Protein AF-0000000067174005 (afdb_homodimer)

InterPro domains:
  IPR013216 Methyltransferase type 11 [PF08241] (49-142)
  IPR029063 S-adenosyl-L-methionine-dependent methyltransferase superfamily [G3DSA:3.40.50.150] (27-230)
  IPR029063 S-adenosyl-L-methionine-dependent methyltransferase superfamily [SSF53335] (24-205)

Sequence (486 aa):
MPDTVGPQPQYETFADEFLDHARDGFYNAHYDRPACLALIGDVAGRTILDAACGPGLYAEELAKRGASLIGFDQSPRMVELARARVPSGDFRVHDLAGPLDWLPSQSVDAVLLALALEYVDDRTAMLREFHRVLRPAGALVLSRMHPTGDWLRHGGNYFETRVVEETWSRGWNVRYWLAPLERTCSELRDAGFLIEELREPRPTEEAARRDPQAYQRLAQAPEGFMTIRAVPDFRLRRPAAGRMPDTVGPQPQYETFADEFLDHARDGFYNAHYDRPACLALIGDVAGRTILDAACGPGLYAEELAKRGASLIGFDQSPRMVELARARVPSGDFRVHDLAGPLDWLPSQSVDAVLLALALEYVDDRTAMLREFHRVLRPAGALVLSRMHPTGDWLRHGGNYFETRVVEETWSRGWNVRYWLAPLERTCSELRDAGFLIEELREPRPTEEAARRDPQAYQRLAQAPEGFMTIRAVPDFRLRRPAAGR

Solvent-accessible surface area (backbone atoms only — not comparable to full-atom values): 25140 Å² total; per-residue (Å²): 125,81,76,63,54,60,88,70,68,69,52,57,92,41,42,69,61,44,43,65,47,42,65,75,22,51,65,37,45,27,28,46,48,58,47,53,53,63,66,63,51,87,39,60,80,29,36,35,34,31,44,60,32,45,51,20,67,66,56,38,58,42,41,75,53,42,27,45,46,34,31,26,14,64,31,61,66,25,25,52,42,18,40,68,62,32,68,89,39,51,62,39,69,42,53,75,86,48,82,63,84,88,53,55,68,47,65,26,44,30,38,38,35,60,70,48,63,44,50,46,74,62,48,39,64,37,42,33,47,51,47,46,25,31,27,79,87,18,37,40,33,35,30,35,73,17,42,60,19,51,30,71,73,72,47,77,51,36,69,51,68,44,61,46,77,44,72,42,88,96,69,43,62,42,51,29,51,44,50,29,63,34,54,58,35,48,35,40,32,76,25,39,29,27,37,50,39,44,43,64,62,51,54,41,77,72,20,35,77,73,38,48,68,61,34,58,49,35,59,26,39,71,50,46,46,28,37,36,34,28,29,62,50,69,81,75,68,63,73,74,73,78,125,123,83,78,65,54,61,87,68,66,70,53,57,92,40,42,69,60,45,42,65,45,42,66,73,21,50,66,38,46,27,30,46,49,57,49,51,52,62,67,64,51,89,40,60,79,30,36,35,35,30,45,60,32,45,50,19,67,67,56,38,57,42,42,74,52,42,27,44,46,35,32,26,13,63,31,62,67,23,25,52,43,18,38,68,63,32,69,88,39,50,62,40,69,42,53,74,86,49,83,62,81,88,52,56,66,47,65,25,42,31,38,38,35,60,69,48,63,45,49,46,75,62,49,40,63,35,43,32,49,53,47,45,26,31,27,80,88,17,36,39,32,36,28,34,73,17,42,60,21,51,29,70,72,70,44,78,51,36,68,51,69,44,61,46,76,45,70,41,88,94,68,42,63,42,51,29,50,44,51,30,64,34,54,59,35,46,34,40,31,76,25,39,29,25,39,49,39,44,42,63,61,53,55,42,76,71,20,35,76,74,38,49,69,60,34,58,49,36,58,27,37,70,49,47,47,29,38,38,34,28,28,62,50,68,81,78,67,63,75,77,73,79,126

Radius of gyration: 23.75 Å; Cα contacts (8 Å, |Δi|>4): 1041; chains: 2; bounding box: 59×66×55 Å

Nearest PDB structures (foldseek):
  3bkw-assembly1_B  TM=7.892E-01  e=5.362E-16  Mesorhizobium japonicum MAFF 303099
  3e8s-assembly1_A-2  TM=8.394E-01  e=3.049E-15  Pseudomonas putida KT2440
  6f5z-assembly1_B  TM=7.469E-01  e=6.701E-14  Haloferax volcanii DS2
  6f5z-assembly1_A  TM=7.476E-01  e=2.002E-13  Haloferax volcanii DS2
  3l8d-assembly1_A-2  TM=7.423E-01  e=2.032E-12  Bacillus thuringiensis str. Al Hakam

pLDDT: mean 91.54, std 14.22, range [18.61, 98.94]

Secondary structure (DSSP, 8-state):
------S--SSGGGHHHHHHHHHH-HHIIIIIHHHHHHHH---TT-EEEEET-TTSHHHHHHHHTT-EEEEEES-HHHHHHHHHH-TTSEEEE--TTS--TTS-TT-EEEEEEES-GGG-S-HHHHHHHHHHHEEEEEEEEEEEE-HHHHHHHH-S-TT--EEEEEEEGGGEEEEEEE--HHHHHHHHHHTTEEEEEEE-----HHHHHH-HHHHHHHTTSTTSEEEEEEEE--TT-------/------S--SSGGGHHHHHHHHHH-HHIIIIIHHHHHHHH---TT-EEEEET-TTSHHHHHHHHTT-EEEEEES-HHHHHHHHHH-TTSEEEE--TTS--TTS-TT-EEEEEEES-GGG-S-HHHHHHHHHHHEEEEEEEEEEEE-HHHHHHHH-S-TT--EEEEEEEGGGEEEEEEE--HHHHHHHHHHTTEEEEEEE-----HHHHHH-HHHHHHHTTSTTSEEEEEEEE--TT-------

Organism: Mycolicibacterium smegmatis (strain ATCC 700084 / mc(2)155) (NCBI:txid246196)

Structure (mmCIF, N/CA/C/O backbone):
data_AF-0000000067174005-model_v1
#
loop_
_entity.id
_entity.type
_entity.pdbx_description
1 polymer Methyltransferase
#
loop_
_atom_site.group_PDB
_atom_site.id
_atom_site.type_symbol
_atom_site.label_atom_id
_atom_site.label_alt_id
_atom_site.label_comp_id
_atom_site.label_asym_id
_atom_site.label_entity_id
_atom_site.label_seq_id
_atom_site.pdbx_PDB_ins_code
_atom_site.Cartn_x
_atom_site.Cartn_y
_atom_site.Cartn_z
_atom_site.occupancy
_atom_site.B_iso_or_equiv
_atom_site.auth_seq_id
_atom_site.auth_comp_id
_atom_site.auth_asym_id
_atom_site.auth_atom_id
_atom_site.pdbx_PDB_model_num
ATOM 1 N N . MET A 1 1 ? -19.391 20.062 -13.539 1 45.12 1 MET A N 1
ATOM 2 C CA . MET A 1 1 ? -18.219 20.781 -13.062 1 45.12 1 MET A CA 1
ATOM 3 C C . MET A 1 1 ? -17.219 19.812 -12.422 1 45.12 1 MET A C 1
ATOM 5 O O . MET A 1 1 ? -17.625 18.859 -11.758 1 45.12 1 MET A O 1
ATOM 9 N N . PRO A 1 2 ? -16.031 19.797 -12.867 1 55.81 2 PRO A N 1
ATOM 10 C CA . PRO A 1 2 ? -15.125 18.797 -12.32 1 55.81 2 PRO A CA 1
ATOM 11 C C . PRO A 1 2 ? -15.039 18.844 -10.797 1 55.81 2 PRO A C 1
ATOM 13 O O . PRO A 1 2 ? -15.148 19.922 -10.203 1 55.81 2 PRO A O 1
ATOM 16 N N . ASP A 1 3 ? -15.398 17.734 -10.133 1 75.44 3 ASP A N 1
ATOM 17 C CA . ASP A 1 3 ? -15.391 17.703 -8.672 1 75.44 3 ASP A CA 1
ATOM 18 C C . ASP A 1 3 ? -14.039 18.141 -8.117 1 75.44 3 ASP A C 1
ATOM 20 O O . ASP A 1 3 ? -13.016 17.516 -8.414 1 75.44 3 ASP A O 1
ATOM 24 N N . THR A 1 4 ? -13.984 19.562 -7.766 1 80.69 4 THR A N 1
ATOM 25 C CA . THR A 1 4 ? -12.773 20 -7.086 1 80.69 4 THR A CA 1
ATOM 26 C C . THR A 1 4 ? -13.062 20.344 -5.625 1 80.69 4 THR A C 1
ATOM 28 O O . THR A 1 4 ? -14.18 20.719 -5.281 1 80.69 4 THR A O 1
ATOM 31 N N . VAL A 1 5 ? -12.125 20.125 -4.758 1 80.12 5 VAL A N 1
ATOM 32 C CA . VAL A 1 5 ? -12.188 20.562 -3.371 1 80.12 5 VAL A CA 1
ATOM 33 C C . VAL A 1 5 ? -11.984 22.078 -3.305 1 80.12 5 VAL A C 1
ATOM 35 O O . VAL A 1 5 ? -12.695 22.781 -2.576 1 80.12 5 VAL A O 1
ATOM 38 N N . GLY A 1 6 ? -11.141 22.703 -4.188 1 75.94 6 GLY A N 1
ATOM 39 C CA . GLY A 1 6 ? -10.914 24.125 -4.262 1 75.94 6 GLY A CA 1
ATOM 40 C C . GLY A 1 6 ? -9.914 24.625 -3.238 1 75.94 6 GLY A C 1
ATOM 41 O O . GLY A 1 6 ? -9.453 23.875 -2.383 1 75.94 6 GLY A O 1
ATOM 42 N N . PRO A 1 7 ? -9.453 25.859 -3.316 1 72.81 7 PRO A N 1
ATOM 43 C CA . PRO A 1 7 ? -8.352 26.406 -2.52 1 72.81 7 PRO A CA 1
ATOM 44 C C . PRO A 1 7 ? -8.828 27 -1.196 1 72.81 7 PRO A C 1
ATOM 46 O O . PRO A 1 7 ? -8.008 27.484 -0.405 1 72.81 7 PRO A O 1
ATOM 49 N N . GLN A 1 8 ? -10.109 26.891 -0.894 1 71.44 8 GLN A N 1
ATOM 50 C CA . GLN A 1 8 ? -10.609 27.578 0.301 1 71.44 8 GLN A CA 1
ATOM 51 C C . GLN A 1 8 ? -10.156 26.844 1.568 1 71.44 8 GLN A C 1
ATOM 53 O O . GLN A 1 8 ? -10.242 25.625 1.657 1 71.44 8 GLN A O 1
ATOM 58 N N . PRO A 1 9 ? -9.562 27.703 2.469 1 69.62 9 PRO A N 1
ATOM 59 C CA . PRO A 1 9 ? -9.219 27.078 3.752 1 69.62 9 PRO A CA 1
ATOM 60 C C . PRO A 1 9 ? -10.445 26.547 4.484 1 69.62 9 PRO A C 1
ATOM 62 O O . PRO A 1 9 ? -11.352 27.297 4.824 1 69.62 9 PRO A O 1
ATOM 65 N N . GLN A 1 10 ? -10.484 25.344 4.684 1 67.75 10 GLN A N 1
ATOM 66 C CA . GLN A 1 10 ? -11.68 24.734 5.25 1 67.75 10 GLN A CA 1
ATOM 67 C C . GLN A 1 10 ? -11.719 24.891 6.766 1 67.75 10 GLN A C 1
ATOM 69 O O . GLN A 1 10 ? -12.789 24.859 7.375 1 67.75 10 GLN A O 1
ATOM 74 N N . TYR A 1 11 ? -10.57 25.234 7.414 1 66.5 11 TYR A N 1
ATOM 75 C CA . TYR A 1 11 ? -10.508 25.203 8.867 1 66.5 11 TYR A CA 1
ATOM 76 C C . TYR A 1 11 ? -10.344 26.594 9.445 1 66.5 11 TYR A C 1
ATOM 78 O O . TYR A 1 11 ? -10.195 26.766 10.656 1 66.5 11 TYR A O 1
ATOM 86 N N . GLU A 1 12 ? -10.391 27.562 8.703 1 67.81 12 GLU A N 1
ATOM 87 C CA . GLU A 1 12 ? -10.094 28.922 9.172 1 67.81 12 GLU A CA 1
ATOM 88 C C . GLU A 1 12 ? -11.102 29.359 10.234 1 67.81 12 GLU A C 1
ATOM 90 O O . GLU A 1 12 ? -10.719 29.859 11.289 1 67.81 12 GLU A O 1
ATOM 95 N N . THR A 1 13 ? -12.32 29.062 9.969 1 62 13 THR A N 1
ATOM 96 C CA . THR A 1 13 ? -13.383 29.609 10.805 1 62 13 THR A CA 1
ATOM 97 C C . THR A 1 13 ? -13.422 28.891 12.156 1 62 13 THR A C 1
ATOM 99 O O . THR A 1 13 ? -13.945 29.438 13.133 1 62 13 THR A O 1
ATOM 102 N N . PHE A 1 14 ? -12.617 27.812 12.266 1 69.31 14 PHE A N 1
ATOM 103 C CA . PHE A 1 14 ? -12.75 27.078 13.516 1 69.31 14 PHE A CA 1
ATOM 104 C C . PHE A 1 14 ? -11.383 26.641 14.031 1 69.31 14 PHE A C 1
ATOM 106 O O . PHE A 1 14 ? -11.258 25.609 14.695 1 69.31 14 PHE A O 1
ATOM 113 N N . ALA A 1 15 ? -10.438 27.438 13.797 1 74 15 ALA A N 1
ATOM 114 C CA . ALA A 1 15 ? -9.055 27.094 14.125 1 74 15 ALA A CA 1
ATOM 115 C C . ALA A 1 15 ? -8.891 26.844 15.625 1 74 15 ALA A C 1
ATOM 117 O O . ALA A 1 15 ? -8.281 25.859 16.031 1 74 15 ALA A O 1
ATOM 118 N N . ASP A 1 16 ? -9.469 27.688 16.469 1 74.94 16 ASP A N 1
ATOM 119 C CA . ASP A 1 16 ? -9.328 27.531 17.922 1 74.94 16 ASP A CA 1
ATOM 120 C C . ASP A 1 16 ? -10.078 26.297 18.406 1 74.94 16 ASP A C 1
ATOM 122 O O . ASP A 1 16 ? -9.57 25.547 19.25 1 74.94 16 ASP A O 1
ATOM 126 N N . GLU A 1 17 ? -11.195 26.141 17.875 1 76.06 17 GLU A N 1
ATOM 127 C CA . GLU A 1 17 ? -11.969 24.953 18.234 1 76.06 17 GLU A CA 1
ATOM 128 C C . GLU A 1 17 ? -11.266 23.688 17.75 1 76.06 17 GLU A C 1
ATOM 130 O O . GLU A 1 17 ? -11.281 22.672 18.438 1 76.06 17 GLU A O 1
ATOM 135 N N . PHE A 1 18 ? -10.742 23.891 16.656 1 76.44 18 PHE A N 1
ATOM 136 C CA . PHE A 1 18 ? -10.008 22.766 16.109 1 76.44 18 PHE A CA 1
ATOM 137 C C . PHE A 1 18 ? -8.836 22.391 17.016 1 76.44 18 PHE A C 1
ATOM 139 O O . PHE A 1 18 ? -8.586 21.203 17.266 1 76.44 18 PHE A O 1
ATOM 146 N N . LEU A 1 19 ? -8.109 23.344 17.484 1 78.5 19 LEU A N 1
ATOM 147 C CA . LEU A 1 19 ? -6.977 23.109 18.359 1 78.5 19 LEU A CA 1
ATOM 148 C C . LEU A 1 19 ? -7.406 22.328 19.594 1 78.5 19 LEU A C 1
ATOM 150 O O . LEU A 1 19 ? -6.785 21.312 19.953 1 78.5 19 LEU A O 1
ATOM 154 N N . ASP A 1 20 ? -8.406 22.781 20.234 1 76.06 20 ASP A N 1
ATOM 155 C CA . ASP A 1 20 ? -8.891 22.125 21.453 1 76.06 20 ASP A CA 1
ATOM 156 C C . ASP A 1 20 ? -9.289 20.688 21.172 1 76.06 20 ASP A C 1
ATOM 158 O O . ASP A 1 20 ? -8.984 19.797 21.969 1 76.06 20 ASP A O 1
ATOM 162 N N . HIS A 1 21 ? -9.844 20.469 20.062 1 75.81 21 HIS A N 1
ATOM 163 C CA . HIS A 1 21 ? -10.312 19.156 19.672 1 75.81 21 HIS A CA 1
ATOM 164 C C . HIS A 1 21 ? -9.141 18.234 19.312 1 75.81 21 HIS A C 1
ATOM 166 O O . HIS A 1 21 ? -9.094 17.078 19.734 1 75.81 21 HIS A O 1
ATOM 172 N N . ALA A 1 22 ? -8.219 18.812 18.672 1 80.31 22 ALA A N 1
ATOM 173 C CA . ALA A 1 22 ? -7.125 18.016 18.125 1 80.31 22 ALA A CA 1
ATOM 174 C C . ALA A 1 22 ? -6.066 17.734 19.188 1 80.31 22 ALA A C 1
ATOM 176 O O . ALA A 1 22 ? -5.383 16.703 19.141 1 80.31 22 ALA A O 1
ATOM 177 N N . ARG A 1 23 ? -5.934 18.562 20.125 1 81.31 23 ARG A N 1
ATOM 178 C CA . ARG A 1 23 ? -4.879 18.453 21.125 1 81.31 23 ARG A CA 1
ATOM 179 C C . ARG A 1 23 ? -5.027 17.188 21.953 1 81.31 23 ARG A C 1
ATOM 181 O O . ARG A 1 23 ? -4.059 16.438 22.125 1 81.31 23 ARG A O 1
ATOM 188 N N . ASP A 1 24 ? -6.234 16.844 22.344 1 85.94 24 ASP A N 1
ATOM 189 C CA . ASP A 1 24 ? -6.441 15.688 23.219 1 85.94 24 ASP A CA 1
ATOM 190 C C . ASP A 1 24 ? -7.512 14.758 22.656 1 85.94 24 ASP A C 1
ATOM 192 O O . ASP A 1 24 ? -7.941 13.82 23.328 1 85.94 24 ASP A O 1
ATOM 196 N N . GLY A 1 25 ? -7.805 15.016 21.438 1 89.12 25 GLY A N 1
ATOM 197 C CA . GLY A 1 25 ? -8.914 14.289 20.844 1 89.12 25 GLY A CA 1
ATOM 198 C C . GLY A 1 25 ? -8.547 12.883 20.406 1 89.12 25 GLY A C 1
ATOM 199 O O . GLY A 1 25 ? -7.402 12.625 20.047 1 89.12 25 GLY A O 1
ATOM 200 N N . PHE A 1 26 ? -9.578 12.031 20.438 1 92.38 26 PHE A N 1
ATOM 201 C CA . PHE A 1 26 ? -9.469 10.617 20.094 1 92.38 26 PHE A CA 1
ATOM 202 C C . PHE A 1 26 ? -8.727 10.438 18.781 1 92.38 26 PHE A C 1
ATOM 204 O O . PHE A 1 26 ? -7.672 9.789 18.734 1 92.38 26 PHE A O 1
ATOM 211 N N . TYR A 1 27 ? -9.133 11.07 17.734 1 93 27 TYR A N 1
ATOM 212 C CA . TYR A 1 27 ? -8.695 10.789 16.375 1 93 27 TYR A CA 1
ATOM 213 C C . TYR A 1 27 ? -7.32 11.391 16.109 1 93 27 TYR A C 1
ATOM 215 O O . TYR A 1 27 ? -6.508 10.805 15.383 1 93 27 TYR A O 1
ATOM 223 N N . ASN A 1 28 ? -7.059 12.539 16.719 1 93.81 28 ASN A N 1
ATOM 224 C CA . ASN A 1 28 ? -5.777 13.188 16.469 1 93.81 28 ASN A CA 1
ATOM 225 C C . ASN A 1 28 ? -4.727 12.766 17.5 1 93.81 28 ASN A C 1
ATOM 227 O O . ASN A 1 28 ? -3.711 12.164 17.141 1 93.81 28 ASN A O 1
ATOM 231 N N . ALA A 1 29 ? -4.949 12.953 18.734 1 95 29 ALA A N 1
ATOM 232 C CA . ALA A 1 29 ? -3.969 12.789 19.812 1 95 29 ALA A CA 1
ATOM 233 C C . ALA A 1 29 ? -3.703 11.312 20.078 1 95 29 ALA A C 1
ATOM 235 O O . ALA A 1 29 ? -2.598 10.938 20.484 1 95 29 ALA A O 1
ATOM 236 N N . HIS A 1 30 ? -4.684 10.453 19.859 1 96.31 30 HIS A N 1
ATOM 237 C CA . HIS A 1 30 ? -4.559 9.07 20.312 1 96.31 30 HIS A CA 1
ATOM 238 C C . HIS A 1 30 ? -4.738 8.086 19.172 1 96.31 30 HIS A C 1
ATOM 240 O O . HIS A 1 30 ? -5.02 6.906 19.406 1 96.31 30 HIS A O 1
ATOM 246 N N . TYR A 1 31 ? -4.629 8.57 18.047 1 97.06 31 TYR A N 1
ATOM 247 C CA . TYR A 1 31 ? -4.789 7.711 16.891 1 97.06 31 TYR A CA 1
ATOM 248 C C . TYR A 1 31 ? -3.834 8.117 15.766 1 97.06 31 TYR A C 1
ATOM 250 O O . TYR A 1 31 ? -2.762 7.531 15.617 1 97.06 31 TYR A O 1
ATOM 258 N N . ASP A 1 32 ? -4.023 9.242 15.219 1 97.88 32 ASP A N 1
ATOM 259 C CA . ASP A 1 32 ? -3.221 9.633 14.062 1 97.88 32 ASP A CA 1
ATOM 260 C C . ASP A 1 32 ? -1.817 10.055 14.492 1 97.88 32 ASP A C 1
ATOM 262 O O . ASP A 1 32 ? -0.824 9.609 13.914 1 97.88 32 ASP A O 1
ATOM 266 N N . ARG A 1 33 ? -1.684 10.922 15.453 1 98.12 33 ARG A N 1
ATOM 267 C CA . ARG A 1 33 ? -0.408 11.531 15.82 1 98.12 33 ARG A CA 1
ATOM 268 C C . ARG A 1 33 ? 0.591 10.477 16.281 1 98.12 33 ARG A C 1
ATOM 270 O O . ARG A 1 33 ? 1.713 10.414 15.773 1 98.12 33 ARG A O 1
ATOM 277 N N . PRO A 1 34 ? 0.186 9.531 17.203 1 97.56 34 PRO A N 1
ATOM 278 C CA . PRO A 1 34 ? 1.155 8.492 17.578 1 97.56 34 PRO A CA 1
ATOM 279 C C . PRO A 1 34 ? 1.589 7.637 16.391 1 97.56 34 PRO A C 1
ATOM 281 O O . PRO A 1 34 ? 2.748 7.219 16.312 1 97.56 34 PRO A O 1
ATOM 284 N N . ALA A 1 35 ? 0.708 7.363 15.477 1 98.12 35 ALA A N 1
ATOM 285 C CA . ALA A 1 35 ? 1.022 6.527 14.32 1 98.12 35 ALA A CA 1
ATOM 286 C C . ALA A 1 35 ? 2.033 7.211 13.406 1 98.12 35 ALA A C 1
ATOM 288 O O . ALA A 1 35 ? 3.016 6.598 12.984 1 98.12 35 ALA A O 1
ATOM 289 N N . CYS A 1 36 ? 1.797 8.469 13.102 1 98.62 36 CYS A N 1
ATOM 290 C CA . CYS A 1 36 ? 2.695 9.227 12.242 1 98.62 36 CYS A CA 1
ATOM 291 C C . CYS A 1 36 ? 4.062 9.391 12.883 1 98.62 36 CYS A C 1
ATOM 293 O O . CYS A 1 36 ? 5.09 9.25 12.219 1 98.62 36 CYS A O 1
ATOM 295 N N . LEU A 1 37 ? 4.062 9.672 14.148 1 98.38 37 LEU A N 1
ATOM 296 C CA . LEU A 1 37 ? 5.32 9.898 14.844 1 98.38 37 LEU A CA 1
ATOM 297 C C . LEU A 1 37 ? 6.141 8.617 14.93 1 98.38 37 LEU A C 1
ATOM 299 O O . LEU A 1 37 ? 7.367 8.656 14.836 1 98.38 37 LEU A O 1
ATOM 303 N N . ALA A 1 38 ? 5.465 7.531 15.148 1 97.69 38 ALA A N 1
ATOM 304 C CA . ALA A 1 38 ? 6.164 6.246 15.148 1 97.69 38 ALA A CA 1
ATOM 305 C C . ALA A 1 38 ? 6.785 5.961 13.781 1 97.69 38 ALA A C 1
ATOM 307 O O . ALA A 1 38 ? 7.898 5.438 13.695 1 97.69 38 ALA A O 1
ATOM 308 N N . LEU A 1 39 ? 6.086 6.355 12.766 1 97.88 39 LEU A N 1
ATOM 309 C CA . LEU A 1 39 ? 6.504 6.027 11.406 1 97.88 39 LEU A CA 1
ATOM 310 C C . LEU A 1 39 ? 7.617 6.957 10.945 1 97.88 39 LEU A C 1
ATOM 312 O O . LEU A 1 39 ? 8.469 6.566 10.141 1 97.88 39 LEU A O 1
ATOM 316 N N . ILE A 1 40 ? 7.652 8.172 11.391 1 98.12 40 ILE A N 1
ATOM 317 C CA . ILE A 1 40 ? 8.688 9.117 11.008 1 98.12 40 ILE A CA 1
ATOM 318 C C . ILE A 1 40 ? 10.023 8.711 11.625 1 98.12 40 ILE A C 1
ATOM 320 O O . ILE A 1 40 ? 11.078 8.914 11.023 1 98.12 40 ILE A O 1
ATOM 324 N N . GLY A 1 41 ? 10.023 8.125 12.812 1 96.62 41 GLY A N 1
ATOM 325 C CA . GLY A 1 41 ? 11.219 7.582 13.438 1 96.62 41 GLY A CA 1
ATOM 326 C C . GLY A 1 41 ? 12.047 8.633 14.148 1 96.62 41 GLY A C 1
ATOM 327 O O . GLY A 1 41 ? 11.5 9.57 14.734 1 96.62 41 GLY A O 1
ATOM 328 N N . ASP A 1 42 ? 13.352 8.406 14.164 1 97.19 42 ASP A N 1
ATOM 329 C CA . ASP A 1 42 ? 14.266 9.312 14.844 1 97.19 42 ASP A CA 1
ATOM 330 C C . ASP A 1 42 ? 14.422 10.617 14.078 1 97.19 42 ASP A C 1
ATOM 332 O O . ASP A 1 42 ? 14.789 10.609 12.898 1 97.19 42 ASP A O 1
ATOM 336 N N . VAL A 1 43 ? 14.242 11.742 14.828 1 98.25 43 VAL A N 1
ATOM 337 C CA . VAL A 1 43 ? 14.234 13.031 14.141 1 98.25 43 VAL A CA 1
ATOM 338 C C . VAL A 1 43 ? 15.258 13.969 14.781 1 98.25 43 VAL A C 1
ATOM 340 O O . VAL A 1 43 ? 15.336 15.141 14.422 1 98.25 43 VAL A O 1
ATOM 343 N N . ALA A 1 44 ? 15.961 13.422 15.773 1 98.5 44 ALA A N 1
ATOM 344 C CA . ALA A 1 44 ? 16.938 14.258 16.453 1 98.5 44 ALA A CA 1
ATOM 345 C C . ALA A 1 44 ? 17.953 14.836 15.469 1 98.5 44 ALA A C 1
ATOM 347 O O . ALA A 1 44 ? 18.609 14.094 14.734 1 98.5 44 ALA A O 1
ATOM 348 N N . GLY A 1 45 ? 18.031 16.109 15.469 1 98.56 45 GLY A N 1
ATOM 349 C CA . GLY A 1 45 ? 18.984 16.797 14.609 1 98.56 45 GLY A CA 1
ATOM 350 C C . GLY A 1 45 ? 18.531 16.859 13.164 1 98.56 45 GLY A C 1
ATOM 351 O O . GLY A 1 45 ? 19.297 17.312 12.297 1 98.56 45 GLY A O 1
ATOM 352 N N . ARG A 1 46 ? 17.359 16.484 12.898 1 98.75 46 ARG A N 1
ATOM 353 C CA . ARG A 1 46 ? 16.859 16.453 11.523 1 98.75 46 ARG A CA 1
ATOM 354 C C . ARG A 1 46 ? 15.93 17.625 11.25 1 98.75 46 ARG A C 1
ATOM 356 O O . ARG A 1 46 ? 15.305 18.156 12.172 1 98.75 46 ARG A O 1
ATOM 363 N N . THR A 1 47 ? 15.938 18.031 10.031 1 98.88 47 THR A N 1
ATOM 364 C CA . THR A 1 47 ? 15.008 19.062 9.578 1 98.88 47 THR A CA 1
ATOM 365 C C . THR A 1 47 ? 13.727 18.438 9.023 1 98.88 47 THR A C 1
ATOM 367 O O . THR A 1 47 ? 13.773 17.672 8.062 1 98.88 47 THR A O 1
ATOM 370 N N . ILE A 1 48 ? 12.617 18.781 9.625 1 98.94 48 ILE A N 1
ATOM 371 C CA . ILE A 1 48 ? 11.328 18.203 9.25 1 98.94 48 ILE A CA 1
ATOM 372 C C . ILE A 1 48 ? 10.414 19.297 8.703 1 98.94 48 ILE A C 1
ATOM 374 O O . ILE A 1 48 ? 10.273 20.359 9.305 1 98.94 48 ILE A O 1
ATOM 378 N N . LEU A 1 49 ? 9.867 19.078 7.527 1 98.94 49 LEU A N 1
ATOM 379 C CA . LEU A 1 49 ? 8.797 19.906 6.988 1 98.94 49 LEU A CA 1
ATOM 380 C C . LEU A 1 49 ? 7.434 19.391 7.414 1 98.94 49 LEU A C 1
ATOM 382 O O . LEU A 1 49 ? 7.043 18.281 7.043 1 98.94 49 LEU A O 1
ATOM 386 N N . ASP A 1 50 ? 6.766 20.125 8.234 1 98.88 50 ASP A N 1
ATOM 387 C CA . ASP A 1 50 ? 5.391 19.844 8.641 1 98.88 50 ASP A CA 1
ATOM 388 C C . ASP A 1 50 ? 4.395 20.531 7.707 1 98.88 50 ASP A C 1
ATOM 390 O O . ASP A 1 50 ? 3.979 21.672 7.957 1 98.88 50 ASP A O 1
ATOM 394 N N . ALA A 1 51 ? 3.992 19.828 6.629 1 98.81 51 ALA A N 1
ATOM 395 C CA . ALA A 1 51 ? 3.066 20.344 5.629 1 98.81 51 ALA A CA 1
ATOM 396 C C . ALA A 1 51 ? 1.625 20.281 6.125 1 98.81 51 ALA A C 1
ATOM 398 O O . ALA A 1 51 ? 1.172 19.234 6.594 1 98.81 51 ALA A O 1
ATOM 399 N N . ALA A 1 52 ? 0.903 21.406 5.961 1 97.69 52 ALA A N 1
ATOM 400 C CA . ALA A 1 52 ? -0.401 21.531 6.609 1 97.69 52 ALA A CA 1
ATOM 401 C C . ALA A 1 52 ? -0.291 21.312 8.117 1 97.69 52 ALA A C 1
ATOM 403 O O . ALA A 1 52 ? -0.993 20.469 8.68 1 97.69 52 ALA A O 1
ATOM 404 N N . CYS A 1 53 ? 0.463 22.188 8.766 1 97.81 53 CYS A N 1
ATOM 405 C CA . CYS A 1 53 ? 0.94 21.938 10.125 1 97.81 53 CYS A CA 1
ATOM 406 C C . CYS A 1 53 ? -0.171 22.172 11.141 1 97.81 53 CYS A C 1
ATOM 408 O O . CYS A 1 53 ? -0.044 21.781 12.305 1 97.81 53 CYS A O 1
ATOM 410 N N . GLY A 1 54 ? -1.311 22.812 10.727 1 95.94 54 GLY A N 1
ATOM 411 C CA . GLY A 1 54 ? -2.342 23.141 11.695 1 95.94 54 GLY A CA 1
ATOM 412 C C . GLY A 1 54 ? -1.822 23.984 12.852 1 95.94 54 GLY A C 1
ATOM 413 O O . GLY A 1 54 ? -0.999 24.875 12.648 1 95.94 54 GLY A O 1
ATOM 414 N N . PRO A 1 55 ? -2.35 23.734 13.984 1 95.88 55 PRO A N 1
ATOM 415 C CA . PRO A 1 55 ? -1.922 24.547 15.133 1 95.88 55 PRO A CA 1
ATOM 416 C C . PRO A 1 55 ? -0.584 24.094 15.711 1 95.88 55 PRO A C 1
ATOM 418 O O . PRO A 1 55 ? -0.209 24.516 16.812 1 95.88 55 PRO A O 1
ATOM 421 N N . GLY A 1 56 ? 0.089 23.172 15.039 1 97.69 56 GLY A N 1
ATOM 422 C CA . GLY A 1 56 ? 1.467 22.844 15.375 1 97.69 56 GLY A CA 1
ATOM 423 C C . GLY A 1 56 ? 1.59 21.719 16.375 1 97.69 56 GLY A C 1
ATOM 424 O O . GLY A 1 56 ? 2.596 21.609 17.078 1 97.69 56 GLY A O 1
ATOM 425 N N . LEU A 1 57 ? 0.592 20.859 16.484 1 97.75 57 LEU A N 1
ATOM 426 C CA . LEU A 1 57 ? 0.607 19.781 17.469 1 97.75 57 LEU A CA 1
ATOM 427 C C . LEU A 1 57 ? 1.664 18.734 17.125 1 97.75 57 LEU A C 1
ATOM 429 O O . LEU A 1 57 ? 2.402 18.281 18 1 97.75 57 LEU A O 1
ATOM 433 N N . TYR A 1 58 ? 1.77 18.328 15.844 1 98.38 58 TYR A N 1
ATOM 434 C CA . TYR A 1 58 ? 2.83 17.422 15.422 1 98.38 58 TYR A CA 1
ATOM 435 C C . TYR A 1 58 ? 4.199 18.062 15.594 1 98.38 58 TYR A C 1
ATOM 437 O O . TYR A 1 58 ? 5.129 17.438 16.109 1 98.38 58 TYR A O 1
ATOM 445 N N . ALA A 1 59 ? 4.285 19.312 15.211 1 98.5 59 ALA A N 1
ATOM 446 C CA . ALA A 1 59 ? 5.543 20.047 15.281 1 98.5 59 ALA A CA 1
ATOM 447 C C . ALA A 1 59 ? 6.062 20.109 16.719 1 98.5 59 ALA A C 1
ATOM 449 O O . ALA A 1 59 ? 7.266 19.984 16.953 1 98.5 59 ALA A O 1
ATOM 450 N N . GLU A 1 60 ? 5.176 20.312 17.625 1 98.44 60 GLU A N 1
ATOM 451 C CA . GLU A 1 60 ? 5.562 20.391 19.031 1 98.44 60 GLU A CA 1
ATOM 452 C C . GLU A 1 60 ? 6.227 19.094 19.484 1 98.44 60 GLU A C 1
ATOM 454 O O . GLU A 1 60 ? 7.285 19.109 20.109 1 98.44 60 GLU A O 1
ATOM 459 N N . GLU A 1 61 ? 5.59 17.953 19.172 1 98.25 61 GLU A N 1
ATOM 460 C CA . GLU A 1 61 ? 6.129 16.656 19.547 1 98.25 61 GLU A CA 1
ATOM 461 C C . GLU A 1 61 ? 7.477 16.406 18.875 1 98.25 61 GLU A C 1
ATOM 463 O O . GLU A 1 61 ? 8.398 15.867 19.5 1 98.25 61 GLU A O 1
ATOM 468 N N . LEU A 1 62 ? 7.598 16.766 17.641 1 98.75 62 LEU A N 1
ATOM 469 C CA . LEU A 1 62 ? 8.828 16.547 16.891 1 98.75 62 LEU A CA 1
ATOM 470 C C . LEU A 1 62 ? 9.945 17.438 17.422 1 98.75 62 LEU A C 1
ATOM 472 O O . LEU A 1 62 ? 11.102 17.016 17.5 1 98.75 62 LEU A O 1
ATOM 476 N N . ALA A 1 63 ? 9.602 18.672 17.797 1 98.69 63 ALA A N 1
ATOM 477 C CA . ALA A 1 63 ? 10.578 19.578 18.375 1 98.69 63 ALA A CA 1
ATOM 478 C C . ALA A 1 63 ? 11.125 19.031 19.688 1 98.69 63 ALA A C 1
ATOM 480 O O . ALA A 1 63 ? 12.328 19.109 19.953 1 98.69 63 ALA A O 1
ATOM 481 N N . LYS A 1 64 ? 10.234 18.453 20.453 1 98.31 64 LYS A N 1
ATOM 482 C CA . LYS A 1 64 ? 10.641 17.859 21.719 1 98.31 64 LYS A CA 1
ATOM 483 C C . LYS A 1 64 ? 11.641 16.719 21.5 1 98.31 64 LYS A C 1
ATOM 485 O O . LYS A 1 64 ? 12.477 16.453 22.359 1 98.31 64 LYS A O 1
ATOM 490 N N . ARG A 1 65 ? 11.586 16.156 20.375 1 98.12 65 ARG A N 1
ATOM 491 C CA . ARG A 1 65 ? 12.453 15.031 20.047 1 98.12 65 ARG A CA 1
ATOM 492 C C . ARG A 1 65 ? 13.734 15.508 19.375 1 98.12 65 ARG A C 1
ATOM 494 O O . ARG A 1 65 ? 14.539 14.688 18.922 1 98.12 65 ARG A O 1
ATOM 501 N N . GLY A 1 66 ? 13.891 16.781 19.188 1 98.56 66 GLY A N 1
ATOM 502 C CA . GLY A 1 66 ? 15.164 17.328 18.75 1 98.56 66 GLY A CA 1
ATOM 503 C C . GLY A 1 66 ? 15.172 17.719 17.281 1 98.56 66 GLY A C 1
ATOM 504 O O . GLY A 1 66 ? 16.234 17.984 16.703 1 98.56 66 GLY A O 1
ATOM 505 N N . ALA A 1 67 ? 14.023 17.812 16.672 1 98.81 67 ALA A N 1
ATOM 506 C CA . ALA A 1 67 ? 13.945 18.172 15.258 1 98.81 67 ALA A CA 1
ATOM 507 C C . ALA A 1 67 ? 13.953 19.688 15.086 1 98.81 67 ALA A C 1
ATOM 509 O O . ALA A 1 67 ? 13.516 20.422 15.969 1 98.81 67 ALA A O 1
ATOM 510 N N . SER A 1 68 ? 14.523 20.125 13.969 1 98.88 68 SER A N 1
ATOM 511 C CA . SER A 1 68 ? 14.289 21.484 13.469 1 98.88 68 SER A CA 1
ATOM 512 C C . SER A 1 68 ? 13.047 21.531 12.578 1 98.88 68 SER A C 1
ATOM 514 O O . SER A 1 68 ? 12.93 20.766 11.617 1 98.88 68 SER A O 1
ATOM 516 N N . LEU A 1 69 ? 12.164 22.453 12.906 1 98.81 69 LEU A N 1
ATOM 517 C CA . LEU A 1 69 ? 10.859 22.406 12.258 1 98.81 69 LEU A CA 1
ATOM 518 C C . LEU A 1 69 ? 10.688 23.562 11.281 1 98.81 69 LEU A C 1
ATOM 520 O O . LEU A 1 69 ? 10.977 24.719 11.625 1 98.81 69 LEU A O 1
ATOM 524 N N . ILE A 1 70 ? 10.258 23.172 10.102 1 98.88 70 ILE A N 1
ATOM 525 C CA . ILE A 1 70 ? 9.641 24.078 9.133 1 98.88 70 ILE A CA 1
ATOM 526 C C . ILE A 1 70 ? 8.188 23.656 8.891 1 98.88 70 ILE A C 1
ATOM 528 O O . ILE A 1 70 ? 7.895 22.453 8.781 1 98.88 70 ILE A O 1
ATOM 532 N N . GLY A 1 71 ? 7.305 24.641 8.93 1 98.75 71 GLY A N 1
ATOM 533 C CA . GLY A 1 71 ? 5.918 24.266 8.719 1 98.75 71 GLY A CA 1
ATOM 534 C C . GLY A 1 71 ? 5.129 25.312 7.957 1 98.75 71 GLY A C 1
ATOM 535 O O . GLY A 1 71 ? 5.566 26.453 7.832 1 98.75 71 GLY A O 1
ATOM 536 N N . PHE A 1 72 ? 4.023 24.844 7.387 1 98.5 72 PHE A N 1
ATOM 537 C CA . PHE A 1 72 ? 3.141 25.828 6.754 1 98.5 72 PHE A CA 1
ATOM 538 C C . PHE A 1 72 ? 1.694 25.344 6.789 1 98.5 72 PHE A C 1
ATOM 540 O O . PHE A 1 72 ? 1.434 24.141 6.898 1 98.5 72 PHE A O 1
ATOM 547 N N . ASP A 1 73 ? 0.833 26.25 6.793 1 97.31 73 ASP A N 1
ATOM 548 C CA . ASP A 1 73 ? -0.609 26.062 6.68 1 97.31 73 ASP A CA 1
ATOM 549 C C . ASP A 1 73 ? -1.258 27.203 5.902 1 97.31 73 ASP A C 1
ATOM 551 O O . ASP A 1 73 ? -0.729 28.312 5.867 1 97.31 73 ASP A O 1
ATOM 555 N N . GLN A 1 74 ? -2.365 26.828 5.289 1 95.06 74 GLN A N 1
ATOM 556 C CA . GLN A 1 74 ? -3.059 27.844 4.512 1 95.06 74 GLN A CA 1
ATOM 557 C C . GLN A 1 74 ? -3.736 28.859 5.422 1 95.06 74 GLN A C 1
ATOM 559 O O . GLN A 1 74 ? -3.975 30 5.02 1 95.06 74 GLN A O 1
ATOM 564 N N . SER A 1 75 ? -4.051 28.5 6.637 1 93.75 75 SER A N 1
ATOM 565 C CA . SER A 1 75 ? -4.742 29.359 7.598 1 93.75 75 SER A CA 1
ATOM 566 C C . SER A 1 75 ? -3.756 30.203 8.391 1 93.75 75 SER A C 1
ATOM 568 O O . SER A 1 75 ? -2.951 29.688 9.164 1 93.75 75 SER A O 1
ATOM 570 N N . PRO A 1 76 ? -3.854 31.562 8.281 1 95.44 76 PRO A N 1
ATOM 571 C CA . PRO A 1 76 ? -2.986 32.438 9.086 1 95.44 76 PRO A CA 1
ATOM 572 C C . PRO A 1 76 ? -3.133 32.188 10.586 1 95.44 76 PRO A C 1
ATOM 574 O O . PRO A 1 76 ? -2.146 32.25 11.328 1 95.44 76 PRO A O 1
ATOM 577 N N . ARG A 1 77 ? -4.352 31.906 10.945 1 94 77 ARG A N 1
ATOM 578 C CA . ARG A 1 77 ? -4.586 31.672 12.367 1 94 77 ARG A CA 1
ATOM 579 C C . ARG A 1 77 ? -3.875 30.406 12.828 1 94 77 ARG A C 1
ATOM 581 O O . ARG A 1 77 ? -3.299 30.375 13.922 1 94 77 ARG A O 1
ATOM 588 N N . MET A 1 78 ? -3.893 29.359 12.078 1 94.94 78 MET A N 1
ATOM 589 C CA . MET A 1 78 ? -3.184 28.125 12.406 1 94.94 78 MET A CA 1
ATOM 590 C C . MET A 1 78 ? -1.683 28.375 12.516 1 94.94 78 MET A C 1
ATOM 592 O O . MET A 1 78 ? -1.029 27.875 13.43 1 94.94 78 MET A O 1
ATOM 596 N N . VAL A 1 79 ? -1.198 29.125 11.625 1 97.31 79 VAL A N 1
ATOM 597 C CA . VAL A 1 79 ? 0.227 29.438 11.617 1 97.31 79 VAL A CA 1
ATOM 598 C C . VAL A 1 79 ? 0.596 30.219 12.883 1 97.31 79 VAL A C 1
ATOM 600 O O . VAL A 1 79 ? 1.635 29.953 13.492 1 97.31 79 VAL A O 1
ATOM 603 N N . GLU A 1 80 ? -0.251 31.156 13.258 1 97.31 80 GLU A N 1
ATOM 604 C CA . GLU A 1 80 ? -0.042 31.891 14.5 1 97.31 80 GLU A CA 1
ATOM 605 C C . GLU A 1 80 ? 0.036 30.953 15.695 1 97.31 80 GLU A C 1
ATOM 607 O O . GLU A 1 80 ? 0.919 31.094 16.547 1 97.31 80 GLU A O 1
ATOM 612 N N . LEU A 1 81 ? -0.851 30.062 15.758 1 96.62 81 LEU A N 1
ATOM 613 C CA . LEU A 1 81 ? -0.894 29.094 16.844 1 96.62 81 LEU A CA 1
ATOM 614 C C . LEU A 1 81 ? 0.341 28.203 16.828 1 96.62 81 LEU A C 1
ATOM 616 O O . LEU A 1 81 ? 0.911 27.906 17.875 1 96.62 81 LEU A O 1
ATOM 620 N N . ALA A 1 82 ? 0.767 27.766 15.672 1 97.88 82 ALA A N 1
ATOM 621 C CA . ALA A 1 82 ? 1.949 26.922 15.539 1 97.88 82 ALA A CA 1
ATOM 622 C C . ALA A 1 82 ? 3.201 27.656 16.016 1 97.88 82 ALA A C 1
ATOM 624 O O . ALA A 1 82 ? 4.023 27.078 16.734 1 97.88 82 ALA A O 1
ATOM 625 N N . ARG A 1 83 ? 3.357 28.953 15.672 1 98.44 83 ARG A N 1
ATOM 626 C CA . ARG A 1 83 ? 4.496 29.766 16.094 1 98.44 83 ARG A CA 1
ATOM 627 C C . ARG A 1 83 ? 4.543 29.891 17.609 1 98.44 83 ARG A C 1
ATOM 629 O O . ARG A 1 83 ? 5.617 29.875 18.203 1 98.44 83 ARG A O 1
ATOM 636 N N . ALA A 1 84 ? 3.377 30.078 18.109 1 97.81 84 ALA A N 1
ATOM 637 C CA . ALA A 1 84 ? 3.291 30.188 19.562 1 97.81 84 ALA A CA 1
ATOM 638 C C . ALA A 1 84 ? 3.682 28.875 20.25 1 97.81 84 ALA A C 1
ATOM 640 O O . ALA A 1 84 ? 4.301 28.891 21.312 1 97.81 84 ALA A O 1
ATOM 641 N N . ARG A 1 85 ? 3.348 27.812 19.656 1 97.12 85 ARG A N 1
ATOM 642 C CA . ARG A 1 85 ? 3.562 26.484 20.234 1 97.12 85 ARG A CA 1
ATOM 643 C C . ARG A 1 85 ? 5.02 26.062 20.094 1 97.12 85 ARG A C 1
ATOM 645 O O . ARG A 1 85 ? 5.57 25.406 20.984 1 97.12 85 ARG A O 1
ATOM 652 N N . VAL A 1 86 ? 5.551 26.328 18.984 1 98.38 86 VAL A N 1
ATOM 653 C CA . VAL A 1 86 ? 6.941 25.984 18.688 1 98.38 86 VAL A CA 1
ATOM 654 C C . VAL A 1 86 ? 7.695 27.234 18.234 1 98.38 86 VAL A C 1
ATOM 656 O O . VAL A 1 86 ? 8.016 27.375 17.047 1 98.38 86 VAL A O 1
ATOM 659 N N . PRO A 1 87 ? 8.141 28.016 19.156 1 98.12 87 PRO A N 1
ATOM 660 C CA . PRO A 1 87 ? 8.758 29.297 18.812 1 98.12 87 PRO A CA 1
ATOM 661 C C . PRO A 1 87 ? 10.062 29.125 18.031 1 98.12 87 PRO A C 1
ATOM 663 O O . PRO A 1 87 ? 10.469 30.031 17.312 1 98.12 87 PRO A O 1
ATOM 666 N N . SER A 1 88 ? 10.703 28.016 18.219 1 97.94 88 SER A N 1
ATOM 667 C CA . SER A 1 88 ? 11.977 27.781 17.531 1 97.94 88 SER A CA 1
ATOM 668 C C . SER A 1 88 ? 11.758 27.406 16.078 1 97.94 88 SER A C 1
ATOM 670 O O . SER A 1 88 ? 12.711 27.375 15.281 1 97.94 88 SER A O 1
ATOM 672 N N . GLY A 1 89 ? 10.57 27.094 15.711 1 98.56 89 GLY A N 1
ATOM 673 C CA . GLY A 1 89 ? 10.273 26.656 14.352 1 98.56 89 GLY A CA 1
ATOM 674 C C . GLY A 1 89 ? 10.086 27.828 13.391 1 98.56 89 GLY A C 1
ATOM 675 O O . GLY A 1 89 ? 9.969 28.969 13.82 1 98.56 89 GLY A O 1
ATOM 676 N N . ASP A 1 90 ? 10.133 27.516 12.117 1 98.69 90 ASP A N 1
ATOM 677 C CA . ASP A 1 90 ? 9.844 28.469 11.047 1 98.69 90 ASP A CA 1
ATOM 678 C C . ASP A 1 90 ? 8.523 28.141 10.352 1 98.69 90 ASP A C 1
ATOM 680 O O . ASP A 1 90 ? 8.461 27.234 9.508 1 98.69 90 ASP A O 1
ATOM 684 N N . PHE A 1 91 ? 7.512 28.891 10.711 1 98.69 91 PHE A N 1
ATOM 685 C CA . PHE A 1 91 ? 6.172 28.625 10.203 1 98.69 91 PHE A CA 1
ATOM 686 C C . PHE A 1 91 ? 5.703 29.734 9.273 1 98.69 91 PHE A C 1
ATOM 688 O O . PHE A 1 91 ? 5.945 30.906 9.547 1 98.69 91 PHE A O 1
ATOM 695 N N . ARG A 1 92 ? 4.996 29.438 8.203 1 98 92 ARG A N 1
ATOM 696 C CA . ARG A 1 92 ? 4.512 30.453 7.277 1 98 92 ARG A CA 1
ATOM 697 C C . ARG A 1 92 ? 3.152 30.078 6.703 1 98 92 ARG A C 1
ATOM 699 O O . ARG A 1 92 ? 2.779 28.891 6.715 1 98 92 ARG A O 1
ATOM 706 N N . VAL A 1 93 ? 2.459 31.078 6.238 1 97.62 93 VAL A N 1
ATOM 707 C CA . VAL A 1 93 ? 1.187 30.859 5.555 1 97.62 93 VAL A CA 1
ATOM 708 C C . VAL A 1 93 ? 1.44 30.469 4.102 1 97.62 93 VAL A C 1
ATOM 710 O O . VAL A 1 93 ? 2.082 31.203 3.354 1 97.62 93 VAL A O 1
ATOM 713 N N . HIS A 1 94 ? 1.029 29.297 3.742 1 97.5 94 HIS A N 1
ATOM 714 C CA . HIS A 1 94 ? 1.224 28.797 2.389 1 97.5 94 HIS A CA 1
ATOM 715 C C . HIS A 1 94 ? 0.211 27.703 2.059 1 97.5 94 HIS A C 1
ATOM 717 O O . HIS A 1 94 ? -0.214 26.953 2.945 1 97.5 94 HIS A O 1
ATOM 723 N N . ASP A 1 95 ? -0.17 27.594 0.792 1 96.25 95 ASP A N 1
ATOM 724 C CA . ASP A 1 95 ? -1.133 26.609 0.314 1 96.25 95 ASP A CA 1
ATOM 725 C C . ASP A 1 95 ? -0.428 25.344 -0.165 1 96.25 95 ASP A C 1
ATOM 727 O O . ASP A 1 95 ? 0.608 25.406 -0.828 1 96.25 95 ASP A O 1
ATOM 731 N N . LEU A 1 96 ? -0.978 24.219 0.147 1 96.62 96 LEU A N 1
ATOM 732 C CA . LEU A 1 96 ? -0.427 22.922 -0.262 1 96.62 96 LEU A CA 1
ATOM 733 C C . LEU A 1 96 ? -0.323 22.844 -1.78 1 96.62 96 LEU A C 1
ATOM 735 O O . LEU A 1 96 ? 0.541 22.141 -2.307 1 96.62 96 LEU A O 1
ATOM 739 N N . ALA A 1 97 ? -1.153 23.516 -2.494 1 95 97 ALA A N 1
ATOM 740 C CA . ALA A 1 97 ? -1.198 23.453 -3.951 1 95 97 ALA A CA 1
ATOM 741 C C . ALA A 1 97 ? -0.104 24.312 -4.57 1 95 97 ALA A C 1
ATOM 743 O O . ALA A 1 97 ? 0.182 24.203 -5.766 1 95 97 ALA A O 1
ATOM 744 N N . GLY A 1 98 ? 0.486 25.125 -3.77 1 95.56 98 GLY A N 1
ATOM 745 C CA . GLY A 1 98 ? 1.489 26.031 -4.285 1 95.56 98 GLY A CA 1
ATOM 746 C C . GLY A 1 98 ? 2.893 25.469 -4.258 1 95.56 98 GLY A C 1
ATOM 747 O O . GLY A 1 98 ? 3.201 24.609 -3.428 1 95.56 98 GLY A O 1
ATOM 748 N N . PRO A 1 99 ? 3.697 25.969 -5.141 1 97 99 PRO A N 1
ATOM 749 C CA . PRO A 1 99 ? 5.102 25.562 -5.09 1 97 99 PRO A CA 1
ATOM 750 C C . PRO A 1 99 ? 5.809 26.047 -3.822 1 97 99 PRO A C 1
ATOM 752 O O . PRO A 1 99 ? 5.531 27.141 -3.33 1 97 99 PRO A O 1
ATOM 755 N N . LEU A 1 100 ? 6.672 25.172 -3.328 1 98 100 LEU A N 1
ATOM 756 C CA . LEU A 1 100 ? 7.461 25.547 -2.154 1 98 100 LEU A CA 1
ATOM 757 C C . LEU A 1 100 ? 8.711 26.312 -2.557 1 98 100 LEU A C 1
ATOM 759 O O . LEU A 1 100 ? 9.828 25.922 -2.213 1 98 100 LEU A O 1
ATOM 763 N N . ASP A 1 101 ? 8.562 27.453 -3.074 1 96.94 101 ASP A N 1
ATOM 764 C CA . ASP A 1 101 ? 9.641 28.234 -3.672 1 96.94 101 ASP A CA 1
ATOM 765 C C . ASP A 1 101 ? 10.602 28.75 -2.604 1 96.94 101 ASP A C 1
ATOM 767 O O . ASP A 1 101 ? 11.734 29.141 -2.914 1 96.94 101 ASP A O 1
ATOM 771 N N . TRP A 1 102 ? 10.273 28.672 -1.444 1 97.56 102 TRP A N 1
ATOM 772 C CA . TRP A 1 102 ? 11.078 29.188 -0.34 1 97.56 102 TRP A CA 1
ATOM 773 C C . TRP A 1 102 ? 11.914 28.078 0.29 1 97.56 102 TRP A C 1
ATOM 775 O O . TRP A 1 102 ? 12.625 28.297 1.268 1 97.56 102 TRP A O 1
ATOM 785 N N . LEU A 1 103 ? 11.766 26.891 -0.153 1 97.94 103 LEU A N 1
ATOM 786 C CA . LEU A 1 103 ? 12.602 25.766 0.256 1 97.94 103 LEU A CA 1
ATOM 787 C C . LEU A 1 103 ? 13.477 25.281 -0.901 1 97.94 103 LEU A C 1
ATOM 789 O O . LEU A 1 103 ? 12.961 24.984 -1.984 1 97.94 103 LEU A O 1
ATOM 793 N N . PRO A 1 104 ? 14.797 25.219 -0.701 1 98.25 104 PRO A N 1
ATOM 794 C CA . PRO A 1 104 ? 15.656 24.641 -1.742 1 98.25 104 PRO A CA 1
ATOM 795 C C . PRO A 1 104 ? 15.422 23.156 -1.946 1 98.25 104 PRO A C 1
ATOM 797 O O . PRO A 1 104 ? 14.891 22.484 -1.06 1 98.25 104 PRO A O 1
ATOM 800 N N . SER A 1 105 ? 15.844 22.703 -3.143 1 98.19 105 SER A N 1
ATOM 801 C CA . SER A 1 105 ? 15.836 21.266 -3.365 1 98.19 105 SER A CA 1
ATOM 802 C C . SER A 1 105 ? 16.703 20.547 -2.336 1 98.19 105 SER A C 1
ATOM 804 O O . SER A 1 105 ? 17.719 21.078 -1.898 1 98.19 105 SER A O 1
ATOM 806 N N . GLN A 1 106 ? 16.234 19.391 -1.93 1 97.94 106 GLN A N 1
ATOM 807 C CA . GLN A 1 106 ? 17 18.5 -1.057 1 97.94 106 GLN A CA 1
ATOM 808 C C . GLN A 1 106 ? 17.422 19.234 0.216 1 97.94 106 GLN A C 1
ATOM 810 O O . GLN A 1 106 ? 18.594 19.172 0.599 1 97.94 106 GLN A O 1
ATOM 815 N N . SER A 1 107 ? 16.469 19.859 0.854 1 98.44 107 SER A N 1
ATOM 816 C CA . SER A 1 107 ? 16.812 20.719 1.986 1 98.44 107 SER A CA 1
ATOM 817 C C . SER A 1 107 ? 16.203 20.188 3.283 1 98.44 107 SER A C 1
ATOM 819 O O . SER A 1 107 ? 16.562 20.641 4.371 1 98.44 107 SER A O 1
ATOM 821 N N . VAL A 1 108 ? 15.336 19.203 3.211 1 98.69 108 VAL A N 1
ATOM 822 C CA . VAL A 1 108 ? 14.734 18.688 4.434 1 98.69 108 VAL A CA 1
ATOM 823 C C . VAL A 1 108 ? 14.938 17.172 4.508 1 98.69 108 VAL A C 1
ATOM 825 O O . VAL A 1 108 ? 15.133 16.516 3.48 1 98.69 108 VAL A O 1
ATOM 828 N N . ASP A 1 109 ? 14.867 16.641 5.785 1 98.75 109 ASP A N 1
ATOM 829 C CA . ASP A 1 109 ? 15.117 15.219 6.031 1 98.75 109 ASP A CA 1
ATOM 830 C C . ASP A 1 109 ? 13.82 14.414 5.973 1 98.75 109 ASP A C 1
ATOM 832 O O . ASP A 1 109 ? 13.844 13.219 5.68 1 98.75 109 ASP A O 1
ATOM 836 N N . ALA A 1 110 ? 12.773 15.055 6.289 1 98.88 110 ALA A N 1
ATOM 837 C CA . ALA A 1 110 ? 11.477 14.391 6.227 1 98.88 110 ALA A CA 1
ATOM 838 C C . ALA A 1 110 ? 10.352 15.406 5.988 1 98.88 110 ALA A C 1
ATOM 840 O O . ALA A 1 110 ? 10.477 16.578 6.352 1 98.88 110 ALA A O 1
ATOM 841 N N . VAL A 1 111 ? 9.344 14.953 5.32 1 98.94 111 VAL A N 1
ATOM 842 C CA . VAL A 1 111 ? 8.094 15.688 5.168 1 98.94 111 VAL A CA 1
ATOM 843 C C . VAL A 1 111 ? 6.965 14.938 5.875 1 98.94 111 VAL A C 1
ATOM 845 O O . VAL A 1 111 ? 6.832 13.719 5.723 1 98.94 111 VAL A O 1
ATOM 848 N N . LEU A 1 112 ? 6.273 15.625 6.684 1 98.94 112 LEU A N 1
ATOM 849 C CA . LEU A 1 112 ? 5.066 15.102 7.312 1 98.94 112 LEU A CA 1
ATOM 850 C C . LEU A 1 112 ? 3.82 15.758 6.727 1 98.94 112 LEU A C 1
ATOM 852 O O . LEU A 1 112 ? 3.73 16.984 6.66 1 98.94 112 LEU A O 1
ATOM 856 N N . LEU A 1 113 ? 2.939 15 6.188 1 98.88 113 LEU A N 1
ATOM 857 C CA . LEU A 1 113 ? 1.627 15.422 5.707 1 98.88 113 LEU A CA 1
ATOM 858 C C . LEU A 1 113 ? 0.518 14.633 6.398 1 98.88 113 LEU A C 1
ATOM 860 O O . LEU A 1 113 ? 0.096 13.586 5.902 1 98.88 113 LEU A O 1
ATOM 864 N N . ALA A 1 114 ? 0.002 15.188 7.484 1 98.31 114 ALA A N 1
ATOM 865 C CA . ALA A 1 114 ? -0.945 14.445 8.312 1 98.31 114 ALA A CA 1
ATOM 866 C C . ALA A 1 114 ? -2.381 14.867 8.023 1 98.31 114 ALA A C 1
ATOM 868 O O . ALA A 1 114 ? -2.754 16.016 8.266 1 98.31 114 ALA A O 1
ATOM 869 N N . LEU A 1 115 ? -3.203 13.906 7.504 1 96.56 115 LEU A N 1
ATOM 870 C CA . LEU A 1 115 ? -4.637 14.07 7.293 1 96.56 115 LEU A CA 1
ATOM 871 C C . LEU A 1 115 ? -4.922 15.328 6.469 1 96.56 115 LEU A C 1
ATOM 873 O O . LEU A 1 115 ? -5.797 16.125 6.824 1 96.56 115 LEU A O 1
ATOM 877 N N . ALA A 1 116 ? -4.219 15.469 5.352 1 97 116 ALA A N 1
ATOM 878 C CA . ALA A 1 116 ? -4.375 16.656 4.52 1 97 116 ALA A CA 1
ATOM 879 C C . ALA A 1 116 ? -4.441 16.297 3.041 1 97 116 ALA A C 1
ATOM 881 O O . ALA A 1 116 ? -4.859 17.109 2.211 1 97 116 ALA A O 1
ATOM 882 N N . LEU A 1 117 ? -4.059 15.07 2.736 1 97.12 117 LEU A N 1
ATOM 883 C CA . LEU A 1 117 ? -3.982 14.609 1.355 1 97.12 117 LEU A CA 1
ATOM 884 C C . LEU A 1 117 ? -5.32 14.789 0.646 1 97.12 117 LEU A C 1
ATOM 886 O O . LEU A 1 117 ? -5.359 15.164 -0.528 1 97.12 117 LEU A O 1
ATOM 890 N N . GLU A 1 118 ? -6.414 14.57 1.323 1 95.25 118 GLU A N 1
ATOM 891 C CA . GLU A 1 118 ? -7.758 14.531 0.761 1 95.25 118 GLU A CA 1
ATOM 892 C C . GLU A 1 118 ? -8.234 15.93 0.367 1 95.25 118 GLU A C 1
ATOM 894 O O . GLU A 1 118 ? -9.227 16.078 -0.343 1 95.25 118 GLU A O 1
ATOM 899 N N . TYR A 1 119 ? -7.488 16.938 0.709 1 93.81 119 TYR A N 1
ATOM 900 C CA . TYR A 1 119 ? -7.945 18.297 0.489 1 93.81 119 TYR A CA 1
ATOM 901 C C . TYR A 1 119 ? -7.215 18.938 -0.687 1 93.81 119 TYR A C 1
ATOM 903 O O . TYR A 1 119 ? -7.406 20.125 -0.977 1 93.81 119 TYR A O 1
ATOM 911 N N . VAL A 1 120 ? -6.453 18.188 -1.311 1 96 120 VAL A N 1
ATOM 912 C CA . VAL A 1 120 ? -5.641 18.719 -2.402 1 96 120 VAL A CA 1
ATOM 913 C C . VAL A 1 120 ? -6.164 18.188 -3.736 1 96 120 VAL A C 1
ATOM 915 O O . VAL A 1 120 ? -6.387 16.984 -3.893 1 96 120 VAL A O 1
ATOM 918 N N . ASP A 1 121 ? -6.355 19.047 -4.691 1 96.06 121 ASP A N 1
ATOM 919 C CA . ASP A 1 121 ? -6.859 18.641 -6.004 1 96.06 121 ASP A CA 1
ATOM 920 C C . ASP A 1 121 ? -5.773 17.953 -6.82 1 96.06 121 ASP A C 1
ATOM 922 O O . ASP A 1 121 ? -5.949 16.812 -7.266 1 96.06 121 ASP A O 1
ATOM 926 N N . ASP A 1 122 ? -4.684 18.672 -6.984 1 97.06 122 ASP A N 1
ATOM 927 C CA . ASP A 1 122 ? -3.561 18.078 -7.711 1 97.06 122 ASP A CA 1
ATOM 928 C C . ASP A 1 122 ? -2.535 17.484 -6.746 1 97.06 122 ASP A C 1
ATOM 930 O O . ASP A 1 122 ? -1.479 18.078 -6.516 1 97.06 122 ASP A O 1
ATOM 934 N N . ARG A 1 123 ? -2.793 16.312 -6.281 1 97.75 123 ARG A N 1
ATOM 935 C CA . ARG A 1 123 ? -1.965 15.656 -5.273 1 97.75 123 ARG A CA 1
ATOM 936 C C . ARG A 1 123 ? -0.595 15.289 -5.836 1 97.75 123 ARG A C 1
ATOM 938 O O . ARG A 1 123 ? 0.417 15.406 -5.141 1 97.75 123 ARG A O 1
ATOM 945 N N . THR A 1 124 ? -0.562 14.867 -7.082 1 98.44 124 THR A N 1
ATOM 946 C CA . THR A 1 124 ? 0.714 14.492 -7.684 1 98.44 124 THR A CA 1
ATOM 947 C C . THR A 1 124 ? 1.658 15.688 -7.734 1 98.44 124 THR A C 1
ATOM 949 O O . THR A 1 124 ? 2.844 15.57 -7.414 1 98.44 124 THR A O 1
ATOM 952 N N . ALA A 1 125 ? 1.172 16.859 -8.102 1 98.19 125 ALA A N 1
ATOM 953 C CA . ALA A 1 125 ? 1.996 18.062 -8.125 1 98.19 125 ALA A CA 1
ATOM 954 C C . ALA A 1 125 ? 2.516 18.391 -6.73 1 98.19 125 ALA A C 1
ATOM 956 O O . ALA A 1 125 ? 3.688 18.75 -6.566 1 98.19 125 ALA A O 1
ATOM 957 N N . MET A 1 126 ? 1.641 18.328 -5.758 1 98.44 126 MET A N 1
ATOM 958 C CA . MET A 1 126 ? 2.047 18.547 -4.371 1 98.44 126 MET A CA 1
ATOM 959 C C . MET A 1 126 ? 3.145 17.578 -3.959 1 98.44 126 MET A C 1
ATOM 961 O O . MET A 1 126 ? 4.168 17.984 -3.41 1 98.44 126 MET A O 1
ATOM 965 N N . LEU A 1 127 ? 2.951 16.328 -4.273 1 98.75 127 LEU A N 1
ATOM 966 C CA . LEU A 1 127 ? 3.902 15.289 -3.887 1 98.75 127 LEU A CA 1
ATOM 967 C C . LEU A 1 127 ? 5.23 15.477 -4.609 1 98.75 127 LEU A C 1
ATOM 969 O O . LEU A 1 127 ? 6.293 15.18 -4.051 1 98.75 127 LEU A O 1
ATOM 973 N N . ARG A 1 128 ? 5.191 15.961 -5.812 1 98.38 128 ARG A N 1
ATOM 974 C CA . ARG A 1 128 ? 6.422 16.25 -6.547 1 98.38 128 ARG A CA 1
ATOM 975 C C . ARG A 1 128 ? 7.227 17.344 -5.852 1 98.38 128 ARG A C 1
ATOM 977 O O . ARG A 1 128 ? 8.453 17.281 -5.812 1 98.38 128 ARG A O 1
ATOM 984 N N . GLU A 1 129 ? 6.527 18.344 -5.359 1 98.44 129 GLU A N 1
ATOM 985 C CA . GLU A 1 129 ? 7.215 19.391 -4.609 1 98.44 129 GLU A CA 1
ATOM 986 C C . GLU A 1 129 ? 7.867 18.828 -3.35 1 98.44 129 GLU A C 1
ATOM 988 O O . GLU A 1 129 ? 8.977 19.219 -2.99 1 98.44 129 GLU A O 1
ATOM 993 N N . PHE A 1 130 ? 7.145 17.938 -2.682 1 98.75 130 PHE A N 1
ATOM 994 C CA . PHE A 1 130 ? 7.727 17.281 -1.515 1 98.75 130 PHE A CA 1
ATOM 995 C C . PHE A 1 130 ? 8.961 16.484 -1.902 1 98.75 130 PHE A C 1
ATOM 997 O O . PHE A 1 130 ? 9.961 16.5 -1.186 1 98.75 130 PHE A O 1
ATOM 1004 N N . HIS A 1 131 ? 8.859 15.781 -2.99 1 98.38 131 HIS A N 1
ATOM 1005 C CA . HIS A 1 131 ? 10.016 15.055 -3.502 1 98.38 131 HIS A CA 1
ATOM 1006 C C . HIS A 1 131 ? 11.195 15.984 -3.748 1 98.38 131 HIS A C 1
ATOM 1008 O O . HIS A 1 131 ? 12.328 15.68 -3.375 1 98.38 131 HIS A O 1
ATOM 1014 N N . ARG A 1 132 ? 10.961 17.109 -4.371 1 98 132 ARG A N 1
ATOM 1015 C CA . ARG A 1 132 ? 12 18.062 -4.711 1 98 132 ARG A CA 1
ATOM 1016 C C . ARG A 1 132 ? 12.734 18.547 -3.461 1 98 132 ARG A C 1
ATOM 1018 O O . ARG A 1 132 ? 13.961 18.672 -3.459 1 98 132 ARG A O 1
ATOM 1025 N N . VAL A 1 133 ? 12.039 18.781 -2.402 1 98.5 133 VAL A N 1
ATOM 1026 C CA . VAL A 1 133 ? 12.648 19.422 -1.24 1 98.5 133 VAL A CA 1
ATOM 1027 C C . VAL A 1 133 ? 13.258 18.359 -0.329 1 98.5 133 VAL A C 1
ATOM 1029 O O . VAL A 1 133 ? 14.039 18.672 0.569 1 98.5 133 VAL A O 1
ATOM 1032 N N . LEU A 1 134 ? 12.945 17.109 -0.503 1 98.19 134 LEU A N 1
ATOM 1033 C CA . LEU A 1 134 ? 13.469 16.031 0.316 1 98.19 134 LEU A CA 1
ATOM 1034 C C . LEU A 1 134 ? 14.898 15.688 -0.079 1 98.19 134 LEU A C 1
ATOM 1036 O O . LEU A 1 134 ? 15.227 15.633 -1.267 1 98.19 134 LEU A O 1
ATOM 1040 N N . ARG A 1 135 ? 15.695 15.516 0.933 1 97.31 135 ARG A N 1
ATOM 1041 C CA . ARG A 1 135 ? 17.016 14.914 0.695 1 97.31 135 ARG A CA 1
ATOM 1042 C C . ARG A 1 135 ? 16.875 13.5 0.145 1 97.31 135 ARG A C 1
ATOM 1044 O O . ARG A 1 135 ? 15.883 12.82 0.399 1 97.31 135 ARG A O 1
ATOM 1051 N N . PRO A 1 136 ? 17.922 13 -0.561 1 93.94 136 PRO A N 1
ATOM 1052 C CA . PRO A 1 136 ? 17.859 11.664 -1.159 1 93.94 136 PRO A CA 1
ATOM 1053 C C . PRO A 1 136 ? 17.594 10.562 -0.128 1 93.94 136 PRO A C 1
ATOM 1055 O O . PRO A 1 136 ? 16.891 9.594 -0.422 1 93.94 136 PRO A O 1
ATOM 1058 N N . ALA A 1 137 ? 18.047 10.766 1.034 1 94 137 ALA A N 1
ATOM 1059 C CA . ALA A 1 137 ? 17.891 9.75 2.072 1 94 137 ALA A CA 1
ATOM 1060 C C . ALA A 1 137 ? 16.672 10.047 2.947 1 94 137 ALA A C 1
ATOM 1062 O O . ALA A 1 137 ? 16.469 9.391 3.969 1 94 137 ALA A O 1
ATOM 1063 N N . GLY A 1 138 ? 15.953 11.078 2.564 1 97.12 138 GLY A N 1
ATOM 1064 C CA . GLY A 1 138 ? 14.812 11.484 3.375 1 97.12 138 GLY A CA 1
ATOM 1065 C C . GLY A 1 138 ? 13.578 10.641 3.131 1 97.12 138 GLY A C 1
ATOM 1066 O O . GLY A 1 138 ? 13.633 9.641 2.418 1 97.12 138 GLY A O 1
ATOM 1067 N N . ALA A 1 139 ? 12.5 11.055 3.822 1 98.5 139 ALA A N 1
ATOM 1068 C CA . ALA A 1 139 ? 11.258 10.305 3.688 1 98.5 139 ALA A CA 1
ATOM 1069 C C . ALA A 1 139 ? 10.047 11.227 3.807 1 98.5 139 ALA A C 1
ATOM 1071 O O . ALA A 1 139 ? 10.117 12.273 4.457 1 98.5 139 ALA A O 1
ATOM 1072 N N . LEU A 1 140 ? 9.016 10.82 3.092 1 98.88 140 LEU A N 1
ATOM 1073 C CA . LEU A 1 140 ? 7.684 11.383 3.268 1 98.88 140 LEU A CA 1
ATOM 1074 C C . LEU A 1 140 ? 6.828 10.477 4.152 1 98.88 140 LEU A C 1
ATOM 1076 O O . LEU A 1 140 ? 6.719 9.273 3.896 1 98.88 140 LEU A O 1
ATOM 1080 N N . VAL A 1 141 ? 6.312 10.992 5.238 1 98.94 141 VAL A N 1
ATOM 1081 C CA . VAL A 1 141 ? 5.305 10.305 6.039 1 98.94 141 VAL A CA 1
ATOM 1082 C C . VAL A 1 141 ? 3.961 11.016 5.902 1 98.94 141 VAL A C 1
ATOM 1084 O O . VAL A 1 141 ? 3.869 12.227 6.117 1 98.94 141 VAL A O 1
ATOM 1087 N N . LEU A 1 142 ? 2.977 10.289 5.488 1 98.88 142 LEU A N 1
ATOM 1088 C CA . LEU A 1 142 ? 1.647 10.883 5.391 1 98.88 142 LEU A CA 1
ATOM 1089 C C . LEU A 1 142 ? 0.597 9.969 6.016 1 98.88 142 LEU A C 1
ATOM 1091 O O . LEU A 1 142 ? 0.817 8.766 6.148 1 98.88 142 LEU A O 1
ATOM 1095 N N . SER A 1 143 ? -0.426 10.578 6.492 1 98.75 143 SER A N 1
ATOM 1096 C CA . SER A 1 143 ? -1.62 9.844 6.902 1 98.75 143 SER A CA 1
ATOM 1097 C C . SER A 1 143 ? -2.85 10.312 6.129 1 98.75 143 SER A C 1
ATOM 1099 O O . SER A 1 143 ? -2.881 11.438 5.629 1 98.75 143 SER A O 1
ATOM 1101 N N . ARG A 1 144 ? -3.781 9.477 6.004 1 98.19 144 ARG A N 1
ATOM 1102 C CA . ARG A 1 144 ? -5.055 9.727 5.332 1 98.19 144 ARG A CA 1
ATOM 1103 C C . ARG A 1 144 ? -6.156 8.844 5.906 1 98.19 144 ARG A C 1
ATOM 1105 O O . ARG A 1 144 ? -5.887 7.922 6.676 1 98.19 144 ARG A O 1
ATOM 1112 N N . MET A 1 145 ? -7.371 9.227 5.559 1 97.38 145 MET A N 1
ATOM 1113 C CA . MET A 1 145 ? -8.477 8.32 5.855 1 97.38 145 MET A CA 1
ATOM 1114 C C . MET A 1 145 ? -8.289 6.984 5.148 1 97.38 145 MET A C 1
ATOM 1116 O O . MET A 1 145 ? -7.824 6.941 4.004 1 97.38 145 MET A O 1
ATOM 1120 N N . HIS A 1 146 ? -8.602 5.922 5.867 1 98.56 146 HIS A N 1
ATOM 1121 C CA . HIS A 1 146 ? -8.57 4.621 5.211 1 98.56 146 HIS A CA 1
ATOM 1122 C C . HIS A 1 146 ? -9.602 4.543 4.086 1 98.56 146 HIS A C 1
ATOM 1124 O O . HIS A 1 146 ? -10.781 4.809 4.301 1 98.56 146 HIS A O 1
ATOM 1130 N N . PRO A 1 147 ? -9.203 4.141 2.871 1 98.44 147 PRO A N 1
ATOM 1131 C CA . PRO A 1 147 ? -10.156 4.102 1.757 1 98.44 147 PRO A CA 1
ATOM 1132 C C . PRO A 1 147 ? -11.336 3.172 2.023 1 98.44 147 PRO A C 1
ATOM 1134 O O . PRO A 1 147 ? -12.461 3.471 1.619 1 98.44 147 PRO A O 1
ATOM 1137 N N . THR A 1 148 ? -11.102 2.07 2.699 1 98.56 148 THR A N 1
ATOM 1138 C CA . THR A 1 148 ? -12.188 1.162 3.051 1 98.56 148 THR A CA 1
ATOM 1139 C C . THR A 1 148 ? -13.203 1.856 3.953 1 98.56 148 THR A C 1
ATOM 1141 O O . THR A 1 148 ? -14.406 1.743 3.74 1 98.56 148 THR A O 1
ATOM 1144 N N . GLY A 1 149 ? -12.648 2.512 4.973 1 97.88 149 GLY A N 1
ATOM 1145 C CA . GLY A 1 149 ? -13.539 3.262 5.844 1 97.88 149 GLY A CA 1
ATOM 1146 C C . GLY A 1 149 ? -14.344 4.316 5.109 1 97.88 149 GLY A C 1
ATOM 1147 O O . GLY A 1 149 ? -15.539 4.477 5.359 1 97.88 149 GLY A O 1
ATOM 1148 N N . ASP A 1 150 ? -13.711 5.043 4.227 1 96.94 150 ASP A N 1
ATOM 1149 C CA . ASP A 1 150 ? -14.391 6.039 3.4 1 96.94 150 ASP A CA 1
ATOM 1150 C C . ASP A 1 150 ? -15.516 5.406 2.588 1 96.94 150 ASP A C 1
ATOM 1152 O O . ASP A 1 150 ? -16.625 5.941 2.525 1 96.94 150 ASP A O 1
ATOM 1156 N N . TRP A 1 151 ? -15.219 4.297 1.968 1 97.81 151 TRP A N 1
ATOM 1157 C CA . TRP A 1 151 ? -16.188 3.596 1.125 1 97.81 151 TRP A CA 1
ATOM 1158 C C . TRP A 1 151 ? -17.375 3.121 1.944 1 97.81 151 TRP A C 1
ATOM 1160 O O . TRP A 1 151 ? -18.531 3.287 1.528 1 97.81 151 TRP A O 1
ATOM 1170 N N . LEU A 1 152 ? -17.141 2.547 3.121 1 97.06 152 LEU A N 1
ATOM 1171 C CA . LEU A 1 152 ? -18.219 2.041 3.967 1 97.06 152 LEU A CA 1
ATOM 1172 C C . LEU A 1 152 ? -19.078 3.184 4.484 1 97.06 152 LEU A C 1
ATOM 1174 O O . LEU A 1 152 ? -20.297 3.039 4.602 1 97.06 152 LEU A O 1
ATOM 1178 N N . ARG A 1 153 ? -18.453 4.285 4.781 1 95.12 153 ARG A N 1
ATOM 1179 C CA . ARG A 1 153 ? -19.156 5.434 5.336 1 95.12 153 ARG A CA 1
ATOM 1180 C C . ARG A 1 153 ? -20 6.121 4.27 1 95.12 153 ARG A C 1
ATOM 1182 O O . ARG A 1 153 ? -21.141 6.52 4.531 1 95.12 153 ARG A O 1
ATOM 1189 N N . HIS A 1 154 ? -19.5 6.266 3.113 1 95.56 154 HIS A N 1
ATOM 1190 C CA . HIS A 1 154 ? -20.141 7.121 2.119 1 95.56 154 HIS A CA 1
ATOM 1191 C C . HIS A 1 154 ? -20.875 6.297 1.073 1 95.56 154 HIS A C 1
ATOM 1193 O O . HIS A 1 154 ? -21.719 6.824 0.338 1 95.56 154 HIS A O 1
ATOM 1199 N N . GLY A 1 155 ? -20.562 5.008 0.987 1 95.88 155 GLY A N 1
ATOM 1200 C CA . GLY A 1 155 ? -21.172 4.145 -0.014 1 95.88 155 GLY A CA 1
ATOM 1201 C C . GLY A 1 155 ? -20.703 4.449 -1.426 1 95.88 155 GLY A C 1
ATOM 1202 O O . GLY A 1 155 ? -19.625 5.027 -1.621 1 95.88 155 GLY A O 1
ATOM 1203 N N . GLY A 1 156 ? -21.328 3.832 -2.424 1 96.44 156 GLY A N 1
ATOM 1204 C CA . GLY A 1 156 ? -21.016 4.055 -3.824 1 96.44 156 GLY A CA 1
ATOM 1205 C C . GLY A 1 156 ? -19.891 3.168 -4.328 1 96.44 156 GLY A C 1
ATOM 1206 O O . GLY A 1 156 ? -19.625 2.113 -3.752 1 96.44 156 GLY A O 1
ATOM 1207 N N . ASN A 1 157 ? -19.344 3.621 -5.516 1 97.81 157 ASN A N 1
ATOM 1208 C CA . ASN A 1 157 ? -18.25 2.896 -6.168 1 97.81 157 ASN A CA 1
ATOM 1209 C C . ASN A 1 157 ? -16.906 3.191 -5.508 1 97.81 157 ASN A C 1
ATOM 1211 O O . ASN A 1 157 ? -16.422 4.324 -5.559 1 97.81 157 ASN A O 1
ATOM 1215 N N . TYR A 1 158 ? -16.344 2.168 -4.848 1 98.38 158 TYR A N 1
ATOM 1216 C CA . TYR A 1 158 ? -15.078 2.293 -4.148 1 98.38 158 TYR A CA 1
ATOM 1217 C C . TYR A 1 158 ? -14 2.863 -5.066 1 98.38 158 TYR A C 1
ATOM 1219 O O . TYR A 1 158 ? -13.148 3.633 -4.625 1 98.38 158 TYR A O 1
ATOM 1227 N N . PHE A 1 159 ? -14.039 2.502 -6.305 1 98.19 159 PHE A N 1
ATOM 1228 C CA . PHE A 1 159 ? -12.938 2.787 -7.219 1 98.19 159 PHE A CA 1
ATOM 1229 C C . PHE A 1 159 ? -13.117 4.156 -7.867 1 98.19 159 PHE A C 1
ATOM 1231 O O . PHE A 1 159 ? -12.234 4.621 -8.594 1 98.19 159 PHE A O 1
ATOM 1238 N N . GLU A 1 160 ? -14.18 4.801 -7.598 1 96.88 160 GLU A N 1
ATOM 1239 C CA . GLU A 1 160 ? -14.453 6.113 -8.172 1 96.88 160 GLU A CA 1
ATOM 1240 C C . GLU A 1 160 ? -13.852 7.227 -7.316 1 96.88 160 GLU A C 1
ATOM 1242 O O . GLU A 1 160 ? -14.203 7.367 -6.141 1 96.88 160 GLU A O 1
ATOM 1247 N N . THR A 1 161 ? -12.961 7.945 -7.895 1 96.75 161 THR A N 1
ATOM 1248 C CA . THR A 1 161 ? -12.469 9.156 -7.254 1 96.75 161 THR A CA 1
ATOM 1249 C C . THR A 1 161 ? -13.5 10.281 -7.359 1 96.75 161 THR A C 1
ATOM 1251 O O . THR A 1 161 ? -13.867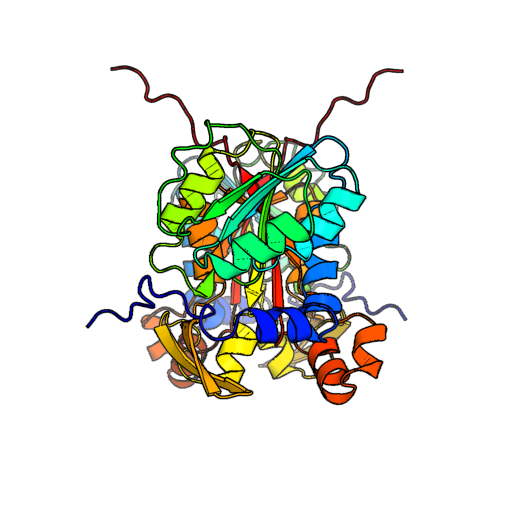 10.688 -8.461 1 96.75 161 THR A O 1
ATOM 1254 N N . ARG A 1 162 ? -13.906 10.781 -6.191 1 96.31 162 ARG A N 1
ATOM 1255 C CA . ARG A 1 162 ? -14.953 11.797 -6.219 1 96.31 162 ARG A CA 1
ATOM 1256 C C . ARG A 1 162 ? -14.859 12.711 -5 1 96.31 162 ARG A C 1
ATOM 1258 O O . ARG A 1 162 ? -14.266 12.344 -3.984 1 96.31 162 ARG A O 1
ATOM 1265 N N . VAL A 1 163 ? -15.438 13.875 -5.117 1 95.25 163 VAL A N 1
ATOM 1266 C CA . VAL A 1 163 ? -15.492 14.836 -4.02 1 95.25 163 VAL A CA 1
ATOM 1267 C C . VAL A 1 163 ? -16.781 14.633 -3.221 1 95.25 163 VAL A C 1
ATOM 1269 O O . VAL A 1 163 ? -17.859 14.453 -3.799 1 95.25 163 VAL A O 1
ATOM 1272 N N . VAL A 1 164 ? -16.578 14.602 -1.93 1 93.25 164 VAL A N 1
ATOM 1273 C CA . VAL A 1 164 ? -17.766 14.578 -1.062 1 93.25 164 VAL A CA 1
ATOM 1274 C C . VAL A 1 164 ? -17.75 15.805 -0.147 1 93.25 164 VAL A C 1
ATOM 1276 O O . VAL A 1 164 ? -16.703 16.406 0.074 1 93.25 164 VAL A O 1
ATOM 1279 N N . GLU A 1 165 ? -18.938 16.109 0.275 1 88.75 165 GLU A N 1
ATOM 1280 C CA . GLU A 1 165 ? -19.109 17.219 1.218 1 88.75 165 GLU A CA 1
ATOM 1281 C C . GLU A 1 165 ? -19.766 16.734 2.508 1 88.75 165 GLU A C 1
ATOM 1283 O O . GLU A 1 165 ? -20.703 15.938 2.473 1 88.75 165 GLU A O 1
ATOM 1288 N N . GLU A 1 166 ? -19.078 17.062 3.584 1 81.19 166 GLU A N 1
ATOM 1289 C CA . GLU A 1 166 ? -19.609 16.688 4.887 1 81.19 166 GLU A CA 1
ATOM 1290 C C . GLU A 1 166 ? -19.688 17.891 5.82 1 81.19 166 GLU A C 1
ATOM 1292 O O . GLU A 1 166 ? -18.875 18.812 5.719 1 81.19 166 GLU A O 1
ATOM 1297 N N . THR A 1 167 ? -20.766 17.875 6.531 1 77.94 167 THR A N 1
ATOM 1298 C CA . THR A 1 167 ? -20.859 18.828 7.633 1 77.94 167 THR A CA 1
ATOM 1299 C C . THR A 1 167 ? -20.422 18.172 8.945 1 77.94 167 THR A C 1
ATOM 1301 O O . THR A 1 167 ? -21.047 17.219 9.398 1 77.94 167 THR A O 1
ATOM 1304 N N . TRP A 1 168 ? -19.219 18.484 9.359 1 66.75 168 TRP A N 1
ATOM 1305 C CA . TRP A 1 168 ? -18.719 17.938 10.617 1 66.75 168 TRP A CA 1
ATOM 1306 C C . TRP A 1 168 ? -19.391 18.625 11.805 1 66.75 168 TRP A C 1
ATOM 1308 O O . TRP A 1 168 ? -20.141 19.578 11.641 1 66.75 168 TRP A O 1
ATOM 1318 N N . SER A 1 169 ? -19.031 17.875 13.016 1 58.84 169 SER A N 1
ATOM 1319 C CA . SER A 1 169 ? -19.625 18.422 14.234 1 58.84 169 SER A CA 1
ATOM 1320 C C . SER A 1 169 ? -19.297 19.906 14.375 1 58.84 169 SER A C 1
ATOM 1322 O O . SER A 1 169 ? -18.297 20.391 13.828 1 58.84 169 SER A O 1
ATOM 1324 N N . ARG A 1 170 ? -20.156 20.703 14.789 1 58.78 170 ARG A N 1
ATOM 1325 C CA . ARG A 1 170 ? -20.141 22.125 15.117 1 58.78 170 ARG A CA 1
ATOM 1326 C C . ARG A 1 170 ? -20.438 22.984 13.891 1 58.78 170 ARG A C 1
ATOM 1328 O O . ARG A 1 170 ? -20.188 24.188 13.883 1 58.78 170 ARG A O 1
ATOM 1335 N N . GLY A 1 171 ? -20.734 22.141 12.875 1 63.81 171 GLY A N 1
ATOM 1336 C CA . GLY A 1 171 ? -21.203 22.875 11.703 1 63.81 171 GLY A CA 1
ATOM 1337 C C . GLY A 1 171 ? -20.125 23.125 10.68 1 63.81 171 GLY A C 1
ATOM 1338 O O . GLY A 1 171 ? -20.281 23.984 9.797 1 63.81 171 GLY A O 1
ATOM 1339 N N . TRP A 1 172 ? -19 22.422 10.773 1 68.06 172 TRP A N 1
ATOM 1340 C CA . TRP A 1 172 ? -17.906 22.609 9.836 1 68.06 172 TRP A CA 1
ATOM 1341 C C . TRP A 1 172 ? -18.188 21.891 8.516 1 68.06 172 TRP A C 1
ATOM 1343 O O . TRP A 1 172 ? -18.406 20.688 8.492 1 68.06 172 TRP A O 1
ATOM 1353 N N . ASN A 1 173 ? -18.312 22.75 7.477 1 76.62 173 ASN A N 1
ATOM 1354 C CA . ASN A 1 173 ? -18.453 22.141 6.156 1 76.62 173 ASN A CA 1
ATOM 1355 C C . ASN A 1 173 ? -17.094 21.828 5.527 1 76.62 173 ASN A C 1
ATOM 1357 O O . ASN A 1 173 ? -16.25 22.719 5.395 1 76.62 173 ASN A O 1
ATOM 1361 N N . VAL A 1 174 ? -16.906 20.594 5.277 1 81.69 174 VAL A N 1
ATOM 1362 C CA . VAL A 1 174 ? -15.633 20.219 4.676 1 81.69 174 VAL A CA 1
ATOM 1363 C C . VAL A 1 174 ? -15.883 19.484 3.361 1 81.69 174 VAL A C 1
ATOM 1365 O O . VAL A 1 174 ? -16.859 18.734 3.236 1 81.69 174 VAL A O 1
ATOM 1368 N N . ARG A 1 175 ? -15.102 19.781 2.389 1 88.88 175 ARG A N 1
ATOM 1369 C CA . ARG A 1 175 ? -15.062 19.109 1.094 1 88.88 175 ARG A CA 1
ATOM 1370 C C . ARG A 1 175 ? -13.734 18.375 0.901 1 88.88 175 ARG A C 1
ATOM 1372 O O . ARG A 1 175 ? -12.672 18.953 1.105 1 88.88 175 ARG A O 1
ATOM 1379 N N . TYR A 1 176 ? -13.836 17.141 0.567 1 92.38 176 TYR A N 1
ATOM 1380 C CA . TYR A 1 176 ? -12.586 16.422 0.409 1 92.38 176 TYR A CA 1
ATOM 1381 C 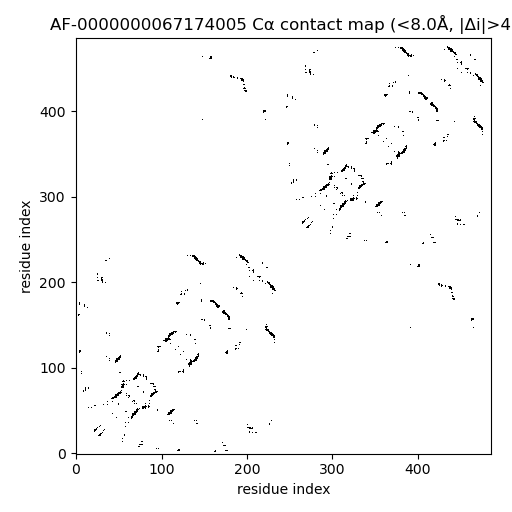C . TYR A 1 176 ? -12.734 15.289 -0.605 1 92.38 176 TYR A C 1
ATOM 1383 O O . TYR A 1 176 ? -13.852 14.891 -0.938 1 92.38 176 TYR A O 1
ATOM 1391 N N . TRP A 1 177 ? -11.648 14.844 -1.09 1 95.62 177 TRP A N 1
ATOM 1392 C CA . TRP A 1 177 ? -11.609 13.781 -2.094 1 95.62 177 TRP A CA 1
ATOM 1393 C C . TRP A 1 177 ? -11.727 12.406 -1.442 1 95.62 177 TRP A C 1
ATOM 1395 O O . TRP A 1 177 ? -11.07 12.133 -0.437 1 95.62 177 TRP A O 1
ATOM 1405 N N . LEU A 1 178 ? -12.602 11.594 -1.988 1 96.75 178 LEU A N 1
ATOM 1406 C CA . LEU A 1 178 ? -12.523 10.148 -1.814 1 96.75 178 LEU A CA 1
ATOM 1407 C C . LEU A 1 178 ? -11.742 9.5 -2.953 1 96.75 178 LEU A C 1
ATOM 1409 O O . LEU A 1 178 ? -11.906 9.875 -4.117 1 96.75 178 LEU A O 1
ATOM 1413 N N . ALA A 1 179 ? -10.898 8.664 -2.615 1 97.75 179 ALA A N 1
ATOM 1414 C CA . ALA A 1 179 ? -10.125 7.949 -3.623 1 97.75 179 ALA A CA 1
ATOM 1415 C C . ALA A 1 179 ? -9.766 6.543 -3.148 1 97.75 179 ALA A C 1
ATOM 1417 O O . ALA A 1 179 ? -9.531 6.324 -1.958 1 97.75 179 ALA A O 1
ATOM 1418 N N . PRO A 1 180 ? -9.727 5.555 -4.113 1 98.5 180 PRO A N 1
ATOM 1419 C CA . PRO A 1 180 ? -9.25 4.223 -3.738 1 98.5 180 PRO A CA 1
ATOM 1420 C C . PRO A 1 180 ? -7.762 4.203 -3.391 1 98.5 180 PRO A C 1
ATOM 1422 O O . PRO A 1 180 ? -7.047 5.168 -3.68 1 98.5 180 PRO A O 1
ATOM 1425 N N . LEU A 1 181 ? -7.359 3.189 -2.676 1 98.75 181 LEU A N 1
ATOM 1426 C CA . LEU A 1 181 ? -5.969 3.053 -2.256 1 98.75 181 LEU A CA 1
ATOM 1427 C C . LEU A 1 181 ? -5.031 3.1 -3.457 1 98.75 181 LEU A C 1
ATOM 1429 O O . LEU A 1 181 ? -3.963 3.711 -3.393 1 98.75 181 LEU A O 1
ATOM 1433 N N . GLU A 1 182 ? -5.391 2.469 -4.594 1 98.75 182 GLU A N 1
ATOM 1434 C CA . GLU A 1 182 ? -4.523 2.412 -5.77 1 98.75 182 GLU A CA 1
ATOM 1435 C C . GLU A 1 182 ? -4.199 3.811 -6.281 1 98.75 182 GLU A C 1
ATOM 1437 O O . GLU A 1 182 ? -3.109 4.047 -6.805 1 98.75 182 GLU A O 1
ATOM 1442 N N . ARG A 1 183 ? -5.129 4.738 -6.137 1 98.56 183 ARG A N 1
ATOM 1443 C CA . ARG A 1 183 ? -4.891 6.105 -6.598 1 98.56 183 ARG A CA 1
ATOM 1444 C C . ARG A 1 183 ? -3.793 6.773 -5.777 1 98.56 183 ARG A C 1
ATOM 1446 O O . ARG A 1 183 ? -2.902 7.422 -6.332 1 98.56 183 ARG A O 1
ATOM 1453 N N . THR A 1 184 ? -3.885 6.637 -4.465 1 98.69 184 THR A N 1
ATOM 1454 C CA . THR A 1 184 ? -2.836 7.184 -3.607 1 98.69 184 THR A CA 1
ATOM 1455 C C . THR A 1 184 ? -1.477 6.594 -3.977 1 98.69 184 THR A C 1
ATOM 1457 O O . THR A 1 184 ? -0.489 7.324 -4.09 1 98.69 184 THR A O 1
ATOM 1460 N N . CYS A 1 185 ? -1.442 5.332 -4.207 1 98.75 185 CYS A N 1
ATOM 1461 C CA . CYS A 1 185 ? -0.192 4.652 -4.531 1 98.75 185 CYS A CA 1
ATOM 1462 C C . CYS A 1 185 ? 0.339 5.105 -5.887 1 98.75 185 CYS A C 1
ATOM 1464 O O . CYS A 1 185 ? 1.542 5.324 -6.047 1 98.75 185 CYS A O 1
ATOM 1466 N N . SER A 1 186 ? -0.511 5.293 -6.863 1 98.44 186 SER A N 1
ATOM 1467 C CA . SER A 1 186 ? -0.08 5.742 -8.18 1 98.44 186 SER A CA 1
ATOM 1468 C C . SER A 1 186 ? 0.416 7.184 -8.141 1 98.44 186 SER A C 1
ATOM 1470 O O . SER A 1 186 ? 1.352 7.547 -8.852 1 98.44 186 SER A O 1
ATOM 1472 N N . GLU A 1 187 ? -0.229 7.969 -7.34 1 98.62 187 GLU A N 1
ATOM 1473 C CA . GLU A 1 187 ? 0.201 9.359 -7.188 1 98.62 187 GLU A CA 1
ATOM 1474 C C . GLU A 1 187 ? 1.59 9.438 -6.562 1 98.62 187 GLU A C 1
ATOM 1476 O O . GLU A 1 187 ? 2.418 10.25 -6.977 1 98.62 187 GLU A O 1
ATOM 1481 N N . LEU A 1 188 ? 1.83 8.617 -5.543 1 98.75 188 LEU A N 1
ATOM 1482 C CA . LEU A 1 188 ? 3.158 8.547 -4.949 1 98.75 188 LEU A CA 1
ATOM 1483 C C . LEU A 1 188 ? 4.195 8.117 -5.98 1 98.75 188 LEU A C 1
ATOM 1485 O O . LEU A 1 188 ? 5.246 8.75 -6.109 1 98.75 188 LEU A O 1
ATOM 1489 N N . ARG A 1 189 ? 3.896 7.09 -6.746 1 98.19 189 ARG A N 1
ATOM 1490 C CA . ARG A 1 189 ? 4.805 6.613 -7.781 1 98.19 189 ARG A CA 1
ATOM 1491 C C . ARG A 1 189 ? 5.086 7.703 -8.812 1 98.19 189 ARG A C 1
ATOM 1493 O O . ARG A 1 189 ? 6.242 7.965 -9.148 1 98.19 189 ARG A O 1
ATOM 1500 N N . ASP A 1 190 ? 4.023 8.312 -9.273 1 98.12 190 ASP A N 1
ATOM 1501 C CA . ASP A 1 190 ? 4.137 9.336 -10.312 1 98.12 190 ASP A CA 1
ATOM 1502 C C . ASP A 1 190 ? 4.93 10.539 -9.812 1 98.12 190 ASP A C 1
ATOM 1504 O O . ASP A 1 190 ? 5.531 11.266 -10.609 1 98.12 190 ASP A O 1
ATOM 1508 N N . ALA A 1 191 ? 4.898 10.727 -8.531 1 98.38 191 ALA A N 1
ATOM 1509 C CA . ALA A 1 191 ? 5.629 11.844 -7.934 1 98.38 191 ALA A CA 1
ATOM 1510 C C . ALA A 1 191 ? 7.07 11.445 -7.621 1 98.38 191 ALA A C 1
ATOM 1512 O O . ALA A 1 191 ? 7.848 12.266 -7.117 1 98.38 191 ALA A O 1
ATOM 1513 N N . GLY A 1 192 ? 7.449 10.242 -7.859 1 97.62 192 GLY A N 1
ATOM 1514 C CA . GLY A 1 192 ? 8.828 9.812 -7.684 1 97.62 192 GLY A CA 1
ATOM 1515 C C . GLY A 1 192 ? 9.086 9.172 -6.332 1 97.62 192 GLY A C 1
ATOM 1516 O O . GLY A 1 192 ? 10.203 9.234 -5.816 1 97.62 192 GLY A O 1
ATOM 1517 N N . PHE A 1 193 ? 8.086 8.578 -5.762 1 98.38 193 PHE A N 1
ATOM 1518 C CA . PHE A 1 193 ? 8.25 7.938 -4.465 1 98.38 193 PHE A CA 1
ATOM 1519 C C . PHE A 1 193 ? 8.062 6.43 -4.574 1 98.38 193 PHE A C 1
ATOM 1521 O O . PHE A 1 193 ? 7.355 5.949 -5.461 1 98.38 193 PHE A O 1
ATOM 1528 N N . LEU A 1 194 ? 8.742 5.707 -3.721 1 98.19 194 LEU A N 1
ATOM 1529 C CA . LEU A 1 194 ? 8.469 4.309 -3.402 1 98.19 194 LEU A CA 1
ATOM 1530 C C . LEU A 1 194 ? 7.93 4.172 -1.982 1 98.19 194 LEU A C 1
ATOM 1532 O O . LEU A 1 194 ? 8.359 4.887 -1.076 1 98.19 194 LEU A O 1
ATOM 1536 N N . ILE A 1 195 ? 7.027 3.238 -1.83 1 98.81 195 ILE A N 1
ATOM 1537 C CA . ILE A 1 195 ? 6.434 3.025 -0.515 1 98.81 195 ILE A CA 1
ATOM 1538 C C . ILE A 1 195 ? 7.293 2.047 0.287 1 98.81 195 ILE A C 1
ATOM 1540 O O . ILE A 1 195 ? 7.5 0.907 -0.134 1 98.81 195 ILE A O 1
ATOM 1544 N N . GLU A 1 196 ? 7.773 2.533 1.424 1 98.25 196 GLU A N 1
ATOM 1545 C CA . GLU A 1 196 ? 8.594 1.713 2.309 1 98.25 196 GLU A CA 1
ATOM 1546 C C . GLU A 1 196 ? 7.738 0.982 3.338 1 98.25 196 GLU A C 1
ATOM 1548 O O . GLU A 1 196 ? 8.031 -0.159 3.699 1 98.25 196 GLU A O 1
ATOM 1553 N N . GLU A 1 197 ? 6.777 1.702 3.803 1 98.38 197 GLU A N 1
ATOM 1554 C CA . GLU A 1 197 ? 5.891 1.158 4.828 1 98.38 197 GLU A CA 1
ATOM 1555 C C . GLU A 1 197 ? 4.477 1.707 4.68 1 98.38 197 GLU A C 1
ATOM 1557 O O . GLU A 1 197 ? 4.289 2.881 4.352 1 98.38 197 GLU A O 1
ATOM 1562 N N . LEU A 1 198 ? 3.512 0.85 4.801 1 98.81 198 LEU A N 1
ATOM 1563 C CA . LEU A 1 198 ? 2.096 1.184 4.914 1 98.81 198 LEU A CA 1
ATOM 1564 C C . LEU A 1 198 ? 1.482 0.536 6.152 1 98.81 198 LEU A C 1
ATOM 1566 O O . LEU A 1 198 ? 1.556 -0.683 6.32 1 98.81 198 LEU A O 1
ATOM 1570 N N . ARG A 1 199 ? 0.942 1.368 7.027 1 98.62 199 ARG A N 1
ATOM 1571 C CA . ARG A 1 199 ? 0.352 0.875 8.266 1 98.62 199 ARG A CA 1
ATOM 1572 C C . ARG A 1 199 ? -1.13 1.226 8.344 1 98.62 199 ARG A C 1
ATOM 1574 O O . ARG A 1 199 ? -1.57 2.217 7.762 1 98.62 199 ARG A O 1
ATOM 1581 N N . GLU A 1 200 ? -1.769 0.359 8.961 1 98.69 200 GLU A N 1
ATOM 1582 C CA . GLU A 1 200 ? -3.158 0.556 9.359 1 98.69 200 GLU A CA 1
ATOM 1583 C C . GLU A 1 200 ? -3.289 0.651 10.875 1 98.69 200 GLU A C 1
ATOM 1585 O O . GLU A 1 200 ? -3.703 -0.307 11.531 1 98.69 200 GLU A O 1
ATOM 1590 N N . PRO A 1 201 ? -2.988 1.844 11.367 1 97.94 201 PRO A N 1
ATOM 1591 C CA . PRO A 1 201 ? -2.861 1.977 12.82 1 97.94 201 PRO A CA 1
ATOM 1592 C C . PRO A 1 201 ? -4.176 1.717 13.555 1 97.94 201 PRO A C 1
ATOM 1594 O O . PRO A 1 201 ? -5.254 1.868 12.969 1 97.94 201 PRO A O 1
ATOM 1597 N N . ARG A 1 202 ? -4.062 1.261 14.789 1 97.5 202 ARG A N 1
ATOM 1598 C CA . ARG A 1 202 ? -5.152 1.196 15.758 1 97.5 202 ARG A CA 1
ATOM 1599 C C . ARG A 1 202 ? -5.008 2.281 16.812 1 97.5 202 ARG A C 1
ATOM 1601 O O . ARG A 1 202 ? -3.896 2.74 17.094 1 97.5 202 ARG A O 1
ATOM 1608 N N . PRO A 1 203 ? -6.148 2.713 17.344 1 97.19 203 PRO A N 1
ATOM 1609 C CA . PRO A 1 203 ? -6.047 3.709 18.406 1 97.19 203 PRO A CA 1
ATOM 1610 C C . PRO A 1 203 ? -5.305 3.182 19.641 1 97.19 203 PRO A C 1
ATOM 1612 O O . PRO A 1 203 ? -5.289 1.973 19.891 1 97.19 203 PRO A O 1
ATOM 1615 N N . THR A 1 204 ? -4.66 4.133 20.328 1 95.62 204 THR A N 1
ATOM 1616 C CA . THR A 1 204 ? -3.965 3.771 21.562 1 95.62 204 THR A CA 1
ATOM 1617 C C . THR A 1 204 ? -4.957 3.318 22.625 1 95.62 204 THR A C 1
ATOM 1619 O O . THR A 1 204 ? -6.16 3.557 22.5 1 95.62 204 THR A O 1
ATOM 1622 N N . GLU A 1 205 ? -4.426 2.689 23.641 1 93.88 205 GLU A N 1
ATOM 1623 C CA . GLU A 1 205 ? -5.281 2.283 24.75 1 93.88 205 GLU A CA 1
ATOM 1624 C C . GLU A 1 205 ? -5.953 3.488 25.406 1 93.88 205 GLU A C 1
ATOM 1626 O O . GLU A 1 205 ? -7.09 3.396 25.875 1 93.88 205 GLU A O 1
ATOM 1631 N N . GLU A 1 206 ? -5.273 4.633 25.484 1 94 206 GLU A N 1
ATOM 1632 C CA . GLU A 1 206 ? -5.812 5.855 26.078 1 94 206 GLU A CA 1
ATOM 1633 C C . GLU A 1 206 ? -7.055 6.332 25.312 1 94 206 GLU A C 1
ATOM 1635 O O . GLU A 1 206 ? -7.949 6.938 25.906 1 94 206 GLU A O 1
ATOM 1640 N N . ALA A 1 207 ? -7.09 6.023 24.047 1 93.62 207 ALA A N 1
ATOM 1641 C CA . ALA A 1 207 ? -8.242 6.41 23.234 1 93.62 207 ALA A CA 1
ATOM 1642 C C . ALA A 1 207 ? -9.516 5.734 23.734 1 93.62 207 ALA A C 1
ATOM 1644 O O . ALA A 1 207 ? -10.609 6.293 23.625 1 93.62 207 ALA A O 1
ATOM 1645 N N . ALA A 1 208 ? -9.32 4.5 24.281 1 93.75 208 ALA A N 1
ATOM 1646 C CA . ALA A 1 208 ? -10.469 3.73 24.75 1 93.75 208 ALA A CA 1
ATOM 1647 C C . ALA A 1 208 ? -11.227 4.492 25.844 1 93.75 208 ALA A C 1
ATOM 1649 O O . ALA A 1 208 ? -12.453 4.395 25.938 1 93.75 208 ALA A O 1
ATOM 1650 N N . ARG A 1 209 ? -10.5 5.293 26.625 1 92.44 209 ARG A N 1
ATOM 1651 C CA . ARG A 1 209 ? -11.109 6.066 27.688 1 92.44 209 ARG A CA 1
ATOM 1652 C C . ARG A 1 209 ? -11.922 7.23 27.141 1 92.44 209 ARG A C 1
ATOM 1654 O O . ARG A 1 209 ? -12.93 7.629 27.734 1 92.44 209 ARG A O 1
ATOM 1661 N N . ARG A 1 210 ? -11.508 7.715 26.031 1 90.94 210 ARG A N 1
ATOM 1662 C CA . ARG A 1 210 ? -12.164 8.875 25.422 1 90.94 210 ARG A CA 1
ATOM 1663 C C . ARG A 1 210 ? -13.445 8.469 24.703 1 90.94 210 ARG A C 1
ATOM 1665 O O . ARG A 1 210 ? -14.445 9.18 24.766 1 90.94 210 ARG A O 1
ATOM 1672 N N . ASP A 1 211 ? -13.445 7.391 24 1 94.19 211 ASP A N 1
ATOM 1673 C CA . ASP A 1 211 ? -14.562 6.863 23.219 1 94.19 211 ASP A CA 1
ATOM 1674 C C . ASP A 1 211 ? -14.445 5.352 23.047 1 94.19 211 ASP A C 1
ATOM 1676 O O . ASP A 1 211 ? -13.922 4.875 22.047 1 94.19 211 ASP A O 1
ATOM 1680 N N . PRO A 1 212 ? -14.953 4.641 24.016 1 95.12 212 PRO A N 1
ATOM 1681 C CA . PRO A 1 212 ? -14.812 3.182 24 1 95.12 212 PRO A CA 1
ATOM 1682 C C . PRO A 1 212 ? -15.414 2.539 22.766 1 95.12 212 PRO A C 1
ATOM 1684 O O . PRO A 1 212 ? -14.898 1.538 22.266 1 95.12 212 PRO A O 1
ATOM 1687 N N . GLN A 1 213 ? -16.562 3.088 22.312 1 95.56 213 GLN A N 1
ATOM 1688 C CA . GLN A 1 213 ? -17.203 2.51 21.141 1 95.56 213 GLN A CA 1
ATOM 1689 C C . GLN A 1 213 ? -16.359 2.689 19.891 1 95.56 213 GLN A C 1
ATOM 1691 O O . GLN A 1 213 ? -16.156 1.74 19.125 1 95.56 213 GLN A O 1
ATOM 1696 N N . ALA A 1 214 ? -15.883 3.908 19.688 1 95.5 214 ALA A N 1
ATOM 1697 C CA . ALA A 1 214 ? -15 4.156 18.547 1 95.5 214 ALA A CA 1
ATOM 1698 C C . ALA A 1 214 ? -13.727 3.318 18.656 1 95.5 214 ALA A C 1
ATOM 1700 O O . ALA A 1 214 ? -13.227 2.805 17.656 1 95.5 214 ALA A O 1
ATOM 1701 N N . TYR A 1 215 ? -13.25 3.225 19.875 1 97.06 215 TYR A N 1
ATOM 1702 C CA . TYR A 1 215 ? -12.047 2.422 20.094 1 97.06 215 TYR A CA 1
ATOM 1703 C C . TYR A 1 215 ? -12.273 0.977 19.672 1 97.06 215 TYR A C 1
ATOM 1705 O O . TYR A 1 215 ? -11.453 0.403 18.953 1 97.06 215 TYR A O 1
ATOM 1713 N N . GLN A 1 216 ? -13.32 0.35 20.109 1 96.38 216 GLN A N 1
ATOM 1714 C CA . GLN A 1 216 ? -13.609 -1.041 19.781 1 96.38 216 GLN A CA 1
ATOM 1715 C C . GLN A 1 216 ? -13.758 -1.233 18.281 1 96.38 216 GLN A C 1
ATOM 1717 O O . GLN A 1 216 ? -13.25 -2.207 17.719 1 96.38 216 GLN A O 1
ATOM 1722 N N . ARG A 1 217 ? -14.422 -0.371 17.625 1 96.62 217 ARG A N 1
ATOM 1723 C CA . ARG A 1 217 ? -14.617 -0.449 16.188 1 96.62 217 ARG A CA 1
ATOM 1724 C C . ARG A 1 217 ? -13.297 -0.334 15.445 1 96.62 217 ARG A C 1
ATOM 1726 O O . ARG A 1 217 ? -12.961 -1.19 14.625 1 96.62 217 ARG A O 1
ATOM 1733 N N . LEU A 1 218 ? -12.516 0.705 15.781 1 97.44 218 LEU A N 1
ATOM 1734 C CA . LEU A 1 218 ? -11.305 1.021 15.031 1 97.44 218 LEU A CA 1
ATOM 1735 C C . LEU A 1 218 ? -10.18 0.062 15.391 1 97.44 218 LEU A C 1
ATOM 1737 O O . LEU A 1 218 ? -9.172 -0.021 14.68 1 97.44 218 LEU A O 1
ATOM 1741 N N . ALA A 1 219 ? -10.359 -0.681 16.438 1 96.81 219 ALA A N 1
ATOM 1742 C CA . ALA A 1 219 ? -9.398 -1.712 16.812 1 96.81 219 ALA A CA 1
ATOM 1743 C C . ALA A 1 219 ? -9.594 -2.973 15.977 1 96.81 219 ALA A C 1
ATOM 1745 O O . ALA A 1 219 ? -8.719 -3.842 15.945 1 96.81 219 ALA A O 1
ATOM 1746 N N . GLN A 1 220 ? -10.734 -3.055 15.25 1 97.31 220 GLN A N 1
ATOM 1747 C CA . GLN A 1 220 ? -11.047 -4.332 14.617 1 97.31 220 GLN A CA 1
ATOM 1748 C C . GLN A 1 220 ? -11.383 -4.145 13.141 1 97.31 220 GLN A C 1
ATOM 1750 O O . GLN A 1 220 ? -11.539 -5.121 12.406 1 97.31 220 GLN A O 1
ATOM 1755 N N . ALA A 1 221 ? -11.5 -2.967 12.703 1 97.88 221 ALA A N 1
ATOM 1756 C CA . ALA A 1 221 ? -11.922 -2.715 11.328 1 97.88 221 ALA A CA 1
ATOM 1757 C C . ALA A 1 221 ? -11.047 -1.657 10.672 1 97.88 221 ALA A C 1
ATOM 1759 O O . ALA A 1 221 ? -10.617 -0.701 11.32 1 97.88 221 ALA A O 1
ATOM 1760 N N . PRO A 1 222 ? -10.781 -1.845 9.391 1 97.81 222 PRO A N 1
ATOM 1761 C CA . PRO A 1 222 ? -9.984 -0.859 8.656 1 97.81 222 PRO A CA 1
ATOM 1762 C C . PRO A 1 222 ? -10.797 0.366 8.242 1 97.81 222 PRO A C 1
ATOM 1764 O O . PRO A 1 222 ? -10.883 0.682 7.055 1 97.81 222 PRO A O 1
ATOM 1767 N N . GLU A 1 223 ? -11.359 1.063 9.211 1 97.5 223 GLU A N 1
ATOM 1768 C CA . GLU A 1 223 ? -12.297 2.156 8.945 1 97.5 223 GLU A CA 1
ATOM 1769 C C . GLU A 1 223 ? -11.703 3.498 9.367 1 97.5 223 GLU A C 1
ATOM 1771 O O . GLU A 1 223 ? -12.328 4.547 9.164 1 97.5 223 GLU A O 1
ATOM 1776 N N . GLY A 1 224 ? -10.594 3.467 9.969 1 97.31 224 GLY A N 1
ATOM 1777 C CA . GLY A 1 224 ? -9.992 4.68 10.5 1 97.31 224 GLY A CA 1
ATOM 1778 C C . GLY A 1 224 ? -9 5.324 9.555 1 97.31 224 GLY A C 1
ATOM 1779 O O . GLY A 1 224 ? -9.383 5.875 8.523 1 97.31 224 GLY A O 1
ATOM 1780 N N . PHE A 1 225 ? -7.707 5.262 9.961 1 98.12 225 PHE A N 1
ATOM 1781 C CA . PHE A 1 225 ? -6.676 5.965 9.211 1 98.12 225 PHE A CA 1
ATOM 1782 C C . PHE A 1 225 ? -5.676 4.98 8.609 1 98.12 225 PHE A C 1
ATOM 1784 O O . PHE A 1 225 ? -5.68 3.797 8.953 1 98.12 225 PHE A O 1
ATOM 1791 N N . MET A 1 226 ? -5 5.422 7.68 1 98.56 226 MET A N 1
ATOM 1792 C CA . MET A 1 226 ? -3.84 4.762 7.09 1 98.56 226 MET A CA 1
ATOM 1793 C C . MET A 1 226 ? -2.627 5.688 7.102 1 98.56 226 MET A C 1
ATOM 1795 O O . MET A 1 226 ? -2.756 6.891 6.867 1 98.56 226 MET A O 1
ATOM 1799 N N . THR A 1 227 ? -1.46 5.145 7.441 1 98.81 227 THR A N 1
ATOM 1800 C CA . THR A 1 227 ? -0.211 5.898 7.387 1 98.81 227 THR A CA 1
ATOM 1801 C C . THR A 1 227 ? 0.759 5.266 6.391 1 98.81 227 THR A C 1
ATOM 1803 O O . THR A 1 227 ? 0.849 4.039 6.297 1 98.81 227 THR A O 1
ATOM 1806 N N . ILE A 1 228 ? 1.479 6.078 5.652 1 98.94 228 ILE A N 1
ATOM 1807 C CA . ILE A 1 228 ? 2.42 5.609 4.641 1 98.94 228 ILE A CA 1
ATOM 1808 C C . ILE A 1 228 ? 3.76 6.324 4.812 1 98.94 228 ILE A C 1
ATOM 1810 O O . ILE A 1 228 ? 3.801 7.539 5.02 1 98.94 228 ILE A O 1
ATOM 1814 N N . ARG A 1 229 ? 4.82 5.605 4.879 1 98.88 229 ARG A N 1
ATOM 1815 C CA . ARG A 1 229 ? 6.18 6.117 4.734 1 98.88 229 ARG A CA 1
ATOM 1816 C C . ARG A 1 229 ? 6.723 5.836 3.338 1 98.88 229 ARG A C 1
ATOM 1818 O O . ARG A 1 229 ? 6.785 4.68 2.912 1 98.88 229 ARG A O 1
ATOM 1825 N N . ALA A 1 230 ? 7.004 6.855 2.607 1 98.69 230 ALA A N 1
ATOM 1826 C CA . ALA A 1 230 ? 7.516 6.758 1.242 1 98.69 230 ALA A CA 1
ATOM 1827 C C . ALA A 1 230 ? 8.898 7.398 1.125 1 98.69 230 ALA A C 1
ATOM 1829 O O . ALA A 1 230 ? 9.195 8.375 1.817 1 98.69 230 ALA A O 1
ATOM 1830 N N . VAL A 1 231 ? 9.719 6.859 0.26 1 97.75 231 VAL A N 1
ATOM 1831 C CA . VAL A 1 231 ? 11.078 7.359 0.081 1 97.75 231 VAL A CA 1
ATOM 1832 C C . VAL A 1 231 ? 11.297 7.734 -1.382 1 97.75 231 VAL A C 1
ATOM 1834 O O . VAL A 1 231 ? 10.664 7.176 -2.277 1 97.75 231 VAL A O 1
ATOM 1837 N N . PRO A 1 232 ? 12.156 8.727 -1.592 1 96 232 PRO A N 1
ATOM 1838 C CA . PRO A 1 232 ? 12.445 9.109 -2.977 1 96 232 PRO A CA 1
ATOM 1839 C C . PRO A 1 232 ? 13.016 7.957 -3.803 1 96 232 PRO A C 1
ATOM 1841 O O . PRO A 1 232 ? 13.828 7.176 -3.301 1 96 232 PRO A O 1
ATOM 1844 N N . ASP A 1 233 ? 12.5 7.848 -5.004 1 91.38 233 ASP A N 1
ATOM 1845 C CA . ASP A 1 233 ? 12.977 6.852 -5.953 1 91.38 233 ASP A CA 1
ATOM 1846 C C . ASP A 1 233 ? 14.023 7.449 -6.895 1 91.38 233 ASP A C 1
ATOM 1848 O O . ASP A 1 233 ? 13.688 8.219 -7.797 1 91.38 233 ASP A O 1
ATOM 1852 N N . PHE A 1 234 ? 15.18 7.168 -6.77 1 77.06 234 PHE A N 1
ATOM 1853 C CA . PHE A 1 234 ? 16.188 7.762 -7.641 1 77.06 234 PHE A CA 1
ATOM 1854 C C . PHE A 1 234 ? 16.609 6.773 -8.719 1 77.06 234 PHE A C 1
ATOM 1856 O O . PHE A 1 234 ? 17.547 7.043 -9.477 1 77.06 234 PHE A O 1
ATOM 1863 N N . ARG A 1 235 ? 16.016 5.625 -8.758 1 68.31 235 ARG A N 1
ATOM 1864 C CA . ARG A 1 235 ? 16.297 4.691 -9.844 1 68.31 235 ARG A CA 1
ATOM 1865 C C . ARG A 1 235 ? 15.93 5.297 -11.195 1 68.31 235 ARG A C 1
ATOM 1867 O O . ARG A 1 235 ? 16.531 4.953 -12.219 1 68.31 235 ARG A O 1
ATOM 1874 N N . LEU A 1 236 ? 14.867 6 -11.359 1 53.84 236 LEU A N 1
ATOM 1875 C CA . LEU A 1 236 ? 14.344 6.523 -12.617 1 53.84 236 LEU A CA 1
ATOM 1876 C C . LEU A 1 236 ? 15.211 7.66 -13.141 1 53.84 236 LEU A C 1
ATOM 1878 O O . LEU A 1 236 ? 14.953 8.195 -14.219 1 53.84 236 LEU A O 1
ATOM 1882 N N . ARG A 1 237 ? 16.078 8.305 -12.484 1 47.62 237 ARG A N 1
ATOM 1883 C CA . ARG A 1 237 ? 16.812 9.414 -13.086 1 47.62 237 ARG A CA 1
ATOM 1884 C C . ARG A 1 237 ? 17.859 8.906 -14.07 1 47.62 237 ARG A C 1
ATOM 1886 O O . ARG A 1 237 ? 19 8.656 -13.695 1 47.62 237 ARG A O 1
ATOM 1893 N N . ARG A 1 238 ? 17.562 7.973 -14.953 1 39.38 238 ARG A N 1
ATOM 1894 C CA . ARG A 1 238 ? 18.484 7.906 -16.094 1 39.38 238 ARG A CA 1
ATOM 1895 C C . ARG A 1 238 ? 18.75 9.297 -16.656 1 39.38 238 ARG A C 1
ATOM 1897 O O . ARG A 1 238 ? 17.828 10.094 -16.828 1 39.38 238 ARG A O 1
ATOM 1904 N N . PRO A 1 239 ? 20.031 9.758 -16.75 1 36.91 239 PRO A N 1
ATOM 1905 C CA . PRO A 1 239 ? 20.359 11.008 -17.438 1 36.91 239 PRO A CA 1
ATOM 1906 C C . PRO A 1 239 ? 19.609 11.172 -18.75 1 36.91 239 PRO A C 1
ATOM 1908 O O . PRO A 1 239 ? 19.25 10.172 -19.391 1 36.91 239 PRO A O 1
ATOM 1911 N N . ALA A 1 240 ? 18.922 12.344 -18.906 1 33.59 240 ALA A N 1
ATOM 1912 C CA . ALA A 1 240 ? 18.594 12.672 -20.281 1 33.59 240 ALA A CA 1
ATOM 1913 C C . ALA A 1 240 ? 19.75 12.344 -21.234 1 33.59 240 ALA A C 1
ATOM 1915 O O . ALA A 1 240 ? 20.875 12.766 -20.984 1 33.59 240 ALA A O 1
ATOM 1916 N N . ALA A 1 241 ? 19.656 11.328 -21.891 1 28.34 241 ALA A N 1
ATOM 1917 C CA . ALA A 1 241 ? 20.656 11.227 -22.953 1 28.34 241 ALA A CA 1
ATOM 1918 C C . ALA A 1 241 ? 20.875 12.578 -23.625 1 28.34 241 ALA A C 1
ATOM 1920 O O . ALA A 1 241 ? 19.906 13.25 -24.031 1 28.34 241 ALA A O 1
ATOM 1921 N N . GLY A 1 242 ? 21.891 13.367 -23.281 1 20.22 242 GLY A N 1
ATOM 1922 C CA . GLY A 1 242 ? 22.344 14.422 -24.172 1 20.22 242 GLY A CA 1
ATOM 1923 C C . GLY A 1 242 ? 22.125 14.102 -25.641 1 20.22 242 GLY A C 1
ATOM 1924 O O . GLY A 1 242 ? 22.531 13.047 -26.125 1 20.22 242 GLY A O 1
ATOM 1925 N N . ARG A 1 243 ? 21.062 14.75 -26.234 1 18.61 243 ARG A N 1
ATOM 1926 C CA . ARG A 1 243 ? 21.391 15.188 -27.594 1 18.61 243 ARG A CA 1
ATOM 1927 C C . ARG A 1 243 ? 22.578 16.156 -27.578 1 18.61 243 ARG A C 1
ATOM 1929 O O . ARG A 1 243 ? 22.656 17.047 -26.734 1 18.61 243 ARG A O 1
ATOM 1936 N N . MET B 1 1 ? -2.479 -24.562 19.078 1 45.19 1 MET B N 1
ATOM 1937 C CA . MET B 1 1 ? -1.492 -24.859 18.031 1 45.19 1 MET B CA 1
ATOM 1938 C C . MET B 1 1 ? -1.347 -23.672 17.078 1 45.19 1 MET B C 1
ATOM 1940 O O . MET B 1 1 ? -2.33 -23 16.766 1 45.19 1 MET B O 1
ATOM 1944 N N . PRO B 1 2 ? -0.18 -23.203 16.922 1 56.19 2 PRO B N 1
ATOM 1945 C CA . PRO B 1 2 ? -0.064 -22 16.094 1 56.19 2 PRO B CA 1
ATOM 1946 C C . PRO B 1 2 ? -0.692 -22.188 14.711 1 56.19 2 PRO B C 1
ATOM 1948 O O . PRO B 1 2 ? -0.658 -23.281 14.148 1 56.19 2 PRO B O 1
ATOM 1951 N N . ASP B 1 3 ? -1.698 -21.359 14.383 1 75.69 3 ASP B N 1
ATOM 1952 C CA . ASP B 1 3 ? -2.389 -21.5 13.102 1 75.69 3 ASP B CA 1
ATOM 1953 C C . ASP B 1 3 ? -1.4 -21.484 11.938 1 75.69 3 ASP B C 1
ATOM 1955 O O . ASP B 1 3 ? -0.624 -20.547 11.789 1 75.69 3 ASP B O 1
ATOM 1959 N N . THR B 1 4 ? -1.046 -22.812 11.477 1 80.69 4 THR B N 1
ATOM 1960 C CA . THR B 1 4 ? -0.233 -22.891 10.273 1 80.69 4 THR B CA 1
ATOM 1961 C C . THR B 1 4 ? -1.055 -23.422 9.102 1 80.69 4 THR B C 1
ATOM 1963 O O . THR B 1 4 ? -2.01 -24.172 9.289 1 80.69 4 THR B O 1
ATOM 1966 N N . VAL B 1 5 ? -0.784 -22.969 7.91 1 80.44 5 VAL B N 1
ATOM 1967 C CA . VAL B 1 5 ? -1.354 -23.531 6.691 1 80.44 5 VAL B CA 1
ATOM 1968 C C . VAL B 1 5 ? -0.717 -24.891 6.395 1 80.44 5 VAL B C 1
ATOM 1970 O O . VAL B 1 5 ? -1.411 -25.844 6.043 1 80.44 5 VAL B O 1
ATOM 1973 N N . GLY B 1 6 ? 0.607 -25.109 6.699 1 75.75 6 GLY B N 1
ATOM 1974 C CA . GLY B 1 6 ? 1.306 -26.375 6.52 1 75.75 6 GLY B CA 1
ATOM 1975 C C . GLY B 1 6 ? 1.797 -26.578 5.102 1 75.75 6 GLY B C 1
ATOM 1976 O O . GLY B 1 6 ? 1.498 -25.797 4.207 1 75.75 6 GLY B O 1
ATOM 1977 N N . PRO B 1 7 ? 2.615 -27.562 4.832 1 72.56 7 PRO B N 1
ATOM 1978 C CA . PRO B 1 7 ? 3.312 -27.766 3.561 1 72.56 7 PRO B CA 1
ATOM 1979 C C . PRO B 1 7 ? 2.5 -28.609 2.574 1 72.56 7 PRO B C 1
ATOM 1981 O O . PRO B 1 7 ? 2.947 -28.844 1.449 1 72.56 7 PRO B O 1
ATOM 1984 N N . GLN B 1 8 ? 1.267 -28.953 2.93 1 71.19 8 GLN B N 1
ATOM 1985 C CA . GLN B 1 8 ? 0.526 -29.859 2.055 1 71.19 8 GLN B CA 1
ATOM 1986 C C . GLN B 1 8 ? 0.059 -29.141 0.792 1 71.19 8 GLN B C 1
ATOM 1988 O O . GLN B 1 8 ? -0.455 -28.031 0.862 1 71.19 8 GLN B O 1
ATOM 1993 N N . PRO B 1 9 ? 0.395 -29.828 -0.355 1 69.5 9 PRO B N 1
ATOM 1994 C CA . PRO B 1 9 ? -0.146 -29.25 -1.586 1 69.5 9 PRO B CA 1
ATOM 1995 C C . PRO B 1 9 ? -1.673 -29.219 -1.598 1 69.5 9 PRO B C 1
ATOM 1997 O O . PRO B 1 9 ? -2.322 -30.266 -1.537 1 69.5 9 PRO B O 1
ATOM 2000 N N . GLN B 1 10 ? -2.189 -28.125 -1.623 1 67.69 10 GLN B N 1
ATOM 2001 C CA . GLN B 1 10 ? -3.637 -28 -1.487 1 67.69 10 GLN B CA 1
ATOM 2002 C C . GLN B 1 10 ? -4.34 -28.281 -2.812 1 67.69 10 GLN B C 1
ATOM 2004 O O . GLN B 1 10 ? -5.516 -28.656 -2.828 1 67.69 10 GLN B O 1
ATOM 2009 N N . TYR B 1 11 ? -3.617 -28.297 -3.969 1 66.56 11 TYR B N 1
ATOM 2010 C CA . TYR B 1 11 ? -4.277 -28.375 -5.27 1 66.56 11 TYR B CA 1
ATOM 2011 C C . TYR B 1 11 ? -3.936 -29.672 -5.98 1 66.56 11 TYR B C 1
ATOM 2013 O O . TYR B 1 11 ? -4.336 -29.891 -7.129 1 66.56 11 TYR B O 1
ATOM 2021 N N . GLU B 1 12 ? -3.293 -30.547 -5.375 1 68.44 12 GLU B N 1
ATOM 2022 C CA . GLU B 1 12 ? -2.818 -31.75 -6.051 1 68.44 12 GLU B CA 1
ATOM 2023 C C . GLU B 1 12 ? -3.984 -32.594 -6.547 1 68.44 12 GLU B C 1
ATOM 2025 O O . GLU B 1 12 ? -4 -33.031 -7.703 1 68.44 12 GLU B O 1
ATOM 2030 N N . THR B 1 13 ? -4.941 -32.719 -5.707 1 62.38 13 THR B N 1
ATOM 203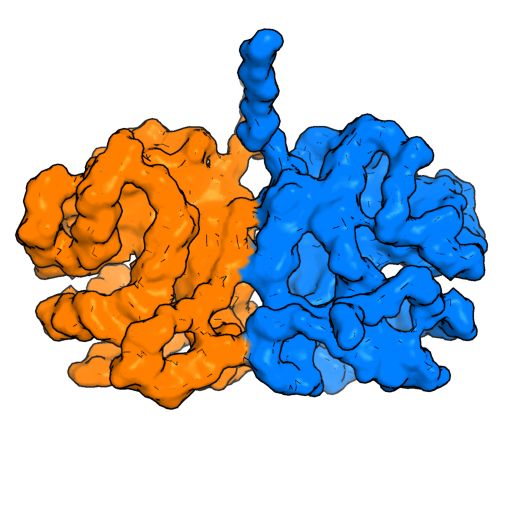1 C CA . THR B 1 13 ? -6.016 -33.656 -5.988 1 62.38 13 THR B CA 1
ATOM 2032 C C . THR B 1 13 ? -6.926 -33.125 -7.098 1 62.38 13 THR B C 1
ATOM 2034 O O . THR B 1 13 ? -7.613 -33.906 -7.758 1 62.38 13 THR B O 1
ATOM 2037 N N . PHE B 1 14 ? -6.691 -31.875 -7.465 1 69.56 14 PHE B N 1
ATOM 2038 C CA . PHE B 1 14 ? -7.637 -31.328 -8.438 1 69.56 14 PHE B CA 1
ATOM 2039 C C . PHE B 1 14 ? -6.914 -30.5 -9.484 1 69.56 14 PHE B C 1
ATOM 2041 O O . PHE B 1 14 ? -7.48 -29.547 -10.031 1 69.56 14 PHE B O 1
ATOM 2048 N N . ALA B 1 15 ? -5.758 -30.891 -9.773 1 74.12 15 ALA B N 1
ATOM 2049 C CA . ALA B 1 15 ? -4.902 -30.125 -10.68 1 74.12 15 ALA B CA 1
ATOM 2050 C C . ALA B 1 15 ? -5.559 -29.969 -12.047 1 74.12 15 ALA B C 1
ATOM 2052 O O . ALA B 1 15 ? -5.59 -28.859 -12.602 1 74.12 15 ALA B O 1
ATOM 2053 N N . ASP B 1 16 ? -6.145 -31.016 -12.609 1 74.88 16 ASP B N 1
ATOM 2054 C CA . ASP B 1 16 ? -6.77 -30.953 -13.922 1 74.88 16 ASP B CA 1
ATOM 2055 C C . ASP B 1 16 ? -8.023 -30.078 -13.883 1 74.88 16 ASP B C 1
ATOM 2057 O O . ASP B 1 16 ? -8.266 -29.281 -14.797 1 74.88 16 ASP B O 1
ATOM 2061 N N . GLU B 1 17 ? -8.75 -30.281 -12.875 1 76 17 GLU B N 1
ATOM 2062 C CA . GLU B 1 17 ? -9.938 -29.469 -12.703 1 76 17 GLU B CA 1
ATOM 2063 C C . GLU B 1 17 ? -9.57 -28 -12.508 1 76 17 GLU B C 1
ATOM 2065 O O . GLU B 1 17 ? -10.258 -27.109 -13.016 1 76 17 GLU B O 1
ATOM 2070 N N . PHE B 1 18 ? -8.555 -27.922 -11.805 1 76.31 18 PHE B N 1
ATOM 2071 C CA . PHE B 1 18 ? -8.086 -26.562 -11.578 1 76.31 18 PHE B CA 1
ATOM 2072 C C . PHE B 1 18 ? -7.688 -25.906 -12.891 1 76.31 18 PHE B C 1
ATOM 2074 O O . PHE B 1 18 ? -7.996 -24.734 -13.117 1 76.31 18 PHE B O 1
ATOM 2081 N N . LEU B 1 19 ? -6.988 -26.578 -13.727 1 78.56 19 LEU B N 1
ATOM 2082 C CA . LEU B 1 19 ? -6.562 -26.047 -15.016 1 78.56 19 LEU B CA 1
ATOM 2083 C C . LEU B 1 19 ? -7.766 -25.578 -15.828 1 78.56 19 LEU B C 1
ATOM 2085 O O . LEU B 1 19 ? -7.77 -24.453 -16.344 1 78.56 19 LEU B O 1
ATOM 2089 N N . ASP B 1 20 ? -8.727 -26.406 -15.961 1 75.94 20 ASP B N 1
ATOM 2090 C CA . ASP B 1 20 ? -9.914 -26.062 -16.75 1 75.94 20 ASP B CA 1
ATOM 2091 C C . ASP B 1 20 ? -10.602 -24.812 -16.188 1 75.94 20 ASP B C 1
ATOM 2093 O O . ASP B 1 20 ? -11.039 -23.953 -16.938 1 75.94 20 ASP B O 1
ATOM 2097 N N . HIS B 1 21 ? -10.594 -24.703 -14.922 1 75.69 21 HIS B N 1
ATOM 2098 C CA . HIS B 1 21 ? -11.242 -23.594 -14.242 1 75.69 21 HIS B CA 1
ATOM 2099 C C . HIS B 1 21 ? -10.43 -22.312 -14.383 1 75.69 21 HIS B C 1
ATOM 2101 O O . HIS B 1 21 ? -10.977 -21.25 -14.68 1 75.69 21 HIS B O 1
ATOM 2107 N N . ALA B 1 22 ? -9.18 -22.469 -14.32 1 80.25 22 ALA B N 1
ATOM 2108 C CA . ALA B 1 22 ? -8.305 -21.297 -14.289 1 80.25 22 ALA B CA 1
ATOM 2109 C C . ALA B 1 22 ? -8.039 -20.781 -15.703 1 80.25 22 ALA B C 1
ATOM 2111 O O . ALA B 1 22 ? -7.816 -19.578 -15.891 1 80.25 22 ALA B O 1
ATOM 2112 N N . ARG B 1 23 ? -8.086 -21.594 -16.672 1 81.5 23 ARG B N 1
ATOM 2113 C CA . ARG B 1 23 ? -7.738 -21.234 -18.031 1 81.5 23 ARG B CA 1
ATOM 2114 C C . ARG B 1 23 ? -8.672 -20.141 -18.578 1 81.5 23 ARG B C 1
ATOM 2116 O O . ARG B 1 23 ? -8.219 -19.141 -19.109 1 81.5 23 ARG B O 1
ATOM 2123 N N . ASP B 1 24 ? -9.953 -20.281 -18.328 1 85.75 24 ASP B N 1
ATOM 2124 C CA . ASP B 1 24 ? -10.922 -19.328 -18.875 1 85.75 24 ASP B CA 1
ATOM 2125 C C . ASP B 1 24 ? -11.844 -18.781 -17.797 1 85.75 24 ASP B C 1
ATOM 2127 O O . ASP B 1 24 ? -12.844 -18.125 -18.078 1 85.75 24 ASP B O 1
ATOM 2131 N N . GLY B 1 25 ? -11.406 -19 -16.609 1 89 25 GLY B N 1
ATOM 2132 C CA . GLY B 1 25 ? -12.273 -18.656 -15.492 1 89 25 GLY B CA 1
ATOM 2133 C C . GLY B 1 25 ? -12.25 -17.172 -15.164 1 89 25 GLY B C 1
ATOM 2134 O O . GLY B 1 25 ? -11.234 -16.5 -15.367 1 89 25 GLY B O 1
ATOM 2135 N N . PHE B 1 26 ? -13.391 -16.719 -14.609 1 92.19 26 PHE B N 1
ATOM 2136 C CA . PHE B 1 26 ? -13.625 -15.336 -14.242 1 92.19 26 PHE B CA 1
ATOM 2137 C C . PHE B 1 26 ? -12.453 -14.797 -13.422 1 92.19 26 PHE B C 1
ATOM 2139 O O . PHE B 1 26 ? -11.805 -13.828 -13.828 1 92.19 26 PHE B O 1
ATOM 2146 N N . TYR B 1 27 ? -12.078 -15.43 -12.383 1 92.88 27 TYR B N 1
ATOM 2147 C CA . TYR B 1 27 ? -11.172 -14.898 -11.375 1 92.88 27 TYR B CA 1
ATOM 2148 C C . TYR B 1 27 ? -9.719 -14.977 -11.836 1 92.88 27 TYR B C 1
ATOM 2150 O O . TYR B 1 27 ? -8.914 -14.086 -11.547 1 92.88 27 TYR B O 1
ATOM 2158 N N . ASN B 1 28 ? -9.422 -16.016 -12.617 1 93.81 28 ASN B N 1
ATOM 2159 C CA . ASN B 1 28 ? -8.039 -16.172 -13.062 1 93.81 28 ASN B CA 1
ATOM 2160 C C . ASN B 1 28 ? -7.816 -15.508 -14.422 1 93.81 28 ASN B C 1
ATOM 2162 O O . ASN B 1 28 ? -7.027 -14.562 -14.531 1 93.81 28 ASN B O 1
ATOM 2166 N N . ALA B 1 29 ? -8.516 -15.883 -15.43 1 95 29 ALA B N 1
ATOM 2167 C CA . ALA B 1 29 ? -8.289 -15.484 -16.812 1 95 29 ALA B CA 1
ATOM 2168 C C . ALA B 1 29 ? -8.695 -14.031 -17.047 1 95 29 ALA B C 1
ATOM 2170 O O . ALA B 1 29 ? -8.117 -13.344 -17.891 1 95 29 ALA B O 1
ATOM 2171 N N . HIS B 1 30 ? -9.672 -13.531 -16.297 1 96.31 30 HIS B N 1
ATOM 2172 C CA . HIS B 1 30 ? -10.258 -12.242 -16.641 1 96.31 30 HIS B CA 1
ATOM 2173 C C . HIS B 1 30 ? -10.188 -11.273 -15.461 1 96.31 30 HIS B C 1
ATOM 2175 O O . HIS B 1 30 ? -10.914 -10.273 -15.422 1 96.31 30 HIS B O 1
ATOM 2181 N N . TYR B 1 31 ? -9.406 -11.594 -14.57 1 97 31 TYR B N 1
ATOM 2182 C CA . TYR B 1 31 ? -9.273 -10.742 -13.391 1 97 31 TYR B CA 1
ATOM 2183 C C . TYR B 1 31 ? -7.828 -10.703 -12.906 1 97 31 TYR B C 1
ATOM 2185 O O . TYR B 1 31 ? -7.09 -9.766 -13.211 1 97 31 TYR B O 1
ATOM 2193 N N . ASP B 1 32 ? -7.344 -11.781 -12.438 1 97.81 32 ASP B N 1
ATOM 2194 C CA . ASP B 1 32 ? -6.008 -11.773 -11.852 1 97.81 32 ASP B CA 1
ATOM 2195 C C . ASP B 1 32 ? -4.93 -11.734 -12.93 1 97.81 32 ASP B C 1
ATOM 2197 O O . ASP B 1 32 ? -4 -10.93 -12.852 1 97.81 32 ASP B O 1
ATOM 2201 N N . ARG B 1 33 ? -4.992 -12.586 -13.914 1 98.12 33 ARG B N 1
ATOM 2202 C CA . ARG B 1 33 ? -3.922 -12.758 -14.891 1 98.12 33 ARG B CA 1
ATOM 2203 C C . ARG B 1 33 ? -3.684 -11.469 -15.672 1 98.12 33 ARG B C 1
ATOM 2205 O O . ARG B 1 33 ? -2.553 -10.984 -15.758 1 98.12 33 ARG B O 1
ATOM 2212 N N . PRO B 1 34 ? -4.77 -10.797 -16.203 1 97.56 34 PRO B N 1
ATOM 2213 C CA . PRO B 1 34 ? -4.508 -9.531 -16.891 1 97.56 34 PRO B CA 1
ATOM 2214 C C . PRO B 1 34 ? -3.881 -8.477 -15.984 1 97.56 34 PRO B C 1
ATOM 2216 O O . PRO B 1 34 ? -3.049 -7.688 -16.438 1 97.56 34 PRO B O 1
ATOM 2219 N N . ALA B 1 35 ? -4.25 -8.445 -14.742 1 98.12 35 ALA B N 1
ATOM 2220 C CA . ALA B 1 35 ? -3.73 -7.457 -13.805 1 98.12 35 ALA B CA 1
ATOM 2221 C C . ALA B 1 35 ? -2.242 -7.672 -13.547 1 98.12 35 ALA B C 1
ATOM 2223 O O . ALA B 1 35 ? -1.452 -6.727 -13.594 1 98.12 35 ALA B O 1
ATOM 2224 N N . CYS B 1 36 ? -1.866 -8.898 -13.281 1 98.62 36 CYS B N 1
ATOM 2225 C CA . CYS B 1 36 ? -0.469 -9.227 -13.023 1 98.62 36 CYS B CA 1
ATOM 2226 C C . CYS B 1 36 ? 0.391 -8.977 -14.25 1 98.62 36 CYS B C 1
ATOM 2228 O O . CYS B 1 36 ? 1.491 -8.43 -14.148 1 98.62 36 CYS B O 1
ATOM 2230 N N . LEU B 1 37 ? -0.117 -9.359 -15.375 1 98.31 37 LEU B N 1
ATOM 2231 C CA . LEU B 1 37 ? 0.648 -9.211 -16.609 1 98.31 37 LEU B CA 1
ATOM 2232 C C . LEU B 1 37 ? 0.839 -7.738 -16.953 1 98.31 37 LEU B C 1
ATOM 2234 O O . LEU B 1 37 ? 1.891 -7.348 -17.469 1 98.31 37 LEU B O 1
ATOM 2238 N N . ALA B 1 38 ? -0.179 -6.961 -16.734 1 97.62 38 ALA B N 1
ATOM 2239 C CA . ALA B 1 38 ? -0.047 -5.523 -16.953 1 97.62 38 ALA B CA 1
ATOM 2240 C C . ALA B 1 38 ? 1.013 -4.922 -16.031 1 97.62 38 ALA B C 1
ATOM 2242 O O . ALA B 1 38 ? 1.778 -4.047 -16.453 1 97.62 38 ALA B O 1
ATOM 2243 N N . LEU B 1 39 ? 1.067 -5.438 -14.844 1 97.81 39 LEU B N 1
ATOM 2244 C CA . LEU B 1 39 ? 1.943 -4.863 -13.828 1 97.81 39 LEU B CA 1
ATOM 2245 C C . LEU B 1 39 ? 3.385 -5.324 -14.031 1 97.81 39 LEU B C 1
ATOM 2247 O O . LEU B 1 39 ? 4.324 -4.594 -13.703 1 97.81 39 LEU B O 1
ATOM 2251 N N . ILE B 1 40 ? 3.604 -6.48 -14.547 1 98.12 40 ILE B N 1
ATOM 2252 C CA . ILE B 1 40 ? 4.949 -6.992 -14.781 1 98.12 40 ILE B CA 1
ATOM 2253 C C . ILE B 1 40 ? 5.609 -6.207 -15.914 1 98.12 40 ILE B C 1
ATOM 2255 O O . ILE B 1 40 ? 6.824 -5.992 -15.906 1 98.12 40 ILE B O 1
ATOM 2259 N N . GLY B 1 41 ? 4.848 -5.766 -16.891 1 96.5 41 GLY B N 1
ATOM 2260 C CA . GLY B 1 41 ? 5.348 -4.906 -17.953 1 96.5 41 GLY B CA 1
ATOM 2261 C C . GLY B 1 41 ? 6.031 -5.676 -19.062 1 96.5 41 GLY B C 1
ATOM 2262 O O . GLY B 1 41 ? 5.617 -6.785 -19.406 1 96.5 41 GLY B O 1
ATOM 2263 N N . ASP B 1 42 ? 7.016 -5.02 -19.688 1 97.12 42 ASP B N 1
ATOM 2264 C CA . ASP B 1 42 ? 7.738 -5.621 -20.797 1 97.12 42 ASP B CA 1
ATOM 2265 C C . ASP B 1 42 ? 8.672 -6.727 -20.312 1 97.12 42 ASP B C 1
ATOM 2267 O O . ASP B 1 42 ? 9.523 -6.496 -19.453 1 97.12 42 ASP B O 1
ATOM 2271 N N . VAL B 1 43 ? 8.547 -7.91 -20.984 1 98.19 43 VAL B N 1
ATOM 2272 C CA . VAL B 1 43 ? 9.297 -9.062 -20.484 1 98.19 43 VAL B CA 1
ATOM 2273 C C . VAL B 1 43 ? 10.133 -9.648 -21.625 1 98.19 43 VAL B C 1
ATOM 2275 O O . VAL B 1 43 ? 10.766 -10.695 -21.453 1 98.19 43 VAL B O 1
ATOM 2278 N N . ALA B 1 44 ? 10.055 -8.992 -22.781 1 98.5 44 ALA B N 1
ATOM 2279 C CA . ALA B 1 44 ? 10.812 -9.508 -23.922 1 98.5 44 ALA B CA 1
ATOM 2280 C C . ALA B 1 44 ? 12.297 -9.625 -23.578 1 98.5 44 ALA B C 1
ATOM 2282 O O . ALA B 1 44 ? 12.93 -8.641 -23.188 1 98.5 44 ALA B O 1
ATOM 2283 N N . GLY B 1 45 ? 12.789 -10.789 -23.75 1 98.56 45 GLY B N 1
ATOM 2284 C CA . GLY B 1 45 ? 14.203 -11.031 -23.5 1 98.56 45 GLY B CA 1
ATOM 2285 C C . GLY B 1 45 ? 14.555 -11.125 -22.031 1 98.56 45 GLY B C 1
ATOM 2286 O O . GLY B 1 45 ? 15.727 -11.211 -21.672 1 98.56 45 GLY B O 1
ATOM 2287 N N . ARG B 1 46 ? 13.578 -11.133 -21.203 1 98.75 46 ARG B N 1
ATOM 2288 C CA . ARG B 1 46 ? 13.82 -11.148 -19.766 1 98.75 46 ARG B CA 1
ATOM 2289 C C . ARG B 1 46 ? 13.594 -12.547 -19.188 1 98.75 46 ARG B C 1
ATOM 2291 O O . ARG B 1 46 ? 12.82 -13.328 -19.734 1 98.75 46 ARG B O 1
ATOM 2298 N N . THR B 1 47 ? 14.32 -12.82 -18.141 1 98.88 47 THR B N 1
ATOM 2299 C CA . THR B 1 47 ? 14.133 -14.062 -17.406 1 98.88 47 THR B CA 1
ATOM 2300 C C . THR B 1 47 ? 13.141 -13.867 -16.266 1 98.88 47 THR B C 1
ATOM 2302 O O . THR B 1 47 ? 13.375 -13.047 -15.367 1 98.88 47 THR B O 1
ATOM 2305 N N . ILE B 1 48 ? 12.062 -14.617 -16.297 1 98.94 48 ILE B N 1
ATOM 2306 C CA . ILE B 1 48 ? 11 -14.469 -15.305 1 98.94 48 ILE B CA 1
ATOM 2307 C C . ILE B 1 48 ? 10.875 -15.75 -14.484 1 98.94 48 ILE B C 1
ATOM 2309 O O . ILE B 1 48 ? 10.844 -16.844 -15.039 1 98.94 48 ILE B O 1
ATOM 2313 N N . LEU B 1 49 ? 10.914 -15.625 -13.18 1 98.94 49 LEU B N 1
ATOM 2314 C CA . LEU B 1 49 ? 10.578 -16.719 -12.281 1 98.94 49 LEU B CA 1
ATOM 2315 C C . LEU B 1 49 ? 9.086 -16.719 -11.961 1 98.94 49 LEU B C 1
ATOM 2317 O O . LEU B 1 49 ? 8.578 -15.781 -11.352 1 98.94 49 LEU B O 1
ATOM 2321 N N . ASP B 1 50 ? 8.406 -17.719 -12.422 1 98.88 50 ASP B N 1
ATOM 2322 C CA . ASP B 1 50 ? 7.004 -17.953 -12.094 1 98.88 50 ASP B CA 1
ATOM 2323 C C . ASP B 1 50 ? 6.867 -18.859 -10.867 1 98.88 50 ASP B C 1
ATOM 2325 O O . ASP B 1 50 ? 6.789 -20.078 -10.992 1 98.88 50 ASP B O 1
ATOM 2329 N N . ALA B 1 51 ? 6.824 -18.234 -9.664 1 98.81 51 ALA B N 1
ATOM 2330 C CA . ALA B 1 51 ? 6.719 -18.938 -8.398 1 98.81 51 ALA B CA 1
ATOM 2331 C C . ALA B 1 51 ? 5.285 -19.406 -8.148 1 98.81 51 ALA B C 1
ATOM 2333 O O . ALA B 1 51 ? 4.344 -18.625 -8.25 1 98.81 51 ALA B O 1
ATOM 2334 N N . ALA B 1 52 ? 5.156 -20.703 -7.77 1 97.69 52 ALA B N 1
ATOM 2335 C CA . ALA B 1 52 ? 3.836 -21.328 -7.734 1 97.69 52 ALA B CA 1
ATOM 2336 C C . ALA B 1 52 ? 3.139 -21.219 -9.086 1 97.69 52 ALA B C 1
ATOM 2338 O O . ALA B 1 52 ? 2.016 -20.703 -9.172 1 97.69 52 ALA B O 1
ATOM 2339 N N . CYS B 1 53 ? 3.732 -21.812 -10.086 1 97.88 53 CYS B N 1
ATOM 2340 C CA . CYS B 1 53 ? 3.395 -21.547 -11.477 1 97.88 53 CYS B CA 1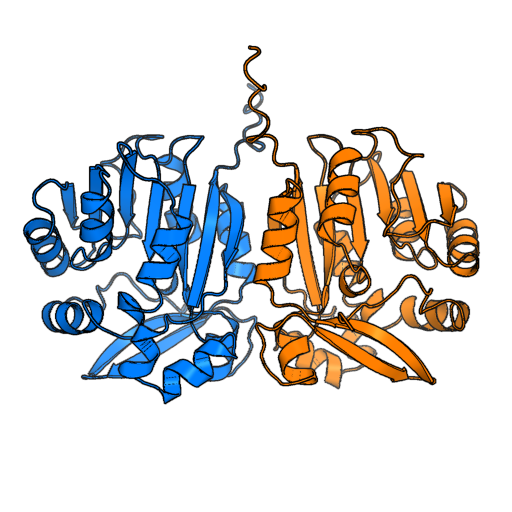
ATOM 2341 C C . CYS B 1 53 ? 2.084 -22.219 -11.859 1 97.88 53 CYS B C 1
ATOM 2343 O O . CYS B 1 53 ? 1.505 -21.922 -12.906 1 97.88 53 CYS B O 1
ATOM 2345 N N . GLY B 1 54 ? 1.566 -23.172 -11.008 1 96 54 GLY B N 1
ATOM 2346 C CA . GLY B 1 54 ? 0.383 -23.922 -11.398 1 96 54 GLY B CA 1
ATOM 2347 C C . GLY B 1 54 ? 0.536 -24.641 -12.727 1 96 54 GLY B C 1
ATOM 2348 O O . GLY B 1 54 ? 1.598 -25.188 -13.023 1 96 54 GLY B O 1
ATOM 2349 N N . PRO B 1 55 ? -0.516 -24.688 -13.453 1 95.88 55 PRO B N 1
ATOM 2350 C CA . PRO B 1 55 ? -0.437 -25.406 -14.727 1 95.88 55 PRO B CA 1
ATOM 2351 C C . PRO B 1 55 ? 0.223 -24.578 -15.828 1 95.88 55 PRO B C 1
ATOM 2353 O O . PRO B 1 55 ? 0.148 -24.938 -17 1 95.88 55 PRO B O 1
ATOM 2356 N N . GLY B 1 56 ? 0.775 -23.406 -15.484 1 97.69 56 GLY B N 1
ATOM 2357 C CA . GLY B 1 56 ? 1.628 -22.688 -16.406 1 97.69 56 GLY B CA 1
ATOM 2358 C C . GLY B 1 56 ? 0.871 -21.672 -17.234 1 97.69 56 GLY B C 1
ATOM 2359 O O . GLY B 1 56 ? 1.318 -21.281 -18.328 1 97.69 56 GLY B O 1
ATOM 2360 N N . LEU B 1 57 ? -0.28 -21.203 -16.781 1 97.75 57 LEU B N 1
ATOM 2361 C CA . LEU B 1 57 ? -1.097 -20.281 -17.562 1 97.75 57 LEU B CA 1
ATOM 2362 C C . LEU B 1 57 ? -0.422 -18.922 -17.672 1 97.75 57 LEU B C 1
ATOM 2364 O O . LEU B 1 57 ? -0.386 -18.328 -18.75 1 97.75 57 LEU B O 1
ATOM 2368 N N . TYR B 1 58 ? 0.138 -18.391 -16.562 1 98.38 58 TYR B N 1
ATOM 2369 C CA . TYR B 1 58 ? 0.895 -17.141 -16.609 1 98.38 58 TYR B CA 1
ATOM 2370 C C . TYR B 1 58 ? 2.146 -17.297 -17.469 1 98.38 58 TYR B C 1
ATOM 2372 O O . TYR B 1 58 ? 2.449 -16.438 -18.297 1 98.38 58 TYR B O 1
ATOM 2380 N N . ALA B 1 59 ? 2.807 -18.391 -17.281 1 98.5 59 ALA B N 1
ATOM 2381 C CA . ALA B 1 59 ? 4.047 -18.672 -18 1 98.5 59 ALA B CA 1
ATOM 2382 C C . ALA B 1 59 ? 3.812 -18.688 -19.516 1 98.5 59 ALA B C 1
ATOM 2384 O O . ALA B 1 59 ? 4.633 -18.172 -20.281 1 98.5 59 ALA B O 1
ATOM 2385 N N . GLU B 1 60 ? 2.73 -19.25 -19.906 1 98.38 60 GLU B N 1
ATOM 2386 C CA . GLU B 1 60 ? 2.402 -19.312 -21.328 1 98.38 60 GLU B CA 1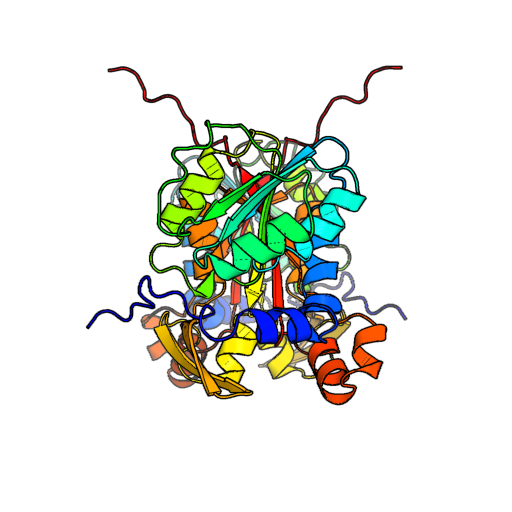
ATOM 2387 C C . GLU B 1 60 ? 2.287 -17.906 -21.922 1 98.38 60 GLU B C 1
ATOM 2389 O O . GLU B 1 60 ? 2.861 -17.625 -22.969 1 98.38 60 GLU B O 1
ATOM 2394 N N . GLU B 1 61 ? 1.534 -17.047 -21.25 1 98.25 61 GLU B N 1
ATOM 2395 C CA . GLU B 1 61 ? 1.354 -15.672 -21.719 1 98.25 61 GLU B CA 1
ATOM 2396 C C . GLU B 1 61 ? 2.68 -14.914 -21.75 1 98.25 61 GLU B C 1
ATOM 2398 O O . GLU B 1 61 ? 2.951 -14.156 -22.672 1 98.25 61 GLU B O 1
ATOM 2403 N N . LEU B 1 62 ? 3.484 -15.109 -20.75 1 98.75 62 LEU B N 1
ATOM 2404 C CA . LEU B 1 62 ? 4.773 -14.43 -20.656 1 98.75 62 LEU B CA 1
ATOM 2405 C C . LEU B 1 62 ? 5.73 -14.93 -21.734 1 98.75 62 LEU B C 1
ATOM 2407 O O . LEU B 1 62 ? 6.48 -14.141 -22.312 1 98.75 62 LEU B O 1
ATOM 2411 N N . ALA B 1 63 ? 5.691 -16.234 -22.016 1 98.62 63 ALA B N 1
ATOM 2412 C CA . ALA B 1 63 ? 6.52 -16.797 -23.062 1 98.62 63 ALA B CA 1
ATOM 2413 C C . ALA B 1 63 ? 6.152 -16.219 -24.422 1 98.62 63 ALA B C 1
ATOM 2415 O O . ALA B 1 63 ? 7.031 -15.906 -25.234 1 98.62 63 ALA B O 1
ATOM 2416 N N . LYS B 1 64 ? 4.875 -16.047 -24.609 1 98.25 64 LYS B N 1
ATOM 2417 C CA . LYS B 1 64 ? 4.398 -15.461 -25.859 1 98.25 64 LYS B CA 1
ATOM 2418 C C . LYS B 1 64 ? 4.938 -14.039 -26.047 1 98.25 64 LYS B C 1
ATOM 2420 O O . LYS B 1 64 ? 5.117 -13.578 -27.172 1 98.25 64 LYS B O 1
ATOM 2425 N N . ARG B 1 65 ? 5.23 -13.438 -24.969 1 98.06 65 ARG B N 1
ATOM 2426 C CA . ARG B 1 65 ? 5.711 -12.055 -25 1 98.06 65 ARG B CA 1
ATOM 2427 C C . ARG B 1 65 ? 7.234 -12.008 -25.062 1 98.06 65 ARG B C 1
ATOM 2429 O O . ARG B 1 65 ? 7.832 -10.938 -24.984 1 98.06 65 ARG B O 1
ATOM 2436 N N . GLY B 1 66 ? 7.871 -13.141 -25.094 1 98.56 66 GLY B N 1
ATOM 2437 C CA . GLY B 1 66 ? 9.305 -13.188 -25.359 1 98.56 66 GLY B CA 1
ATOM 2438 C C . GLY B 1 66 ? 10.133 -13.422 -24.109 1 98.56 66 GLY B C 1
ATOM 2439 O O . GLY B 1 66 ? 11.352 -13.266 -24.141 1 98.56 66 GLY B O 1
ATOM 2440 N N . ALA B 1 67 ? 9.531 -13.836 -23.047 1 98.81 67 ALA B N 1
ATOM 2441 C CA . ALA B 1 67 ? 10.258 -14.078 -21.797 1 98.81 67 ALA B CA 1
ATOM 2442 C C . ALA B 1 67 ? 10.859 -15.484 -21.781 1 98.81 67 ALA B C 1
ATOM 2444 O O . ALA B 1 67 ? 10.328 -16.406 -22.422 1 98.81 67 ALA B O 1
ATOM 2445 N N . SER B 1 68 ? 12 -15.602 -21.125 1 98.81 68 SER B N 1
ATOM 2446 C CA . SER B 1 68 ? 12.5 -16.906 -20.688 1 98.81 68 SER B CA 1
ATOM 2447 C C . SER B 1 68 ? 11.93 -17.297 -19.328 1 98.81 68 SER B C 1
ATOM 2449 O O . SER B 1 68 ? 12.031 -16.531 -18.375 1 98.81 68 SER B O 1
ATOM 2451 N N . LEU B 1 69 ? 11.367 -18.484 -19.281 1 98.81 69 LEU B N 1
ATOM 2452 C CA . LEU B 1 69 ? 10.594 -18.828 -18.094 1 98.81 69 LEU B CA 1
ATOM 2453 C C . LEU B 1 69 ? 11.297 -19.891 -17.25 1 98.81 69 LEU B C 1
ATOM 2455 O O . LEU B 1 69 ? 11.766 -20.891 -17.797 1 98.81 69 LEU B O 1
ATOM 2459 N N . ILE B 1 70 ? 11.391 -19.562 -15.984 1 98.88 70 ILE B N 1
ATOM 2460 C CA . ILE B 1 70 ? 11.641 -20.531 -14.922 1 98.88 70 ILE B CA 1
ATOM 2461 C C . ILE B 1 70 ? 10.438 -20.609 -13.992 1 98.88 70 ILE B C 1
ATOM 2463 O O . ILE B 1 70 ? 9.852 -19.578 -13.648 1 98.88 70 ILE B O 1
ATOM 2467 N N . GLY B 1 71 ? 10.031 -21.828 -13.688 1 98.75 71 GLY B N 1
ATOM 2468 C CA . GLY B 1 71 ? 8.875 -21.922 -12.805 1 98.75 71 GLY B CA 1
ATOM 2469 C C . GLY B 1 71 ? 8.953 -23.109 -11.859 1 98.75 71 GLY B C 1
ATOM 2470 O O . GLY B 1 71 ? 9.742 -24.031 -12.07 1 98.75 71 GLY B O 1
ATOM 2471 N N . PHE B 1 72 ? 8.172 -23 -10.797 1 98.5 72 PHE B N 1
ATOM 2472 C CA . PHE B 1 72 ? 8.078 -24.156 -9.906 1 98.5 72 PHE B CA 1
ATOM 2473 C C . PHE B 1 72 ? 6.727 -24.188 -9.211 1 98.5 72 PHE B C 1
ATOM 2475 O O . PHE B 1 72 ? 6.059 -23.172 -9.078 1 98.5 72 PHE B O 1
ATOM 2482 N N . ASP B 1 73 ? 6.32 -25.344 -8.891 1 97.31 73 ASP B N 1
ATOM 2483 C CA . ASP B 1 73 ? 5.137 -25.625 -8.094 1 97.31 73 ASP B CA 1
ATOM 2484 C C . ASP B 1 73 ? 5.359 -26.859 -7.203 1 97.31 73 ASP B C 1
ATOM 2486 O O . ASP B 1 73 ? 6.184 -27.719 -7.52 1 97.31 73 ASP B O 1
ATOM 2490 N N . GLN B 1 74 ? 4.633 -26.828 -6.109 1 95.12 74 GLN B N 1
ATOM 2491 C CA . GLN B 1 74 ? 4.781 -27.953 -5.191 1 95.12 74 GLN B CA 1
ATOM 2492 C C . GLN B 1 74 ? 4.133 -29.219 -5.758 1 95.12 74 GLN B C 1
ATOM 2494 O O . GLN B 1 74 ? 4.508 -30.328 -5.391 1 95.12 74 GLN B O 1
ATOM 2499 N N . SER B 1 75 ? 3.18 -29.078 -6.633 1 93.75 75 SER B N 1
ATOM 2500 C CA . SER B 1 75 ? 2.447 -30.203 -7.223 1 93.75 75 SER B CA 1
ATOM 2501 C C . SER B 1 75 ? 3.158 -30.734 -8.461 1 93.75 75 SER B C 1
ATOM 2503 O O . SER B 1 75 ? 3.271 -30.031 -9.469 1 93.75 75 SER B O 1
ATOM 2505 N N . PRO B 1 76 ? 3.59 -32.031 -8.445 1 95.38 76 PRO B N 1
ATOM 2506 C CA . PRO B 1 76 ? 4.207 -32.625 -9.641 1 95.38 76 PRO B CA 1
ATOM 2507 C C . PRO B 1 76 ? 3.291 -32.562 -10.859 1 95.38 76 PRO B C 1
ATOM 2509 O O . PRO B 1 76 ? 3.764 -32.344 -11.977 1 95.38 76 PRO B O 1
ATOM 2512 N N . ARG B 1 77 ? 2.035 -32.75 -10.57 1 94 77 ARG B N 1
ATOM 2513 C CA . ARG B 1 77 ? 1.09 -32.719 -11.688 1 94 77 ARG B CA 1
ATOM 2514 C C . ARG B 1 77 ? 1.023 -31.344 -12.312 1 94 77 ARG B C 1
ATOM 2516 O O .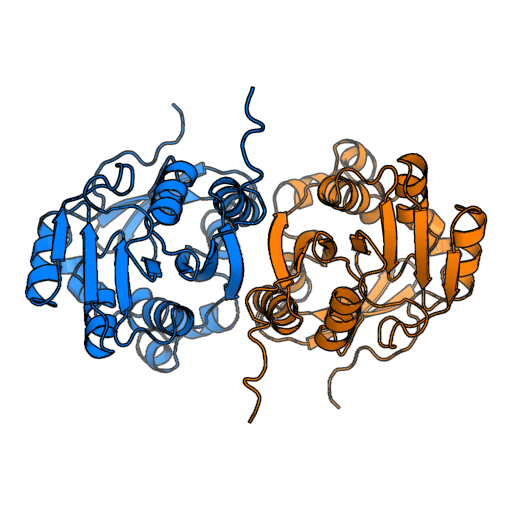 ARG B 1 77 ? 0.971 -31.219 -13.539 1 94 77 ARG B O 1
ATOM 2523 N N . MET B 1 78 ? 1.017 -30.312 -11.555 1 94.94 78 MET B N 1
ATOM 2524 C CA . MET B 1 78 ? 1.021 -28.938 -12.07 1 94.94 78 MET B CA 1
ATOM 2525 C C . MET B 1 78 ? 2.273 -28.672 -12.898 1 94.94 78 MET B C 1
ATOM 2527 O O . MET B 1 78 ? 2.201 -28.062 -13.969 1 94.94 78 MET B O 1
ATOM 2531 N N . VAL B 1 79 ? 3.342 -29.141 -12.414 1 97.31 79 VAL B N 1
ATOM 2532 C CA . VAL B 1 79 ? 4.609 -28.953 -13.109 1 97.31 79 VAL B CA 1
ATOM 2533 C C . VAL B 1 79 ? 4.57 -29.672 -14.461 1 97.31 79 VAL 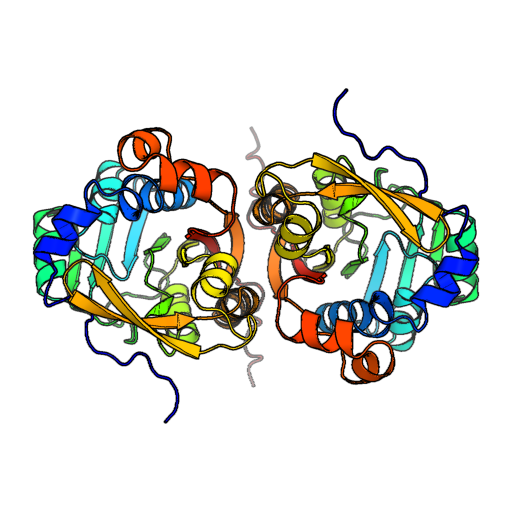B C 1
ATOM 2535 O O . VAL B 1 79 ? 5.035 -29.125 -15.461 1 97.31 79 VAL B O 1
ATOM 2538 N N . GLU B 1 80 ? 4.023 -30.859 -14.477 1 97.25 80 GLU B N 1
ATOM 2539 C CA . GLU B 1 80 ? 3.854 -31.594 -15.727 1 97.25 80 GLU B CA 1
ATOM 2540 C C . GLU B 1 80 ? 3.033 -30.797 -16.734 1 97.25 80 GLU B C 1
ATOM 2542 O O . GLU B 1 80 ? 3.396 -30.703 -17.906 1 97.25 80 GLU B O 1
ATOM 2547 N N . LEU B 1 81 ? 1.976 -30.266 -16.281 1 96.62 81 LEU B N 1
ATOM 2548 C CA . LEU B 1 81 ? 1.099 -29.453 -17.125 1 96.62 81 LEU B CA 1
ATOM 2549 C C . LEU B 1 81 ? 1.811 -28.203 -17.625 1 96.62 81 LEU B C 1
ATOM 2551 O O . LEU B 1 81 ? 1.676 -27.828 -18.781 1 96.62 81 LEU B O 1
ATOM 2555 N N . ALA B 1 82 ? 2.572 -27.562 -16.766 1 97.88 82 ALA B N 1
ATOM 2556 C CA . ALA B 1 82 ? 3.312 -26.359 -17.125 1 97.88 82 ALA B CA 1
ATOM 2557 C C . ALA B 1 82 ? 4.348 -26.656 -18.203 1 97.88 82 ALA B C 1
ATOM 2559 O O . ALA B 1 82 ? 4.48 -25.906 -19.188 1 97.88 82 ALA B O 1
ATOM 2560 N N . ARG B 1 83 ? 5.074 -27.797 -18.094 1 98.44 83 ARG B N 1
ATOM 2561 C CA . ARG B 1 83 ? 6.07 -28.203 -19.078 1 98.44 83 ARG B CA 1
ATOM 2562 C C . ARG B 1 83 ? 5.434 -28.453 -20.438 1 98.44 83 ARG B C 1
ATOM 2564 O O . ARG B 1 83 ? 6.016 -28.125 -21.469 1 98.44 83 ARG B O 1
ATOM 2571 N N . ALA B 1 84 ? 4.305 -29.047 -20.344 1 97.81 84 ALA B N 1
ATOM 2572 C CA . ALA B 1 84 ? 3.584 -29.328 -21.594 1 97.81 84 ALA B CA 1
ATOM 2573 C C . ALA B 1 84 ? 3.135 -28.031 -22.25 1 97.81 84 ALA B C 1
ATOM 2575 O O . ALA B 1 84 ? 3.133 -27.922 -23.484 1 97.81 84 ALA B O 1
ATOM 2576 N N . ARG B 1 85 ? 2.779 -27.094 -21.484 1 97.12 85 ARG B N 1
ATOM 2577 C CA . ARG B 1 85 ? 2.232 -25.828 -21.984 1 97.12 85 ARG B CA 1
ATOM 2578 C C . ARG B 1 85 ? 3.338 -24.922 -22.5 1 97.12 85 ARG B C 1
ATOM 2580 O O . ARG B 1 85 ? 3.143 -24.203 -23.484 1 97.12 85 ARG B O 1
ATOM 2587 N N . VAL B 1 86 ? 4.402 -24.891 -21.812 1 98.38 86 VAL B N 1
ATOM 2588 C CA . VAL B 1 86 ? 5.559 -24.078 -22.172 1 98.38 86 VAL B CA 1
ATOM 2589 C C . VAL B 1 86 ? 6.805 -24.953 -22.25 1 98.38 86 VAL B C 1
ATOM 2591 O O . VAL B 1 86 ? 7.676 -24.875 -21.375 1 98.38 86 VAL B O 1
ATOM 2594 N N . PRO B 1 87 ? 6.992 -25.609 -23.344 1 98 87 PRO B N 1
ATOM 2595 C CA . PRO B 1 87 ? 8.086 -26.562 -23.453 1 98 87 PRO B CA 1
ATOM 2596 C C . PRO B 1 87 ? 9.461 -25.906 -23.375 1 98 87 PRO B C 1
ATOM 2598 O O . PRO B 1 87 ? 10.445 -26.562 -23 1 98 87 PRO B O 1
ATOM 2601 N N . SER B 1 88 ? 9.531 -24.656 -23.719 1 97.88 88 SER B N 1
ATOM 2602 C CA . SER B 1 88 ? 10.805 -23.953 -23.703 1 97.88 88 SER B CA 1
ATOM 2603 C C . SER B 1 88 ? 11.195 -23.531 -22.297 1 97.88 88 SER B C 1
ATOM 2605 O O . SER B 1 88 ? 12.328 -23.125 -22.047 1 97.88 88 SER B O 1
ATOM 2607 N N . GLY B 1 89 ? 10.305 -23.609 -21.375 1 98.5 89 GLY B N 1
ATOM 2608 C CA . GLY B 1 89 ? 10.562 -23.203 -20.016 1 98.5 89 GLY B CA 1
ATOM 2609 C C . GLY B 1 89 ? 11.25 -24.266 -19.188 1 98.5 89 GLY B C 1
ATOM 2610 O O . GLY B 1 89 ? 11.344 -25.422 -19.609 1 98.5 89 GLY B O 1
ATOM 2611 N N . ASP B 1 90 ? 11.789 -23.844 -18.078 1 98.69 90 ASP B N 1
ATOM 2612 C CA . ASP B 1 90 ? 12.383 -24.734 -17.078 1 98.69 90 ASP B CA 1
ATOM 2613 C C . ASP B 1 90 ? 11.523 -24.812 -15.82 1 98.69 90 ASP B C 1
ATOM 2615 O O . ASP B 1 90 ? 11.57 -23.922 -14.977 1 98.69 90 ASP B O 1
ATOM 2619 N N . PHE B 1 91 ? 10.781 -25.906 -15.719 1 98.69 91 PHE B N 1
ATOM 2620 C CA . PHE B 1 91 ? 9.844 -26.047 -14.617 1 98.69 91 PHE B CA 1
ATOM 2621 C C . PHE B 1 91 ? 10.273 -27.172 -13.68 1 98.69 91 PHE B C 1
ATOM 2623 O O . PHE B 1 91 ? 10.742 -28.219 -14.133 1 98.69 91 PHE B O 1
ATOM 2630 N N . ARG B 1 92 ? 10.109 -27.047 -12.383 1 98 92 ARG B N 1
ATOM 2631 C CA . ARG B 1 92 ? 10.5 -28.078 -11.43 1 98 92 ARG B CA 1
ATOM 2632 C C . ARG B 1 92 ? 9.539 -28.125 -10.242 1 98 92 ARG B C 1
ATOM 2634 O O . ARG B 1 92 ? 8.836 -27.156 -9.977 1 98 92 ARG B O 1
ATOM 2641 N N . VAL B 1 93 ? 9.531 -29.266 -9.594 1 97.62 93 VAL B N 1
ATOM 2642 C CA . VAL B 1 93 ? 8.75 -29.438 -8.375 1 97.62 93 VAL B CA 1
ATOM 2643 C C . VAL B 1 93 ? 9.508 -28.859 -7.188 1 97.62 93 VAL B C 1
ATOM 2645 O O . VAL B 1 93 ? 10.641 -29.266 -6.902 1 97.62 93 VAL B O 1
ATOM 2648 N N . HIS B 1 94 ? 8.953 -27.859 -6.574 1 97.5 94 HIS B N 1
ATOM 2649 C CA . HIS B 1 94 ? 9.586 -27.203 -5.434 1 97.5 94 HIS B CA 1
ATOM 2650 C C . HIS B 1 94 ? 8.547 -26.484 -4.57 1 97.5 94 HIS B C 1
ATOM 2652 O O . HIS B 1 94 ? 7.527 -26.016 -5.078 1 97.5 94 HIS B O 1
ATOM 2658 N N . ASP B 1 95 ? 8.805 -26.406 -3.268 1 96.25 95 ASP B N 1
ATOM 2659 C CA . ASP B 1 95 ? 7.91 -25.766 -2.307 1 96.25 95 ASP B CA 1
ATOM 2660 C C . ASP B 1 95 ? 8.281 -24.297 -2.109 1 96.25 95 ASP B C 1
ATOM 2662 O O . ASP B 1 95 ? 9.461 -23.953 -2.023 1 96.25 95 ASP B O 1
ATOM 2666 N N . LEU B 1 96 ? 7.316 -23.453 -2.035 1 96.62 96 LEU B N 1
ATOM 2667 C CA . LEU B 1 96 ? 7.523 -22.016 -1.826 1 96.62 96 LEU B CA 1
ATOM 2668 C C . LEU B 1 96 ? 8.305 -21.766 -0.539 1 96.62 96 LEU B C 1
ATOM 2670 O O . LEU B 1 96 ? 9.016 -20.766 -0.429 1 96.62 96 LEU B O 1
ATOM 2674 N N . ALA B 1 97 ? 8.188 -22.609 0.427 1 94.94 97 ALA B N 1
ATOM 2675 C CA . ALA B 1 97 ? 8.82 -22.438 1.732 1 94.94 97 ALA B CA 1
ATOM 2676 C C . ALA B 1 97 ? 10.297 -22.828 1.683 1 94.94 97 ALA B C 1
ATOM 2678 O O . ALA B 1 97 ? 11.055 -22.516 2.604 1 94.94 97 ALA B O 1
ATOM 2679 N N . GLY B 1 98 ? 10.664 -23.453 0.63 1 95.44 98 GLY B N 1
ATOM 2680 C CA . GLY B 1 98 ? 12.031 -23.922 0.526 1 95.44 98 GLY B CA 1
ATOM 2681 C C . GLY B 1 98 ? 12.969 -22.922 -0.114 1 95.44 98 GLY B C 1
ATOM 2682 O O . GLY B 1 98 ? 12.539 -22.094 -0.913 1 95.44 98 GLY B O 1
ATOM 2683 N N . PRO B 1 99 ? 14.211 -23.062 0.234 1 96.94 99 PRO B N 1
ATOM 2684 C CA . PRO B 1 99 ? 15.195 -22.203 -0.439 1 96.94 99 PRO B CA 1
ATOM 2685 C C . PRO B 1 99 ? 15.336 -22.531 -1.926 1 96.94 99 PRO B C 1
ATOM 2687 O O . PRO B 1 99 ? 15.242 -23.688 -2.322 1 96.94 99 PRO B O 1
ATOM 2690 N N . LEU B 1 100 ? 15.516 -21.469 -2.697 1 97.94 100 LEU B N 1
ATOM 2691 C CA . LEU B 1 100 ? 15.727 -21.656 -4.129 1 97.94 100 LEU B CA 1
ATOM 2692 C C . LEU B 1 100 ? 17.188 -21.922 -4.441 1 97.94 100 LEU B C 1
ATOM 2694 O O . LEU B 1 100 ? 17.812 -21.219 -5.234 1 97.94 100 LEU B O 1
ATOM 2698 N N . ASP B 1 101 ? 17.688 -23 -4.008 1 96.88 101 ASP B N 1
ATOM 2699 C CA . ASP B 1 101 ? 19.109 -23.328 -4.066 1 96.88 101 ASP B CA 1
ATOM 2700 C C . ASP B 1 101 ? 19.562 -23.562 -5.504 1 96.88 101 ASP B C 1
ATOM 2702 O O . ASP B 1 101 ? 20.766 -23.516 -5.801 1 96.88 101 ASP B O 1
ATOM 2706 N N . TRP B 1 102 ? 18.719 -23.703 -6.367 1 97.44 102 TRP B N 1
ATOM 2707 C CA . TRP B 1 102 ? 19.016 -24 -7.762 1 97.44 102 TRP B CA 1
ATOM 2708 C C . TRP B 1 102 ? 19.031 -22.734 -8.609 1 97.44 102 TRP B C 1
ATOM 2710 O O . TRP B 1 102 ? 19.219 -22.797 -9.828 1 97.44 102 TRP B O 1
ATOM 2720 N N . LEU B 1 103 ? 18.734 -21.625 -8.047 1 97.94 103 LEU B N 1
ATOM 2721 C CA . LEU B 1 103 ? 18.844 -20.328 -8.695 1 97.94 103 LEU B CA 1
ATOM 2722 C C . LEU B 1 103 ? 19.938 -19.484 -8.047 1 97.94 103 LEU B C 1
ATOM 2724 O O . LEU B 1 103 ? 19.938 -19.297 -6.832 1 97.94 103 LEU B O 1
ATOM 2728 N N . PRO B 1 104 ? 20.891 -19 -8.859 1 98.25 104 PRO B N 1
ATOM 2729 C CA . PRO B 1 104 ? 21.891 -18.078 -8.305 1 98.25 104 PRO B CA 1
ATOM 2730 C C . PRO B 1 104 ? 21.297 -16.75 -7.879 1 98.25 104 PRO B C 1
ATOM 2732 O O . PRO B 1 104 ? 20.203 -16.375 -8.336 1 98.25 104 PRO B O 1
ATOM 2735 N N . SER B 1 105 ? 22.047 -16.078 -6.984 1 98.19 105 SER B N 1
ATOM 2736 C CA . SER B 1 105 ? 21.672 -14.711 -6.656 1 98.19 105 SER B CA 1
ATOM 2737 C C . SER B 1 105 ? 21.641 -13.836 -7.902 1 98.19 105 SER B C 1
ATOM 2739 O O . SER B 1 105 ? 22.438 -14.023 -8.82 1 98.19 105 SER B O 1
ATOM 2741 N N . GLN B 1 106 ? 20.672 -12.945 -7.938 1 97.94 106 GLN B N 1
ATOM 2742 C CA . GLN B 1 106 ? 20.578 -11.938 -8.984 1 97.94 106 GLN B CA 1
ATOM 2743 C C . GLN B 1 106 ? 20.578 -12.578 -10.367 1 97.94 106 GLN B C 1
ATOM 2745 O O . GLN B 1 106 ? 21.328 -12.164 -11.258 1 97.94 106 GLN B O 1
ATOM 2750 N N . SER B 1 107 ? 19.703 -13.555 -10.531 1 98.44 107 SER B N 1
ATOM 2751 C CA . SER B 1 107 ? 19.75 -14.336 -11.766 1 98.44 107 SER B CA 1
ATOM 2752 C C . SER B 1 107 ? 18.453 -14.156 -12.57 1 98.44 107 SER B C 1
ATOM 2754 O O . SER B 1 107 ? 18.391 -14.562 -13.734 1 98.44 107 SER B O 1
ATOM 2756 N N . VAL B 1 108 ? 17.453 -13.523 -12 1 98.75 108 VAL B N 1
ATOM 2757 C CA . VAL B 1 108 ? 16.203 -13.344 -12.742 1 98.75 108 VAL B CA 1
ATOM 2758 C C . VAL B 1 108 ? 15.828 -11.859 -12.766 1 98.75 108 VAL B C 1
ATOM 2760 O O . VAL B 1 108 ? 16.25 -11.094 -11.898 1 98.75 108 VAL B O 1
ATOM 2763 N N . ASP B 1 109 ? 14.984 -11.5 -13.797 1 98.75 109 ASP B N 1
ATOM 2764 C CA . ASP B 1 109 ? 14.594 -10.109 -14.008 1 98.75 109 ASP B CA 1
ATOM 2765 C C . ASP B 1 109 ? 13.297 -9.781 -13.273 1 98.75 109 ASP B C 1
ATOM 2767 O O . ASP B 1 109 ? 13.047 -8.633 -12.922 1 98.75 109 ASP B O 1
ATOM 2771 N N . ALA B 1 110 ? 12.508 -10.766 -13.117 1 98.88 110 ALA B N 1
ATOM 2772 C CA . ALA B 1 110 ? 11.258 -10.578 -12.383 1 98.88 110 ALA B CA 1
ATOM 2773 C C . ALA B 1 110 ? 10.797 -11.883 -11.734 1 98.88 110 ALA B C 1
ATOM 2775 O O . ALA B 1 110 ? 11.125 -12.969 -12.211 1 98.88 110 ALA B O 1
ATOM 2776 N N . VAL B 1 111 ? 10.148 -11.742 -10.633 1 98.94 111 VAL B N 1
ATOM 2777 C CA . VAL B 1 111 ? 9.445 -12.836 -9.969 1 98.94 111 VAL B CA 1
ATOM 2778 C C . VAL B 1 111 ? 7.941 -12.57 -9.984 1 98.94 111 VAL B C 1
ATOM 2780 O O . VAL B 1 111 ? 7.496 -11.469 -9.68 1 98.94 111 VAL B O 1
ATOM 2783 N N . LEU B 1 112 ? 7.23 -13.539 -10.43 1 98.94 112 LEU B N 1
ATOM 2784 C CA . LEU B 1 112 ? 5.773 -13.508 -10.359 1 98.94 112 LEU B CA 1
ATOM 2785 C C . LEU B 1 112 ? 5.258 -14.492 -9.312 1 98.94 112 LEU B C 1
ATOM 2787 O O . LEU B 1 112 ? 5.629 -15.664 -9.32 1 98.94 112 LEU B O 1
ATOM 2791 N N . LEU B 1 113 ? 4.543 -14.023 -8.352 1 98.88 113 LEU B N 1
ATOM 2792 C CA . LEU B 1 113 ? 3.844 -14.82 -7.348 1 98.88 113 LEU B CA 1
ATOM 2793 C C . LEU B 1 113 ? 2.35 -14.516 -7.355 1 98.88 113 LEU B C 1
ATOM 2795 O O . LEU B 1 113 ? 1.889 -13.625 -6.633 1 98.88 113 LEU B O 1
ATOM 2799 N N . ALA B 1 114 ? 1.6 -15.305 -8.109 1 98.31 114 ALA B N 1
ATOM 2800 C CA . ALA B 1 114 ? 0.186 -15 -8.32 1 98.31 114 ALA B CA 1
ATOM 2801 C C . ALA B 1 114 ? -0.7 -15.859 -7.43 1 98.31 114 ALA B C 1
ATOM 2803 O O . ALA B 1 114 ? -0.727 -17.094 -7.562 1 98.31 114 ALA B O 1
ATOM 2804 N N . LEU B 1 115 ? -1.45 -15.188 -6.5 1 96.56 115 LEU B N 1
ATOM 2805 C CA . LEU B 1 115 ? -2.457 -15.812 -5.648 1 96.56 115 LEU B CA 1
ATOM 2806 C C . LEU B 1 115 ? -1.875 -17.016 -4.91 1 96.56 115 LEU B C 1
ATOM 2808 O O . LEU B 1 115 ? -2.488 -18.078 -4.875 1 96.56 115 LEU B O 1
ATOM 2812 N N . ALA B 1 116 ? -0.722 -16.797 -4.281 1 97 116 ALA B N 1
ATOM 2813 C CA . ALA B 1 116 ? -0.05 -17.891 -3.588 1 97 116 ALA B CA 1
ATOM 2814 C C . ALA B 1 116 ? 0.471 -17.453 -2.225 1 97 116 ALA B C 1
ATOM 2816 O O . ALA B 1 116 ? 0.805 -18.281 -1.377 1 97 116 ALA B O 1
ATOM 2817 N N . LEU B 1 117 ? 0.506 -16.156 -2.027 1 97.12 117 LEU B N 1
ATOM 2818 C CA . LEU B 1 117 ? 1.065 -15.578 -0.811 1 97.12 117 LEU B CA 1
ATOM 2819 C C . LEU B 1 117 ? 0.374 -16.141 0.427 1 97.12 117 LEU B C 1
ATOM 2821 O O . LEU B 1 117 ? 1.023 -16.391 1.441 1 97.12 117 LEU B O 1
ATOM 2825 N N . GLU B 1 118 ? -0.909 -16.359 0.366 1 95.31 118 GLU B N 1
ATOM 2826 C CA . GLU B 1 118 ? -1.75 -16.734 1.499 1 95.31 118 GLU B CA 1
ATOM 2827 C C . GLU B 1 118 ? -1.469 -18.172 1.945 1 95.31 118 GLU B C 1
ATOM 2829 O O . GLU B 1 118 ? -1.892 -18.578 3.027 1 95.31 118 GLU B O 1
ATOM 2834 N N . TYR B 1 119 ? -0.685 -18.875 1.205 1 93.88 119 TYR B N 1
ATOM 2835 C CA . TYR B 1 119 ? -0.49 -20.297 1.492 1 93.88 119 TYR B CA 1
ATOM 2836 C C . TYR B 1 119 ? 0.876 -20.547 2.121 1 93.88 119 TYR B C 1
ATOM 2838 O O . TYR B 1 119 ? 1.257 -21.688 2.363 1 93.88 119 TYR B O 1
ATOM 2846 N N . VAL B 1 120 ? 1.546 -19.531 2.371 1 96.06 120 VAL B N 1
ATOM 2847 C CA . VAL B 1 120 ? 2.9 -19.656 2.898 1 96.06 120 VAL B CA 1
ATOM 2848 C C . VAL B 1 120 ? 2.926 -19.219 4.363 1 96.06 120 VAL B C 1
ATOM 2850 O O . VAL B 1 120 ? 2.414 -18.156 4.711 1 96.06 120 VAL B O 1
ATOM 2853 N N . ASP B 1 121 ? 3.512 -20 5.215 1 96.06 121 ASP B N 1
ATOM 2854 C CA . ASP B 1 121 ? 3.59 -19.688 6.637 1 96.06 121 ASP B CA 1
ATOM 2855 C C . ASP B 1 121 ? 4.629 -18.594 6.902 1 96.06 121 ASP B C 1
ATOM 2857 O O . ASP B 1 121 ? 4.305 -17.547 7.465 1 96.06 121 ASP B O 1
ATOM 2861 N N . ASP B 1 122 ? 5.836 -18.875 6.473 1 97 122 ASP B N 1
ATOM 2862 C CA . ASP B 1 122 ? 6.887 -17.875 6.625 1 97 122 ASP B CA 1
ATOM 2863 C C . ASP B 1 122 ? 7.062 -17.062 5.344 1 97 122 ASP B C 1
ATOM 2865 O O . ASP B 1 122 ? 8.016 -17.281 4.594 1 97 122 ASP B O 1
ATOM 2869 N N . ARG B 1 123 ? 6.23 -16.094 5.156 1 97.69 123 ARG B N 1
ATOM 2870 C CA . ARG B 1 123 ? 6.203 -15.289 3.938 1 97.69 123 ARG B CA 1
ATOM 2871 C C . ARG B 1 123 ? 7.461 -14.438 3.812 1 97.69 123 ARG B C 1
ATOM 2873 O O . ARG B 1 123 ? 7.988 -14.25 2.713 1 97.69 123 ARG B O 1
ATOM 2880 N N . THR B 1 124 ? 7.938 -13.906 4.938 1 98.44 124 THR B N 1
ATOM 2881 C CA . THR B 1 124 ? 9.133 -13.078 4.891 1 98.44 124 THR B CA 1
ATOM 2882 C C . THR B 1 124 ? 10.328 -13.875 4.383 1 98.44 124 THR B C 1
ATOM 2884 O O . THR B 1 124 ? 11.102 -13.383 3.553 1 98.44 124 THR B O 1
ATOM 2887 N N . ALA B 1 125 ? 10.5 -15.094 4.836 1 98.19 125 ALA B N 1
ATOM 2888 C CA . ALA B 1 125 ? 11.594 -15.945 4.363 1 98.19 125 ALA B CA 1
ATOM 2889 C C . ALA B 1 125 ? 11.469 -16.203 2.865 1 98.19 125 ALA B C 1
ATOM 2891 O O . ALA B 1 125 ? 12.461 -16.156 2.135 1 98.19 125 ALA B O 1
ATOM 2892 N N . MET B 1 126 ? 10.273 -16.531 2.426 1 98.44 126 MET B N 1
ATOM 2893 C CA . MET B 1 126 ? 10.023 -16.719 1 1 98.44 126 MET B CA 1
ATOM 2894 C C . MET B 1 126 ? 10.391 -15.477 0.205 1 98.44 126 MET B C 1
ATOM 2896 O O . MET B 1 126 ? 11.102 -15.562 -0.798 1 98.44 126 MET B O 1
ATOM 2900 N N . LEU B 1 127 ? 9.961 -14.344 0.68 1 98.75 127 LEU B N 1
ATOM 2901 C CA . LEU B 1 127 ? 10.195 -13.086 -0.016 1 98.75 127 LEU B CA 1
ATOM 2902 C C . LEU B 1 127 ? 11.68 -12.742 -0.028 1 98.75 127 LEU B C 1
ATOM 2904 O O . LEU B 1 127 ? 12.18 -12.156 -0.992 1 98.75 127 LEU B O 1
ATOM 2908 N N . ARG B 1 128 ? 12.383 -13.109 1.002 1 98.38 128 ARG B N 1
ATOM 2909 C CA . ARG B 1 128 ? 13.828 -12.898 1.036 1 98.38 128 ARG B CA 1
ATOM 2910 C C . ARG B 1 128 ? 14.523 -13.719 -0.049 1 98.38 128 ARG B C 1
ATOM 2912 O O . ARG B 1 128 ? 15.484 -13.25 -0.664 1 98.38 128 ARG B O 1
ATOM 2919 N N . GLU B 1 129 ? 14.062 -14.938 -0.248 1 98.44 129 GLU B N 1
ATOM 2920 C CA . GLU B 1 129 ? 14.609 -15.75 -1.327 1 98.44 129 GLU B CA 1
ATOM 2921 C C . GLU B 1 129 ? 14.359 -15.109 -2.688 1 98.44 129 GLU B C 1
ATOM 2923 O O . GLU B 1 129 ? 15.227 -15.125 -3.562 1 98.44 129 GLU B O 1
ATOM 2928 N N . PHE B 1 130 ? 13.156 -14.578 -2.846 1 98.75 130 PHE B N 1
ATOM 2929 C CA .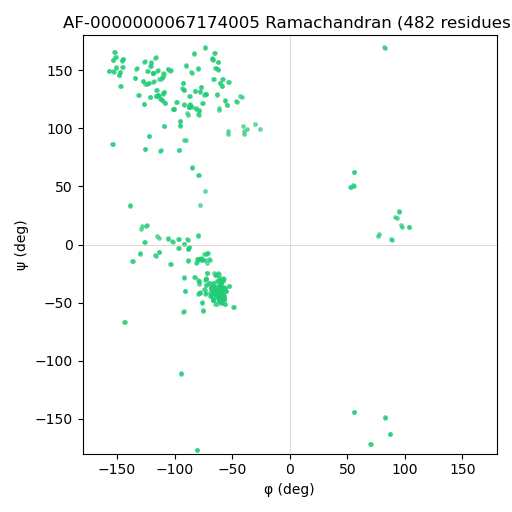 PHE B 1 130 ? 12.852 -13.867 -4.086 1 98.75 130 PHE B CA 1
ATOM 2930 C C . PHE B 1 130 ? 13.773 -12.664 -4.258 1 98.75 130 PHE B C 1
ATOM 2932 O O . PHE B 1 130 ? 14.25 -12.398 -5.363 1 98.75 130 PHE B O 1
ATOM 2939 N N . HIS B 1 131 ? 13.961 -11.945 -3.199 1 98.38 131 HIS B N 1
ATOM 2940 C CA . HIS B 1 131 ? 14.898 -10.828 -3.232 1 98.38 131 HIS B CA 1
ATOM 2941 C C . HIS B 1 131 ? 16.297 -11.281 -3.656 1 98.38 131 HIS B C 1
ATOM 2943 O O . HIS B 1 131 ? 16.938 -10.641 -4.492 1 98.38 131 HIS B O 1
ATOM 2949 N N . ARG B 1 132 ? 16.781 -12.367 -3.104 1 98 132 ARG B N 1
ATOM 2950 C CA . ARG B 1 132 ? 18.109 -12.883 -3.387 1 98 132 ARG B CA 1
ATOM 2951 C C . ARG B 1 132 ? 18.281 -13.195 -4.871 1 98 132 ARG B C 1
ATOM 2953 O O . ARG B 1 132 ? 19.312 -12.891 -5.465 1 98 132 ARG B O 1
ATOM 2960 N N . VAL B 1 133 ? 17.281 -13.75 -5.488 1 98.5 133 VAL B N 1
ATOM 2961 C CA . VAL B 1 133 ? 17.453 -14.242 -6.852 1 98.5 133 VAL B CA 1
ATOM 2962 C C . VAL B 1 133 ? 17.156 -13.117 -7.848 1 98.5 133 VAL B C 1
ATOM 2964 O O . VAL B 1 133 ? 17.469 -13.234 -9.031 1 98.5 133 VAL B O 1
ATOM 2967 N N . LEU B 1 134 ? 16.562 -12.039 -7.43 1 98.25 134 LEU B N 1
ATOM 2968 C CA . LEU B 1 134 ? 16.234 -10.914 -8.297 1 98.25 134 LEU B CA 1
ATOM 2969 C C . LEU B 1 134 ? 17.469 -10.078 -8.602 1 98.25 134 LEU B C 1
ATOM 2971 O O . LEU B 1 134 ? 18.281 -9.812 -7.715 1 98.25 134 LEU B O 1
ATOM 2975 N N . ARG B 1 135 ? 17.578 -9.734 -9.859 1 97.38 135 ARG B N 1
ATOM 2976 C CA . ARG B 1 135 ? 18.562 -8.711 -10.219 1 97.38 135 ARG B CA 1
ATOM 2977 C C . ARG B 1 135 ? 18.234 -7.383 -9.547 1 97.38 135 ARG B C 1
ATOM 2979 O O . ARG B 1 135 ? 17.078 -7.102 -9.242 1 97.38 135 ARG B O 1
ATOM 2986 N N . PRO B 1 136 ? 19.25 -6.504 -9.383 1 94 136 PRO B N 1
ATOM 2987 C CA . PRO B 1 136 ? 19.031 -5.223 -8.703 1 94 136 PRO B CA 1
ATOM 2988 C C . PRO B 1 136 ? 17.969 -4.371 -9.383 1 94 136 PRO B C 1
ATOM 2990 O O . PRO B 1 136 ? 17.203 -3.668 -8.703 1 94 136 PRO B O 1
ATOM 2993 N N . ALA B 1 137 ? 17.844 -4.504 -10.633 1 94 137 ALA B N 1
ATOM 2994 C CA . ALA B 1 137 ? 16.875 -3.695 -11.375 1 94 137 ALA B CA 1
ATOM 2995 C C . ALA B 1 137 ? 15.578 -4.461 -11.594 1 94 137 ALA B C 1
ATOM 2997 O O . ALA B 1 137 ? 14.703 -4.008 -12.328 1 94 137 ALA B O 1
ATOM 2998 N N . GLY B 1 138 ? 15.523 -5.637 -11.008 1 97.12 138 GLY B N 1
ATOM 2999 C CA . GLY B 1 138 ? 14.352 -6.473 -11.211 1 97.12 138 GLY B CA 1
ATOM 3000 C C . GLY B 1 138 ? 13.172 -6.078 -10.336 1 97.12 138 GLY B C 1
ATOM 3001 O O . GLY B 1 138 ? 13.219 -5.059 -9.648 1 97.12 138 GLY B O 1
ATOM 3002 N N . ALA B 1 139 ? 12.109 -6.883 -10.477 1 98.5 139 ALA B N 1
ATOM 3003 C CA . ALA B 1 139 ? 10.906 -6.582 -9.695 1 98.5 139 ALA B CA 1
ATOM 3004 C C . ALA B 1 139 ? 10.172 -7.863 -9.312 1 98.5 139 ALA B C 1
ATOM 3006 O O . ALA B 1 139 ? 10.266 -8.875 -10.008 1 98.5 139 ALA B O 1
ATOM 3007 N N . LEU B 1 140 ? 9.547 -7.77 -8.164 1 98.88 140 LEU B N 1
ATOM 3008 C CA . LEU B 1 140 ? 8.562 -8.758 -7.734 1 98.88 140 LEU B CA 1
ATOM 3009 C C . LEU B 1 140 ? 7.145 -8.281 -8.023 1 98.88 140 LEU B C 1
ATOM 3011 O O . LEU B 1 140 ? 6.773 -7.168 -7.648 1 98.88 140 LEU B O 1
ATOM 3015 N N . VAL B 1 141 ? 6.383 -9.047 -8.773 1 98.94 141 VAL B N 1
ATOM 3016 C CA . VAL B 1 141 ? 4.949 -8.812 -8.93 1 98.94 141 VAL B CA 1
ATOM 3017 C C . VAL B 1 141 ? 4.168 -9.922 -8.234 1 98.94 141 VAL B C 1
ATOM 3019 O O . VAL B 1 141 ? 4.398 -11.109 -8.484 1 98.94 141 VAL B O 1
ATOM 3022 N N . LEU B 1 142 ? 3.314 -9.539 -7.34 1 98.88 142 LEU B N 1
ATOM 3023 C CA . LEU B 1 142 ? 2.479 -10.531 -6.676 1 98.88 142 LEU B CA 1
ATOM 3024 C C . LEU B 1 142 ? 1.021 -10.086 -6.641 1 98.88 142 LEU B C 1
ATOM 3026 O O . LEU B 1 142 ? 0.732 -8.891 -6.746 1 98.88 142 LEU B O 1
ATOM 3030 N N . SER B 1 143 ? 0.169 -11.031 -6.637 1 98.75 143 SER B N 1
ATOM 3031 C CA . SER B 1 143 ? -1.244 -10.789 -6.367 1 98.75 143 SER B CA 1
ATOM 3032 C C . SER B 1 143 ? -1.719 -11.578 -5.152 1 98.75 143 SER B C 1
ATOM 3034 O O . SER B 1 143 ? -1.123 -12.602 -4.797 1 98.75 143 SER B O 1
ATOM 3036 N N . ARG B 1 144 ? -2.697 -11.094 -4.52 1 98.19 144 ARG B N 1
ATOM 3037 C CA . ARG B 1 144 ? -3.326 -11.703 -3.35 1 98.19 144 ARG B CA 1
ATOM 3038 C C . ARG B 1 144 ? -4.797 -11.305 -3.25 1 98.19 144 ARG B C 1
ATOM 3040 O O . ARG B 1 144 ? -5.254 -10.422 -3.979 1 98.19 144 ARG B O 1
ATOM 3047 N N . MET B 1 145 ? -5.488 -12.039 -2.404 1 97.38 145 MET B N 1
ATOM 3048 C CA . MET B 1 145 ? -6.836 -11.594 -2.062 1 97.38 145 MET B CA 1
ATOM 3049 C C . MET B 1 145 ? -6.801 -10.211 -1.41 1 97.38 145 MET B C 1
ATOM 3051 O O . MET B 1 145 ? -5.902 -9.914 -0.622 1 97.38 145 MET B O 1
ATOM 3055 N N . HIS B 1 146 ? -7.742 -9.398 -1.801 1 98.56 146 HIS B N 1
ATOM 3056 C CA . HIS B 1 146 ? -7.848 -8.109 -1.126 1 98.56 146 HIS B CA 1
ATOM 3057 C C . HIS B 1 146 ? -8.18 -8.281 0.352 1 98.56 146 HIS B C 1
ATOM 3059 O O . HIS B 1 146 ? -9.156 -8.953 0.697 1 98.56 146 HIS B O 1
ATOM 3065 N N . PRO B 1 147 ? -7.438 -7.656 1.267 1 98.44 147 PRO B N 1
ATOM 3066 C CA . PRO B 1 147 ? -7.703 -7.844 2.695 1 98.44 147 PRO B CA 1
ATOM 3067 C C . PRO B 1 147 ? -9.102 -7.398 3.102 1 98.44 147 PRO B C 1
ATOM 3069 O O . PRO B 1 147 ? -9.727 -8.023 3.963 1 98.44 147 PRO B O 1
ATOM 3072 N N . THR B 1 148 ? -9.594 -6.348 2.498 1 98.56 148 THR B N 1
ATOM 3073 C CA . THR B 1 148 ? -10.953 -5.895 2.783 1 98.56 148 THR B CA 1
ATOM 3074 C C . THR B 1 148 ? -11.969 -6.973 2.412 1 98.56 148 THR B C 1
ATOM 3076 O O . THR B 1 148 ? -12.891 -7.254 3.184 1 98.56 148 THR B O 1
ATOM 3079 N N . GLY B 1 149 ? -11.789 -7.492 1.197 1 97.88 149 GLY B N 1
ATOM 3080 C CA . GLY B 1 149 ? -12.672 -8.578 0.792 1 97.88 149 GLY B CA 1
ATOM 3081 C C . GLY B 1 149 ? -12.617 -9.766 1.728 1 97.88 149 GLY B C 1
ATOM 3082 O O . GLY B 1 149 ? -13.656 -10.352 2.061 1 97.88 149 GLY B O 1
ATOM 3083 N N . ASP B 1 150 ? -11.438 -10.156 2.129 1 96.94 150 ASP B N 1
ATOM 3084 C CA . ASP B 1 150 ? -11.258 -11.242 3.088 1 96.94 150 ASP B CA 1
ATOM 3085 C C . ASP B 1 150 ? -12 -10.953 4.391 1 96.94 150 ASP B C 1
ATOM 3087 O O . ASP B 1 150 ? -12.688 -11.828 4.926 1 96.94 150 ASP B O 1
ATOM 3091 N N . TRP B 1 151 ? -11.844 -9.758 4.891 1 97.75 151 TRP B N 1
ATOM 3092 C CA . TRP B 1 151 ? -12.469 -9.352 6.148 1 97.75 151 TRP B CA 1
ATOM 3093 C C . TRP B 1 151 ? -13.984 -9.391 6.039 1 97.75 151 TRP B C 1
ATOM 3095 O O . TRP B 1 151 ? -14.664 -9.906 6.934 1 97.75 151 TRP B O 1
ATOM 3105 N N . LEU B 1 152 ? -14.547 -8.875 4.949 1 97.06 152 LEU B N 1
ATOM 3106 C CA . LEU B 1 152 ? -15.992 -8.836 4.766 1 97.06 152 LEU B CA 1
ATOM 3107 C C . LEU B 1 152 ? -16.562 -10.25 4.621 1 97.06 152 LEU B C 1
ATOM 3109 O O . LEU B 1 152 ? -17.656 -10.539 5.109 1 97.06 152 LEU B O 1
ATOM 3113 N N . ARG B 1 153 ? -15.82 -11.102 3.973 1 95.12 153 ARG B N 1
ATOM 3114 C CA . ARG B 1 153 ? -16.266 -12.469 3.721 1 95.12 153 ARG B CA 1
ATOM 3115 C C . ARG B 1 153 ? -16.219 -13.305 4.992 1 95.12 153 ARG B C 1
ATOM 3117 O O . ARG B 1 153 ? -17.141 -14.078 5.27 1 95.12 153 ARG B O 1
ATOM 3124 N N . HIS B 1 154 ? -15.203 -13.172 5.754 1 95.62 154 HIS B N 1
ATOM 3125 C CA . HIS B 1 154 ? -14.961 -14.102 6.852 1 95.62 154 HIS B CA 1
ATOM 3126 C C . HIS B 1 154 ? -15.344 -13.484 8.188 1 95.62 154 HIS B C 1
ATOM 3128 O O . HIS B 1 154 ? -15.492 -14.195 9.188 1 95.62 154 HIS B O 1
ATOM 3134 N N . GLY B 1 155 ? -15.484 -12.164 8.227 1 95.94 155 GLY B N 1
ATOM 3135 C CA . GLY B 1 155 ? -15.789 -11.469 9.461 1 95.94 155 GLY B CA 1
ATOM 3136 C C . GLY B 1 155 ? -14.641 -11.477 10.453 1 95.94 155 GLY B C 1
ATOM 3137 O O . GLY B 1 155 ? -13.484 -11.633 10.062 1 95.94 155 GLY B O 1
ATOM 3138 N N . GLY B 1 156 ? -14.891 -11.016 11.68 1 96.56 156 GLY B N 1
ATOM 3139 C CA . GLY B 1 156 ? -13.891 -10.992 12.734 1 96.56 156 GLY B CA 1
ATOM 3140 C C . GLY B 1 156 ? -13.039 -9.734 12.719 1 96.56 156 GLY B C 1
ATOM 3141 O O . GLY B 1 156 ? -13.453 -8.711 12.18 1 96.56 156 GLY B O 1
ATOM 3142 N N . ASN B 1 157 ? -11.867 -9.867 13.461 1 97.81 157 ASN B N 1
ATOM 3143 C CA . ASN B 1 157 ? -10.922 -8.758 13.578 1 97.81 157 ASN B CA 1
ATOM 3144 C C . ASN B 1 157 ? -10.039 -8.641 12.336 1 97.81 157 ASN B C 1
ATOM 3146 O O . ASN B 1 157 ? -9.234 -9.531 12.055 1 97.81 157 ASN B O 1
ATOM 3150 N N . TYR B 1 158 ? -10.234 -7.559 11.586 1 98.44 158 TYR B N 1
ATOM 3151 C CA . TYR B 1 158 ? -9.492 -7.309 10.352 1 98.44 158 TYR B CA 1
ATOM 3152 C C . TYR B 1 158 ? -7.992 -7.395 10.602 1 98.44 158 TYR B C 1
ATOM 3154 O O . TYR B 1 158 ? -7.242 -7.867 9.742 1 98.44 158 TYR B O 1
ATOM 3162 N N . PHE B 1 159 ? -7.566 -6.957 11.734 1 98.25 159 PHE B N 1
ATOM 3163 C CA . PHE B 1 159 ? -6.145 -6.773 11.984 1 98.25 159 PHE B CA 1
ATOM 3164 C C . PHE B 1 159 ? -5.516 -8.055 12.516 1 98.25 159 PHE B C 1
ATOM 3166 O O . PHE B 1 159 ? -4.301 -8.133 12.695 1 98.25 159 PHE B O 1
ATOM 3173 N N . GLU B 1 160 ? -6.293 -9.039 12.727 1 96.94 160 GLU B N 1
ATOM 3174 C CA . GLU B 1 160 ? -5.797 -10.312 13.242 1 96.94 160 GLU B CA 1
ATOM 3175 C C . GLU B 1 160 ? -5.336 -11.227 12.109 1 96.94 160 GLU B C 1
ATOM 3177 O O . GLU B 1 160 ? -6.125 -11.586 11.234 1 96.94 160 GLU B O 1
ATOM 3182 N N . THR B 1 161 ? -4.098 -11.555 12.133 1 96.81 161 THR B N 1
ATOM 3183 C CA . THR B 1 161 ? -3.59 -12.578 11.227 1 96.81 161 THR B CA 1
ATOM 3184 C C . THR B 1 161 ? -3.996 -13.969 11.711 1 96.81 161 THR B C 1
ATOM 3186 O O . THR B 1 161 ? -3.639 -14.383 12.812 1 96.81 161 THR B O 1
ATOM 3189 N N . ARG B 1 162 ? -4.707 -14.68 10.836 1 96.31 162 ARG B N 1
ATOM 3190 C CA . ARG B 1 162 ? -5.203 -15.984 11.266 1 96.31 162 ARG B CA 1
ATOM 3191 C C . ARG B 1 162 ? -5.395 -16.922 10.078 1 96.31 162 ARG B C 1
ATOM 3193 O O . ARG B 1 162 ? -5.527 -16.453 8.938 1 96.31 162 ARG B O 1
ATOM 3200 N N . VAL B 1 163 ? -5.422 -18.188 10.344 1 95.25 163 VAL B N 1
ATOM 3201 C CA . VAL B 1 163 ? -5.668 -19.203 9.328 1 95.25 163 VAL B CA 1
ATOM 3202 C C . VAL B 1 163 ? -7.16 -19.516 9.25 1 95.25 163 VAL B C 1
ATOM 3204 O O . VAL B 1 163 ? -7.824 -19.656 10.281 1 95.25 163 VAL B O 1
ATOM 3207 N N . VAL B 1 164 ? -7.625 -19.547 8.039 1 93.19 164 VAL B N 1
ATOM 3208 C CA . VAL B 1 164 ? -9 -19.984 7.836 1 93.19 164 VAL B CA 1
ATOM 3209 C C . VAL B 1 164 ? -9.016 -21.219 6.926 1 93.19 164 VAL B C 1
ATOM 3211 O O . VAL B 1 164 ? -8.062 -21.453 6.176 1 93.19 164 VAL B O 1
ATOM 3214 N N . GLU B 1 165 ? -10.07 -21.953 7.082 1 88.69 165 GLU B N 1
ATOM 3215 C CA . GLU B 1 165 ? -10.289 -23.125 6.246 1 88.69 165 GLU B CA 1
ATOM 3216 C C . GLU B 1 165 ? -11.602 -23.016 5.477 1 88.69 165 GLU B C 1
ATOM 3218 O O . GLU B 1 165 ? -12.617 -22.578 6.023 1 88.69 165 GLU B O 1
ATOM 3223 N N . GLU B 1 166 ? -11.445 -23.188 4.176 1 81.19 166 GLU B N 1
ATOM 3224 C CA . GLU B 1 166 ? -12.633 -23.125 3.326 1 81.19 166 GLU B CA 1
ATOM 3225 C C . GLU B 1 166 ? -12.734 -24.375 2.441 1 81.19 166 GLU B C 1
ATOM 3227 O O . GLU B 1 166 ? -11.711 -24.953 2.059 1 81.19 166 GLU B O 1
ATOM 3232 N N . THR B 1 167 ? -13.945 -24.781 2.336 1 78.19 167 THR B N 1
ATOM 3233 C CA . THR B 1 167 ? -14.227 -25.797 1.334 1 78.19 167 THR B CA 1
ATOM 3234 C C . THR B 1 167 ? -14.719 -25.172 0.037 1 78.19 167 THR B C 1
ATOM 3236 O O . THR B 1 167 ? -15.766 -24.516 0.019 1 78.19 167 THR B O 1
ATOM 3239 N N . TRP B 1 168 ? -13.844 -25.094 -0.93 1 67.25 168 TRP B N 1
ATOM 3240 C CA . TRP B 1 168 ? -14.219 -24.516 -2.221 1 67.25 168 TRP B CA 1
ATOM 3241 C C . TRP B 1 168 ? -15.102 -25.484 -3.002 1 67.25 168 TRP B C 1
ATOM 3243 O O . TRP B 1 168 ? -15.32 -26.625 -2.576 1 67.25 168 TRP B O 1
ATOM 3253 N N . SER B 1 169 ? -15.648 -24.781 -4.141 1 59.06 169 SER B N 1
ATOM 3254 C CA . SER B 1 169 ? -16.516 -25.609 -4.977 1 59.06 169 SER B CA 1
ATOM 3255 C C . SER B 1 169 ? -15.812 -26.906 -5.387 1 59.06 169 SER B C 1
ATOM 3257 O O . SER B 1 169 ? -14.586 -26.953 -5.445 1 59.06 169 SER B O 1
ATOM 3259 N N . ARG B 1 170 ? -16.469 -27.984 -5.391 1 58.81 170 ARG B N 1
ATOM 3260 C CA . ARG B 1 170 ? -16.125 -29.328 -5.816 1 58.81 170 ARG B CA 1
ATOM 3261 C C . ARG B 1 170 ? -15.5 -30.125 -4.672 1 58.81 170 ARG B C 1
ATOM 3263 O O . ARG B 1 170 ? -14.883 -31.172 -4.895 1 58.81 170 ARG B O 1
ATOM 3270 N N . GLY B 1 171 ? -15.539 -29.344 -3.561 1 63.84 171 GLY B N 1
ATOM 3271 C CA . GLY B 1 171 ? -15.125 -30.078 -2.379 1 63.84 171 GLY B CA 1
ATOM 3272 C C . GLY B 1 171 ? -13.664 -29.859 -2.027 1 63.84 171 GLY B C 1
ATOM 3273 O O . GLY B 1 171 ? -13.094 -30.625 -1.242 1 63.84 171 GLY B O 1
ATOM 3274 N N . TRP B 1 172 ? -13.039 -28.812 -2.586 1 68.06 172 TRP B N 1
ATOM 3275 C CA . TRP B 1 172 ? -11.633 -28.531 -2.312 1 68.06 172 TRP B CA 1
ATOM 3276 C C . TRP B 1 172 ? -11.461 -27.844 -0.963 1 68.06 172 TRP B C 1
ATOM 3278 O O . TRP B 1 172 ? -12.039 -26.781 -0.729 1 68.06 172 TRP B O 1
ATOM 3288 N N . ASN B 1 173 ? -10.789 -28.594 -0.067 1 76.62 173 ASN B N 1
ATOM 3289 C CA . ASN B 1 173 ? -10.484 -27.969 1.21 1 76.62 173 ASN B CA 1
ATOM 3290 C C . ASN B 1 173 ? -9.188 -27.156 1.138 1 76.62 173 ASN B C 1
ATOM 3292 O O . ASN B 1 173 ? -8.141 -27.703 0.778 1 76.62 173 ASN B O 1
ATOM 3296 N N . VAL B 1 174 ? -9.312 -25.922 1.363 1 81.81 174 VAL B N 1
ATOM 3297 C CA . VAL B 1 174 ? -8.125 -25.078 1.316 1 81.81 174 VAL B CA 1
ATOM 3298 C C . VAL B 1 174 ? -7.945 -24.359 2.652 1 81.81 174 VAL B C 1
ATOM 3300 O O . VAL B 1 174 ? -8.93 -23.984 3.301 1 81.81 174 VAL B O 1
ATOM 3303 N N . ARG B 1 175 ? -6.742 -24.281 3.084 1 89 175 ARG B N 1
ATOM 3304 C CA . ARG B 1 175 ? -6.316 -23.531 4.262 1 89 175 ARG B CA 1
ATOM 3305 C C . ARG B 1 175 ? -5.387 -22.391 3.875 1 89 175 ARG B C 1
ATOM 3307 O O . ARG B 1 175 ? -4.414 -22.594 3.145 1 89 175 ARG B O 1
ATOM 3314 N N . TYR B 1 176 ? -5.723 -21.234 4.32 1 92.44 176 TYR B N 1
ATOM 3315 C CA . TYR B 1 176 ? -4.871 -20.109 3.934 1 92.44 176 TYR B CA 1
ATOM 3316 C C . TYR B 1 176 ? -4.895 -19.016 4.992 1 92.44 176 TYR B C 1
ATOM 3318 O O . TYR B 1 176 ? -5.781 -18.984 5.848 1 92.44 176 TYR B O 1
ATOM 3326 N N . TRP B 1 177 ? -3.932 -18.188 4.945 1 95.69 177 TRP B N 1
ATOM 3327 C CA . TRP B 1 177 ? -3.779 -17.094 5.898 1 95.69 177 TRP B CA 1
ATOM 3328 C C . TRP B 1 177 ? -4.652 -15.898 5.504 1 95.69 177 TRP B C 1
ATOM 3330 O O . TRP B 1 177 ? -4.691 -15.508 4.336 1 95.69 177 TRP B O 1
ATOM 3340 N N . LEU B 1 178 ? -5.371 -15.375 6.465 1 96.81 178 LEU B N 1
ATOM 3341 C CA . LEU B 1 178 ? -5.879 -14.008 6.398 1 96.81 178 LEU B CA 1
ATOM 3342 C C . LEU B 1 178 ? -4.918 -13.039 7.082 1 96.81 178 LEU B C 1
ATOM 3344 O O . LEU B 1 178 ? -4.379 -13.336 8.148 1 96.81 178 LEU B O 1
ATOM 3348 N N . ALA B 1 179 ? -4.672 -12 6.465 1 97.75 179 ALA B N 1
ATOM 3349 C CA . ALA B 1 179 ? -3.803 -10.977 7.043 1 97.75 179 ALA B CA 1
ATOM 3350 C C . ALA B 1 179 ? -4.219 -9.578 6.586 1 97.75 179 ALA B C 1
ATOM 3352 O O . ALA B 1 179 ? -4.672 -9.398 5.449 1 97.75 179 ALA B O 1
ATOM 3353 N N . PRO B 1 180 ? -4.062 -8.547 7.492 1 98.5 180 PRO B N 1
ATOM 3354 C CA . PRO B 1 180 ? -4.301 -7.172 7.059 1 98.5 180 PRO B CA 1
ATOM 3355 C C . PRO B 1 180 ? -3.264 -6.68 6.051 1 98.5 180 PRO B C 1
ATOM 3357 O O . PRO B 1 180 ? -2.219 -7.312 5.879 1 98.5 180 PRO B O 1
ATOM 3360 N N . LEU B 1 181 ? -3.625 -5.652 5.336 1 98.75 181 LEU B N 1
ATOM 3361 C CA . LEU B 1 181 ? -2.74 -5.086 4.32 1 98.75 181 LEU B CA 1
ATOM 3362 C C . LEU B 1 181 ? -1.395 -4.707 4.926 1 98.75 181 LEU B C 1
ATOM 3364 O O . LEU B 1 181 ? -0.349 -4.918 4.309 1 98.75 181 LEU B O 1
ATOM 3368 N N . GLU B 1 182 ? -1.362 -4.137 6.145 1 98.75 182 GLU B N 1
ATOM 3369 C CA . GLU B 1 182 ? -0.122 -3.686 6.77 1 98.75 182 GLU B CA 1
ATOM 3370 C C . GLU B 1 182 ? 0.861 -4.84 6.941 1 98.75 182 GLU B C 1
ATOM 3372 O O . GLU B 1 182 ? 2.076 -4.645 6.867 1 98.75 182 GLU B O 1
ATOM 3377 N N . ARG B 1 183 ? 0.349 -6.035 7.176 1 98.56 183 ARG B N 1
ATOM 3378 C CA . ARG B 1 183 ? 1.224 -7.191 7.344 1 98.56 183 ARG B CA 1
ATOM 3379 C C . ARG B 1 183 ? 1.955 -7.52 6.047 1 98.56 183 ARG B C 1
ATOM 3381 O O . ARG B 1 183 ? 3.162 -7.773 6.051 1 98.56 183 ARG B O 1
ATOM 3388 N N . THR B 1 184 ? 1.216 -7.543 4.945 1 98.69 184 THR B N 1
ATOM 3389 C CA . THR B 1 184 ? 1.848 -7.77 3.65 1 98.69 184 THR B CA 1
ATOM 3390 C C . THR B 1 184 ? 2.928 -6.727 3.385 1 98.69 184 THR B C 1
ATOM 3392 O O . THR B 1 184 ? 4.031 -7.062 2.951 1 98.69 184 THR B O 1
ATOM 3395 N N . CYS B 1 185 ? 2.639 -5.508 3.682 1 98.75 185 CYS B N 1
ATOM 3396 C CA . CYS B 1 185 ? 3.58 -4.418 3.436 1 98.75 185 CYS B CA 1
ATOM 3397 C C . CYS B 1 185 ? 4.805 -4.547 4.332 1 98.75 185 CYS B C 1
ATOM 3399 O O . CYS B 1 185 ? 5.934 -4.332 3.883 1 98.75 185 CYS B O 1
ATOM 3401 N N . SER B 1 186 ? 4.637 -4.926 5.578 1 98.44 186 SER B N 1
ATOM 3402 C CA . SER B 1 186 ? 5.766 -5.086 6.488 1 98.44 186 SER B CA 1
ATOM 3403 C C . SER B 1 186 ? 6.637 -6.273 6.086 1 98.44 186 SER B C 1
ATOM 3405 O O . SER B 1 186 ? 7.859 -6.234 6.238 1 98.44 186 SER B O 1
ATOM 3407 N N . GLU B 1 187 ? 6 -7.301 5.617 1 98.62 187 GLU B N 1
ATOM 3408 C CA . GLU B 1 187 ? 6.746 -8.469 5.156 1 98.62 187 GLU B CA 1
ATOM 3409 C C . GLU B 1 187 ? 7.605 -8.125 3.941 1 98.62 187 GLU B C 1
ATOM 3411 O O . GLU B 1 187 ? 8.75 -8.57 3.842 1 98.62 187 GLU B O 1
ATOM 3416 N N . LEU B 1 188 ? 7.043 -7.363 3.01 1 98.75 188 LEU B N 1
ATOM 3417 C CA . LEU B 1 188 ? 7.816 -6.898 1.865 1 98.75 188 LEU B CA 1
ATOM 3418 C C . LEU B 1 188 ? 9.008 -6.059 2.318 1 98.75 188 LEU B C 1
ATOM 3420 O O . LEU B 1 188 ? 10.133 -6.281 1.877 1 98.75 188 LEU B O 1
ATOM 3424 N N . ARG B 1 189 ? 8.773 -5.133 3.225 1 98.25 189 ARG B N 1
ATOM 3425 C CA . ARG B 1 189 ? 9.844 -4.285 3.744 1 98.25 189 ARG B CA 1
ATOM 3426 C C . ARG B 1 189 ? 10.93 -5.121 4.414 1 98.25 189 ARG B C 1
ATOM 3428 O O . ARG B 1 189 ? 12.117 -4.945 4.137 1 98.25 189 ARG B O 1
ATOM 3435 N N . ASP B 1 190 ? 10.492 -6.02 5.27 1 98.12 190 ASP B N 1
ATOM 3436 C CA . ASP B 1 190 ? 11.422 -6.844 6.035 1 98.12 190 ASP B CA 1
ATOM 3437 C C . ASP B 1 190 ? 12.234 -7.754 5.113 1 98.12 190 ASP B C 1
ATOM 3439 O O . ASP B 1 190 ? 13.344 -8.164 5.461 1 98.12 190 ASP B O 1
ATOM 3443 N N . ALA B 1 191 ? 11.672 -8.055 3.988 1 98.38 191 ALA B N 1
ATOM 3444 C CA . ALA B 1 191 ? 12.352 -8.898 3.02 1 98.38 191 ALA B CA 1
ATOM 3445 C C . ALA B 1 191 ? 13.242 -8.07 2.096 1 98.38 191 ALA B C 1
ATOM 3447 O O . ALA B 1 191 ? 13.914 -8.617 1.216 1 98.38 191 ALA B O 1
ATOM 3448 N N . GLY B 1 192 ? 13.258 -6.789 2.234 1 97.62 192 GLY B N 1
ATOM 3449 C CA . GLY B 1 192 ? 14.156 -5.941 1.463 1 97.62 192 GLY B CA 1
ATOM 3450 C C . GLY B 1 192 ? 13.508 -5.375 0.212 1 97.62 192 GLY B C 1
ATOM 3451 O O . GLY B 1 192 ? 14.188 -5.109 -0.78 1 97.62 192 GLY B O 1
ATOM 3452 N N . PHE B 1 193 ? 12.227 -5.195 0.238 1 98.38 193 PHE B N 1
ATOM 3453 C CA . PHE B 1 193 ? 11.523 -4.656 -0.923 1 98.38 193 PHE B CA 1
ATOM 3454 C C . PHE B 1 193 ? 10.914 -3.295 -0.604 1 98.38 193 PHE B C 1
ATOM 3456 O O . PHE B 1 193 ? 10.594 -3.01 0.551 1 98.38 193 PHE B O 1
ATOM 3463 N N . LEU B 1 194 ? 10.82 -2.461 -1.606 1 98.25 194 LEU B N 1
ATOM 3464 C CA . LEU B 1 194 ? 9.969 -1.273 -1.633 1 98.25 194 LEU B CA 1
ATOM 3465 C C . LEU B 1 194 ? 8.812 -1.453 -2.607 1 98.25 194 LEU B C 1
ATOM 3467 O O . LEU B 1 194 ? 8.984 -2.049 -3.674 1 98.25 194 LEU B O 1
ATOM 3471 N N . ILE B 1 195 ? 7.691 -0.909 -2.229 1 98.81 195 ILE B N 1
ATOM 3472 C CA . ILE B 1 195 ? 6.516 -1.026 -3.084 1 98.81 195 ILE B CA 1
ATOM 3473 C C . ILE B 1 195 ? 6.508 0.109 -4.105 1 98.81 195 ILE B C 1
ATOM 3475 O O . ILE B 1 195 ? 6.5 1.285 -3.736 1 98.81 195 ILE B O 1
ATOM 3479 N N . GLU B 1 196 ? 6.516 -0.281 -5.371 1 98.25 196 GLU B N 1
ATOM 3480 C CA . GLU B 1 196 ? 6.488 0.688 -6.465 1 98.25 196 GLU B CA 1
ATOM 3481 C C . GLU B 1 196 ? 5.059 0.992 -6.898 1 98.25 196 GLU B C 1
ATOM 3483 O O . GLU B 1 196 ? 4.742 2.129 -7.254 1 98.25 196 GLU B O 1
ATOM 3488 N N . GLU B 1 197 ? 4.297 -0.045 -6.922 1 98.38 197 GLU B N 1
ATOM 3489 C CA . GLU B 1 197 ? 2.906 0.076 -7.352 1 98.38 197 GLU B CA 1
ATOM 3490 C C . GLU B 1 197 ? 2.01 -0.902 -6.598 1 98.38 197 GLU B C 1
ATOM 3492 O O . GLU B 1 197 ? 2.412 -2.033 -6.316 1 98.38 197 GLU B O 1
ATOM 3497 N N . LEU B 1 198 ? 0.88 -0.434 -6.176 1 98.81 198 LEU B N 1
ATOM 3498 C CA . LEU B 1 198 ? -0.211 -1.234 -5.629 1 98.81 198 LEU B CA 1
ATOM 3499 C C . LEU B 1 198 ? -1.516 -0.948 -6.363 1 98.81 198 LEU B C 1
ATOM 3501 O O . LEU B 1 198 ? -1.952 0.203 -6.438 1 98.81 198 LEU B O 1
ATOM 3505 N N . ARG B 1 199 ? -2.086 -1.995 -6.945 1 98.56 199 ARG B N 1
ATOM 3506 C CA . ARG B 1 199 ? -3.32 -1.844 -7.711 1 98.56 199 ARG B CA 1
ATOM 3507 C C . ARG B 1 199 ? -4.445 -2.676 -7.105 1 98.56 199 ARG B C 1
ATOM 3509 O O . ARG B 1 199 ? -4.195 -3.701 -6.473 1 98.56 199 ARG B O 1
ATOM 3516 N N . GLU B 1 200 ? -5.543 -2.131 -7.262 1 98.69 200 GLU B N 1
ATOM 3517 C CA . GLU B 1 200 ? -6.797 -2.818 -6.973 1 98.69 200 GLU B CA 1
ATOM 3518 C C . GLU B 1 200 ? -7.59 -3.084 -8.25 1 98.69 200 GLU B C 1
ATOM 3520 O O . GLU B 1 200 ? -8.547 -2.373 -8.555 1 98.69 200 GLU B O 1
ATOM 3525 N N . PRO B 1 201 ? -7.184 -4.145 -8.922 1 97.88 201 PRO B N 1
ATOM 3526 C CA . PRO B 1 201 ? -7.723 -4.355 -10.266 1 97.88 201 PRO B CA 1
ATOM 3527 C C . PRO B 1 201 ? -9.227 -4.617 -10.266 1 97.88 201 PRO B C 1
ATOM 3529 O O . PRO B 1 201 ? -9.781 -5.062 -9.25 1 97.88 201 PRO B O 1
ATOM 3532 N N . ARG B 1 202 ? -9.867 -4.258 -11.359 1 97.38 202 ARG B N 1
ATOM 3533 C CA . ARG B 1 202 ? -11.234 -4.648 -11.68 1 97.38 202 ARG B CA 1
ATOM 3534 C C . ARG B 1 202 ? -11.258 -5.715 -12.773 1 97.38 202 ARG B C 1
ATOM 3536 O O . ARG B 1 202 ? -10.328 -5.797 -13.586 1 97.38 202 ARG B O 1
ATOM 3543 N N . PRO B 1 203 ? -12.297 -6.555 -12.734 1 97.06 203 PRO B N 1
ATOM 3544 C CA . PRO B 1 203 ? -12.383 -7.551 -13.805 1 97.06 203 PRO B CA 1
ATOM 3545 C C . PRO B 1 203 ? -12.547 -6.922 -15.188 1 97.06 203 PRO B C 1
ATOM 3547 O O . PRO B 1 203 ? -13.062 -5.805 -15.305 1 97.06 203 PRO B O 1
ATOM 3550 N N . THR B 1 204 ? -12.023 -7.652 -16.172 1 95.5 204 THR B N 1
ATOM 3551 C CA . THR B 1 204 ? -12.164 -7.191 -17.547 1 95.5 204 THR B CA 1
ATOM 3552 C C . THR B 1 204 ? -13.633 -7.199 -17.969 1 95.5 204 THR B C 1
ATOM 3554 O O . THR B 1 204 ? -14.469 -7.82 -17.312 1 95.5 204 THR B O 1
ATOM 3557 N N . GLU B 1 205 ? -13.906 -6.523 -19.062 1 93.81 205 GLU B N 1
ATOM 3558 C CA . GLU B 1 205 ? -15.266 -6.531 -19.578 1 93.81 205 GLU B CA 1
ATOM 3559 C C . GLU B 1 205 ? -15.711 -7.945 -19.938 1 93.81 205 GLU B C 1
ATOM 3561 O O . GLU B 1 205 ? -16.891 -8.289 -19.797 1 93.81 205 GLU B O 1
ATOM 3566 N N . GLU B 1 206 ? -14.812 -8.797 -20.438 1 93.94 206 GLU B N 1
ATOM 3567 C CA . GLU B 1 206 ? -15.117 -10.18 -20.812 1 93.94 206 GLU B CA 1
ATOM 3568 C C . GLU B 1 206 ? -15.602 -10.977 -19.609 1 93.94 206 GLU B C 1
ATOM 3570 O O . GLU B 1 206 ? -16.406 -11.898 -19.75 1 93.94 206 GLU B O 1
ATOM 3575 N N . ALA B 1 207 ? -15.133 -10.57 -18.453 1 93.56 207 ALA B N 1
ATOM 3576 C CA . ALA B 1 207 ? -15.547 -11.25 -17.219 1 93.56 207 ALA B CA 1
ATOM 3577 C C . ALA B 1 207 ? -17.047 -11.102 -16.984 1 93.56 207 ALA B C 1
ATOM 3579 O O . ALA B 1 207 ? -17.688 -11.984 -16.422 1 93.56 207 ALA B O 1
ATOM 3580 N N . ALA B 1 208 ? -17.562 -9.945 -17.453 1 93.69 208 ALA B N 1
ATOM 3581 C CA . ALA B 1 208 ? -18.984 -9.664 -17.266 1 93.69 208 ALA B CA 1
ATOM 3582 C C . ALA B 1 208 ? -19.844 -10.734 -17.922 1 93.69 208 ALA B C 1
ATOM 3584 O O . ALA B 1 208 ? -20.922 -11.07 -17.406 1 93.69 208 ALA B O 1
ATOM 3585 N N . ARG B 1 209 ? -19.359 -11.312 -19.016 1 92.56 209 ARG B N 1
ATOM 3586 C CA . ARG B 1 209 ? -20.094 -12.344 -19.734 1 92.56 209 ARG B CA 1
ATOM 3587 C C . ARG B 1 209 ? -20.094 -13.656 -18.969 1 92.56 209 ARG B C 1
ATOM 3589 O O . ARG B 1 209 ? -21.047 -14.43 -19.031 1 92.56 209 ARG B O 1
ATOM 3596 N N . ARG B 1 210 ? -19.062 -13.852 -18.219 1 90.81 210 ARG B N 1
ATOM 3597 C CA . ARG B 1 210 ? -18.906 -15.109 -17.484 1 90.81 210 ARG B CA 1
ATOM 3598 C C . ARG B 1 210 ? -19.75 -15.094 -16.219 1 90.81 210 ARG B C 1
ATOM 3600 O O . ARG B 1 210 ? -20.344 -16.109 -15.844 1 90.81 210 ARG B O 1
ATOM 3607 N N . ASP B 1 211 ? -19.766 -14.023 -15.5 1 94.12 211 ASP B N 1
ATOM 3608 C CA . ASP B 1 211 ? -20.484 -13.844 -14.242 1 94.12 211 ASP B CA 1
ATOM 3609 C C . ASP B 1 211 ? -20.828 -12.375 -14.016 1 94.12 211 ASP B C 1
ATOM 3611 O O . ASP B 1 211 ? -20.094 -11.648 -13.344 1 94.12 211 ASP B O 1
ATOM 3615 N N . PRO B 1 212 ? -21.953 -11.969 -14.562 1 95.12 212 PRO B N 1
ATOM 3616 C CA . PRO B 1 212 ? -22.328 -10.555 -14.492 1 95.12 212 PRO B CA 1
ATOM 3617 C C . PRO B 1 212 ? -22.453 -10.047 -13.055 1 95.12 212 PRO B C 1
ATOM 3619 O O . PRO B 1 212 ? -22.141 -8.891 -12.781 1 95.12 212 PRO B O 1
ATOM 3622 N N . GLN B 1 213 ? -22.984 -10.906 -12.172 1 95.5 213 GLN B N 1
ATOM 3623 C CA . GLN B 1 213 ? -23.156 -10.484 -10.781 1 95.5 213 GLN B CA 1
ATOM 3624 C C . GLN B 1 213 ? -21.812 -10.25 -10.109 1 95.5 213 GLN B C 1
ATOM 3626 O O . GLN B 1 213 ? -21.609 -9.219 -9.453 1 95.5 213 GLN B O 1
ATOM 3631 N N . ALA B 1 214 ? -20.906 -11.203 -10.266 1 95.44 214 ALA B N 1
ATOM 3632 C CA . ALA B 1 214 ? -19.562 -11.023 -9.711 1 95.44 214 ALA B CA 1
ATOM 3633 C C . ALA B 1 214 ? -18.875 -9.82 -10.336 1 95.44 214 ALA B C 1
ATOM 3635 O O . ALA B 1 214 ? -18.156 -9.078 -9.648 1 95.44 214 ALA B O 1
ATOM 3636 N N . TYR B 1 215 ? -19.094 -9.68 -11.617 1 97 215 TYR B N 1
ATOM 3637 C CA . TYR B 1 215 ? -18.5 -8.539 -12.32 1 97 215 TYR B CA 1
ATOM 3638 C C . TYR B 1 215 ? -18.969 -7.227 -11.711 1 97 215 TYR B C 1
ATOM 3640 O O . TYR B 1 215 ? -18.156 -6.344 -11.422 1 97 215 TYR B O 1
ATOM 3648 N N . GLN B 1 216 ? -20.25 -7.039 -11.531 1 96.31 216 GLN B N 1
ATOM 3649 C CA . GLN B 1 216 ? -20.797 -5.805 -10.984 1 96.31 216 GLN B CA 1
ATOM 3650 C C . GLN B 1 216 ? -20.266 -5.535 -9.578 1 96.31 216 GLN B C 1
ATOM 3652 O O . GLN B 1 216 ? -19.922 -4.398 -9.242 1 96.31 216 GLN B O 1
ATOM 3657 N N . ARG B 1 217 ? -20.188 -6.508 -8.781 1 96.62 217 ARG B N 1
ATOM 3658 C CA . ARG B 1 217 ? -19.703 -6.371 -7.418 1 96.62 217 ARG B CA 1
ATOM 3659 C C . ARG B 1 217 ? -18.234 -5.965 -7.406 1 96.62 217 ARG B C 1
ATOM 3661 O O . ARG B 1 217 ? -17.859 -4.973 -6.777 1 96.62 217 ARG B O 1
ATOM 3668 N N . LEU B 1 218 ? -17.406 -6.703 -8.156 1 97.44 218 LEU B N 1
ATOM 3669 C CA . LEU B 1 218 ? -15.953 -6.527 -8.102 1 97.44 218 LEU B CA 1
ATOM 3670 C C . LEU B 1 218 ? -15.531 -5.285 -8.883 1 97.44 218 LEU B C 1
ATOM 3672 O O . LEU B 1 218 ? -14.406 -4.809 -8.727 1 97.44 218 LEU B O 1
ATOM 3676 N N . ALA B 1 219 ? -16.438 -4.746 -9.641 1 96.81 219 ALA B N 1
ATOM 3677 C CA . ALA B 1 219 ? -16.172 -3.488 -10.344 1 96.81 219 ALA B CA 1
ATOM 3678 C C . ALA B 1 219 ? -16.359 -2.295 -9.406 1 96.81 219 ALA B C 1
ATOM 3680 O O . ALA B 1 219 ? -15.93 -1.184 -9.719 1 96.81 219 ALA B O 1
ATOM 3681 N N . GLN B 1 220 ? -16.969 -2.543 -8.219 1 97.25 220 GLN B N 1
ATOM 3682 C CA . GLN B 1 220 ? -17.344 -1.392 -7.406 1 97.25 220 GLN B CA 1
ATOM 3683 C C . GLN B 1 220 ? -16.859 -1.552 -5.973 1 97.25 220 GLN B C 1
ATOM 3685 O O . GLN B 1 220 ? -16.969 -0.625 -5.164 1 97.25 220 GLN B O 1
ATOM 3690 N N . ALA B 1 221 ? -16.344 -2.656 -5.641 1 97.88 221 ALA B N 1
ATOM 3691 C CA . ALA B 1 221 ? -15.961 -2.916 -4.258 1 97.88 221 ALA B CA 1
ATOM 3692 C C . ALA B 1 221 ? -14.57 -3.551 -4.191 1 97.88 221 ALA B C 1
ATOM 3694 O O . ALA B 1 221 ? -14.211 -4.363 -5.043 1 97.88 221 ALA B O 1
ATOM 3695 N N . PRO B 1 222 ? -13.82 -3.168 -3.172 1 97.75 222 PRO B N 1
ATOM 3696 C CA . PRO B 1 222 ? -12.492 -3.756 -2.994 1 97.75 222 PRO B CA 1
ATOM 3697 C C . PRO B 1 222 ? -12.539 -5.141 -2.354 1 97.75 222 PRO B C 1
ATOM 3699 O O . PRO B 1 222 ? -11.938 -5.359 -1.3 1 97.75 222 PRO B O 1
ATOM 3702 N N . GLU B 1 223 ? -13.211 -6.066 -3 1 97.5 223 GLU B N 1
ATOM 3703 C CA . GLU B 1 223 ? -13.477 -7.379 -2.416 1 97.5 223 GLU B CA 1
ATOM 3704 C C . GLU B 1 223 ? -12.742 -8.477 -3.184 1 97.5 223 GLU B C 1
ATOM 3706 O O . GLU B 1 223 ? -12.797 -9.648 -2.799 1 97.5 223 GLU B O 1
ATOM 3711 N N . GLY B 1 224 ? -12.141 -8.141 -4.246 1 97.25 224 GLY B N 1
ATOM 3712 C CA . GLY B 1 224 ? -11.5 -9.125 -5.102 1 97.25 224 GLY B CA 1
ATOM 3713 C C . GLY B 1 224 ? -10.023 -9.305 -4.797 1 97.25 224 GLY B C 1
ATOM 3714 O O . GLY B 1 224 ? -9.664 -9.875 -3.762 1 97.25 224 GLY B O 1
ATOM 3715 N N . PHE B 1 225 ? -9.195 -8.836 -5.754 1 98.12 225 PHE B N 1
ATOM 3716 C CA . PHE B 1 225 ? -7.758 -9.078 -5.645 1 98.12 225 PHE B CA 1
ATOM 3717 C C . PHE B 1 225 ? -6.996 -7.766 -5.512 1 98.12 225 PHE B C 1
ATOM 3719 O O . PHE B 1 225 ? -7.562 -6.688 -5.707 1 98.12 225 PHE B O 1
ATOM 3726 N N . MET B 1 226 ? -5.859 -7.859 -5.043 1 98.56 226 MET B N 1
ATOM 3727 C CA . MET B 1 226 ? -4.859 -6.801 -5.02 1 98.56 226 MET B CA 1
ATOM 3728 C C . MET B 1 226 ? -3.566 -7.258 -5.691 1 98.56 226 MET B C 1
ATOM 3730 O O . MET B 1 226 ? -3.15 -8.406 -5.527 1 98.56 226 MET B O 1
ATOM 3734 N N . THR B 1 227 ? -2.955 -6.375 -6.492 1 98.81 227 THR B N 1
ATOM 3735 C CA . THR B 1 227 ? -1.665 -6.656 -7.113 1 98.81 227 THR B CA 1
ATOM 3736 C C . THR B 1 227 ? -0.614 -5.648 -6.656 1 98.81 227 THR B C 1
ATOM 3738 O O . THR B 1 227 ? -0.903 -4.457 -6.531 1 98.81 227 THR B O 1
ATOM 3741 N N . ILE B 1 228 ? 0.59 -6.109 -6.41 1 98.94 228 ILE B N 1
ATOM 3742 C CA . ILE B 1 228 ? 1.674 -5.262 -5.93 1 98.94 228 ILE B CA 1
ATOM 3743 C C . ILE B 1 228 ? 2.924 -5.488 -6.777 1 98.94 228 ILE B C 1
ATOM 3745 O O . ILE B 1 228 ? 3.271 -6.633 -7.082 1 98.94 228 ILE B O 1
ATOM 3749 N N . ARG B 1 229 ? 3.52 -4.461 -7.277 1 98.88 229 ARG B N 1
ATOM 3750 C CA . ARG B 1 229 ? 4.867 -4.469 -7.84 1 98.88 229 ARG B CA 1
ATOM 3751 C C . ARG B 1 229 ? 5.875 -3.895 -6.848 1 98.88 229 ARG B C 1
ATOM 3753 O O . ARG B 1 229 ? 5.738 -2.754 -6.402 1 98.88 229 ARG B O 1
ATOM 3760 N N . ALA B 1 230 ? 6.797 -4.695 -6.43 1 98.69 230 ALA B N 1
ATOM 3761 C CA . ALA B 1 230 ? 7.824 -4.305 -5.465 1 98.69 230 ALA B CA 1
ATOM 3762 C C . ALA B 1 230 ? 9.219 -4.43 -6.074 1 98.69 230 ALA B C 1
ATOM 3764 O O . ALA B 1 230 ? 9.461 -5.309 -6.902 1 98.69 230 ALA B O 1
ATOM 3765 N N . VAL B 1 231 ? 10.117 -3.564 -5.664 1 97.75 231 VAL B N 1
ATOM 3766 C CA . VAL B 1 231 ? 11.477 -3.557 -6.195 1 97.75 231 VAL B CA 1
ATOM 3767 C C . VAL B 1 231 ? 12.477 -3.703 -5.051 1 97.75 231 VAL B C 1
ATOM 3769 O O . VAL B 1 231 ? 12.195 -3.318 -3.914 1 97.75 231 VAL B O 1
ATOM 3772 N N . PRO B 1 232 ? 13.617 -4.32 -5.359 1 96 232 PRO B N 1
ATOM 3773 C CA . PRO B 1 232 ? 14.641 -4.457 -4.316 1 96 232 PRO B CA 1
ATOM 3774 C C . PRO B 1 232 ? 15.094 -3.113 -3.754 1 96 232 PRO B C 1
ATOM 3776 O O . PRO B 1 232 ? 15.242 -2.146 -4.504 1 96 232 PRO B O 1
ATOM 3779 N N . ASP B 1 233 ? 15.203 -3.092 -2.443 1 91.5 233 ASP B N 1
ATOM 3780 C CA . ASP B 1 233 ? 15.703 -1.91 -1.744 1 91.5 233 ASP B CA 1
ATOM 3781 C C . ASP B 1 233 ? 17.203 -2.027 -1.463 1 91.5 233 ASP B C 1
ATOM 3783 O O . ASP B 1 233 ? 17.609 -2.789 -0.586 1 91.5 233 ASP B O 1
ATOM 3787 N N . PHE B 1 234 ? 17.984 -1.379 -2.094 1 77.44 234 PHE B N 1
ATOM 3788 C CA . PHE B 1 234 ? 19.422 -1.509 -1.86 1 77.44 234 PHE B CA 1
ATOM 3789 C C . PHE B 1 234 ? 19.938 -0.347 -1.022 1 77.44 234 PHE B C 1
ATOM 3791 O O . PHE B 1 234 ? 21.141 -0.211 -0.822 1 77.44 234 PHE B O 1
ATOM 3798 N N . ARG B 1 235 ? 19.094 0.523 -0.609 1 69.31 235 ARG B N 1
ATOM 3799 C CA . ARG B 1 235 ? 19.516 1.597 0.282 1 69.31 235 ARG B CA 1
ATOM 3800 C C . ARG B 1 235 ? 20.078 1.035 1.584 1 69.31 235 ARG B C 1
ATOM 3802 O O . ARG B 1 235 ? 20.938 1.66 2.217 1 69.31 235 ARG B O 1
ATOM 3809 N N . LEU B 1 236 ? 19.578 0.016 2.176 1 53.91 236 LEU B N 1
ATOM 3810 C CA . LEU B 1 236 ? 19.953 -0.518 3.482 1 53.91 236 LEU B CA 1
ATOM 3811 C C . LEU B 1 236 ? 21.297 -1.237 3.416 1 53.91 236 LEU B C 1
ATOM 3813 O O . LEU B 1 236 ? 21.812 -1.701 4.438 1 53.91 236 LEU B O 1
ATOM 3817 N N . ARG B 1 237 ? 21.906 -1.583 2.324 1 47.75 237 ARG B N 1
ATOM 3818 C CA . ARG B 1 237 ? 23.156 -2.328 2.387 1 47.75 237 ARG B CA 1
ATOM 3819 C C . ARG B 1 237 ? 24.328 -1.406 2.727 1 47.75 237 ARG B C 1
ATOM 3821 O O . ARG B 1 237 ? 25.016 -0.91 1.831 1 47.75 237 ARG B O 1
ATOM 3828 N N . ARG B 1 238 ? 24.234 -0.37 3.516 1 41.94 238 ARG B N 1
ATOM 3829 C CA . ARG B 1 238 ? 25.516 0.141 3.996 1 41.94 238 ARG B CA 1
ATOM 3830 C C . ARG B 1 238 ? 26.406 -0.996 4.473 1 41.94 238 ARG B C 1
ATOM 3832 O O . ARG B 1 238 ? 25.953 -1.911 5.156 1 41.94 238 ARG B O 1
ATOM 3839 N N . PRO B 1 239 ? 27.688 -1.211 3.914 1 38.56 239 PRO B N 1
ATOM 3840 C CA . PRO B 1 239 ? 28.672 -2.168 4.418 1 38.56 239 PRO B CA 1
ATOM 3841 C C . PRO B 1 239 ? 28.75 -2.189 5.945 1 38.56 239 PRO B C 1
ATOM 3843 O O . PRO B 1 239 ? 28.469 -1.177 6.594 1 38.56 239 PRO B O 1
ATOM 3846 N N . ALA B 1 240 ? 28.609 -3.398 6.535 1 34.28 240 ALA B N 1
ATOM 3847 C CA . ALA B 1 240 ? 29.172 -3.516 7.875 1 34.28 240 ALA B CA 1
ATOM 3848 C C . ALA B 1 240 ? 30.516 -2.781 7.973 1 34.28 240 ALA B C 1
ATOM 3850 O O . ALA B 1 240 ? 31.422 -3.016 7.168 1 34.28 240 ALA B O 1
ATOM 3851 N N . ALA B 1 241 ? 30.594 -1.604 8.398 1 29.77 241 ALA B N 1
ATOM 3852 C CA . ALA B 1 241 ? 31.938 -1.113 8.688 1 29.77 241 ALA B CA 1
ATOM 3853 C C . ALA B 1 241 ? 32.812 -2.213 9.297 1 29.77 241 ALA B C 1
ATOM 3855 O O . ALA B 1 241 ? 32.375 -2.902 10.227 1 29.77 241 ALA B O 1
ATOM 3856 N N . GLY B 1 242 ? 33.625 -2.836 8.531 1 24.59 242 GLY B N 1
ATOM 3857 C CA . GLY B 1 242 ? 34.781 -3.535 9.109 1 24.59 242 GLY B CA 1
ATOM 3858 C C . GLY B 1 242 ? 35.219 -2.941 10.43 1 24.59 242 GLY B C 1
ATOM 3859 O O . GLY B 1 242 ? 35.5 -1.741 10.516 1 24.59 242 GLY B O 1
ATOM 3860 N N . ARG B 1 243 ? 34.812 -3.572 11.602 1 19.41 243 ARG B N 1
ATOM 3861 C CA . ARG B 1 243 ? 35.875 -3.641 12.586 1 19.41 243 ARG B CA 1
ATOM 3862 C C . ARG B 1 243 ? 37.062 -4.43 12.055 1 19.41 243 ARG B C 1
ATOM 3864 O O . ARG B 1 243 ? 36.906 -5.488 11.438 1 19.41 243 ARG B O 1
#

Foldseek 3Di:
DAFAQDQDDLCQVPLVVVCVCQQPHLQRPFWQLVVLVVVQPQAAVFEEEEEQCRLPNSVLVSVVRHHAYEYEHQHPVRQVNNCVSPVRHHYYHDTLADAPPVAAFQAGQEYEAEACQFNDGLSLSSLLSVNRRHHQNHKYKYKHWQLVLVCVVPPDDSADWHKDWDQDPPGRIGITIRHHPVVVQVSCVSSQKDWPDKDQIATDPVSCVVPVVVNVDSNVDSNGMMMTMIGGHPVPCPDPPDD/DAFAQDQDDLCQVPLVVVCVCQLPHLQRPFWFLVVLVVVQPQAAVFEEEEEQCRLQNSVLVSVVRHHAYEYEHQHPVRQVNNCVSPVRHHYYHDTLADAPPVAAFQAGQEYEAEACQFNDGLSLSSLLSVNRRHHQNHKYKYKHWQLVLVCVVPPDDSADWHKDWDQDPPGRIGITIRHHPVVVQVSCVSSQKDWPDKDQIATDPVSCVVPVVVNVDSNVDSNGMMMTMIGGHPPPPPDPPDD